Protein AF-A0A6J0TBE1-F1 (afdb_monomer_lite)

Structure (mmCIF, N/CA/C/O backbone):
data_AF-A0A6J0TBE1-F1
#
_entry.id   AF-A0A6J0TBE1-F1
#
loop_
_atom_site.group_PDB
_atom_site.id
_atom_site.type_symbol
_atom_site.label_atom_id
_atom_site.label_alt_id
_atom_site.label_comp_id
_atom_site.label_asym_id
_atom_site.label_entity_id
_atom_site.label_seq_id
_atom_site.pdbx_PDB_ins_code
_atom_site.Cartn_x
_atom_site.Cartn_y
_atom_site.Cartn_z
_atom_site.occupancy
_atom_site.B_iso_or_equiv
_atom_site.auth_seq_id
_atom_site.auth_comp_id
_atom_site.auth_asym_id
_atom_site.auth_atom_id
_atom_site.pdbx_PDB_model_num
ATOM 1 N N . MET A 1 1 ? -35.155 23.654 -39.801 1.00 33.00 1 MET A N 1
ATOM 2 C CA . MET A 1 1 ? -35.841 23.354 -38.526 1.00 33.00 1 MET A CA 1
ATOM 3 C C . MET A 1 1 ? -34.811 23.353 -37.414 1.00 33.00 1 MET A C 1
ATOM 5 O O . MET A 1 1 ? -34.061 22.402 -37.273 1.00 33.00 1 MET A O 1
ATOM 9 N N . ILE A 1 2 ? -34.726 24.464 -36.690 1.00 29.23 2 ILE A N 1
ATOM 10 C CA . ILE A 1 2 ? -33.898 24.623 -35.496 1.00 29.23 2 ILE A CA 1
ATOM 11 C C . ILE A 1 2 ? -34.876 24.574 -34.325 1.00 29.23 2 ILE A C 1
ATOM 13 O O . ILE A 1 2 ? -35.729 25.453 -34.214 1.00 29.23 2 ILE A O 1
ATOM 17 N N . ARG A 1 3 ? -34.779 23.565 -33.458 1.00 23.86 3 ARG A N 1
ATOM 18 C CA . ARG A 1 3 ? -35.350 23.636 -32.109 1.00 23.86 3 ARG A CA 1
ATOM 19 C C . ARG A 1 3 ? -34.278 23.225 -31.113 1.00 23.86 3 ARG A C 1
ATOM 21 O O . ARG A 1 3 ? -33.889 22.069 -31.014 1.00 23.86 3 ARG A O 1
ATOM 28 N N . ARG A 1 4 ? -33.765 24.264 -30.457 1.00 28.75 4 ARG A N 1
ATOM 29 C CA . ARG A 1 4 ? -32.798 24.260 -29.363 1.00 28.75 4 ARG A CA 1
ATOM 30 C C . ARG A 1 4 ? -33.413 23.527 -28.164 1.00 28.75 4 ARG A C 1
ATOM 32 O O . ARG A 1 4 ? -34.440 23.971 -27.660 1.00 28.75 4 ARG A O 1
ATOM 39 N N . GLY A 1 5 ? -32.796 22.432 -27.725 1.00 26.20 5 GLY A N 1
ATOM 40 C CA . GLY A 1 5 ? -33.043 21.811 -26.420 1.00 26.20 5 GLY A CA 1
ATOM 41 C C . GLY A 1 5 ? -32.065 22.398 -25.407 1.00 26.20 5 GLY A C 1
ATOM 42 O O . GLY A 1 5 ? -30.859 22.361 -25.634 1.00 26.20 5 GLY A O 1
ATOM 43 N N . GLY A 1 6 ? -32.600 23.045 -24.373 1.00 23.50 6 GLY A N 1
ATOM 44 C CA . GLY A 1 6 ? -31.865 23.905 -23.452 1.00 23.50 6 GLY A CA 1
ATOM 45 C C . GLY A 1 6 ? -30.865 23.178 -22.555 1.00 23.50 6 GLY A C 1
ATOM 46 O O . GLY A 1 6 ? -31.099 22.070 -22.084 1.00 23.50 6 GLY A O 1
ATOM 47 N N . TRP A 1 7 ? -29.763 23.871 -22.290 1.00 23.56 7 TRP A N 1
ATOM 48 C CA . TRP A 1 7 ? -28.844 23.585 -21.200 1.00 23.56 7 TRP A CA 1
ATOM 49 C C . TRP A 1 7 ? -29.486 24.091 -19.906 1.00 23.56 7 TRP A C 1
ATOM 51 O O . TRP A 1 7 ? -29.776 25.283 -19.804 1.00 23.56 7 TRP A O 1
ATOM 61 N N . PHE A 1 8 ? -29.704 23.222 -18.920 1.00 21.77 8 PHE A N 1
ATOM 62 C CA . PHE A 1 8 ? -30.003 23.668 -17.560 1.00 21.77 8 PHE A CA 1
ATOM 63 C C . PHE A 1 8 ? -28.682 23.880 -16.821 1.00 21.77 8 PHE A C 1
ATOM 65 O O . PHE A 1 8 ? -28.003 22.930 -16.443 1.00 21.77 8 PHE A O 1
ATOM 72 N N . TRP A 1 9 ? -28.314 25.147 -16.642 1.00 21.11 9 TRP A N 1
ATOM 73 C CA . TRP A 1 9 ? -27.342 25.560 -15.638 1.00 21.11 9 TRP A CA 1
ATOM 74 C C . TRP A 1 9 ? -28.071 25.689 -14.301 1.00 21.11 9 TRP A C 1
ATOM 76 O O . TRP A 1 9 ? -29.026 26.456 -14.195 1.00 21.11 9 TRP A O 1
ATOM 86 N N . VAL A 1 10 ? -27.612 24.984 -13.269 1.00 21.19 10 VAL A N 1
ATOM 87 C CA . VAL A 1 10 ? -27.923 25.363 -11.886 1.00 21.19 10 VAL A CA 1
ATOM 88 C C . VAL A 1 10 ? -26.863 26.378 -11.474 1.00 21.19 10 VAL A C 1
ATOM 90 O O . VAL A 1 10 ? -25.775 26.021 -11.035 1.00 21.19 10 VAL A O 1
ATOM 93 N N . THR A 1 11 ? -27.147 27.662 -11.687 1.00 21.67 11 THR A N 1
ATOM 94 C CA . THR A 1 11 ? -26.367 28.753 -11.095 1.00 21.67 11 THR A CA 1
ATOM 95 C C . THR A 1 11 ? -26.844 28.963 -9.662 1.00 21.67 11 THR A C 1
ATOM 97 O O . THR A 1 11 ? -28.004 29.320 -9.450 1.00 21.67 11 THR A O 1
ATOM 100 N N . SER A 1 12 ? -25.968 28.800 -8.671 1.00 23.86 12 SER A N 1
ATOM 101 C CA . SER A 1 12 ? -26.204 29.366 -7.343 1.00 23.86 12 SER A CA 1
ATOM 102 C C . SER A 1 12 ? -26.130 30.891 -7.457 1.00 23.86 12 SER A C 1
ATOM 104 O O . SER A 1 12 ? -25.060 31.466 -7.651 1.00 23.86 12 SER A O 1
ATOM 106 N N . SER A 1 13 ? -27.286 31.547 -7.400 1.00 22.78 13 SER A N 1
ATOM 107 C CA . SER A 1 13 ? -27.404 33.003 -7.396 1.00 22.78 13 SER A CA 1
ATOM 108 C C . SER A 1 13 ? -26.841 33.575 -6.089 1.00 22.78 13 SER A C 1
ATOM 110 O O . SER A 1 13 ? -27.545 33.608 -5.082 1.00 22.78 13 SER A O 1
ATOM 112 N N . CYS A 1 14 ? -25.605 34.075 -6.104 1.00 23.00 14 CYS A N 1
ATOM 113 C CA . CYS A 1 14 ? -25.136 35.032 -5.101 1.00 23.00 14 CYS A CA 1
ATOM 114 C C . CYS A 1 14 ? -25.706 36.411 -5.467 1.00 23.00 14 CYS A C 1
ATOM 116 O O . CYS A 1 14 ? -25.336 36.989 -6.487 1.00 23.00 14 CYS A O 1
ATOM 118 N N . LYS A 1 15 ? -26.642 36.924 -4.662 1.00 23.80 15 LYS A N 1
ATOM 119 C CA . LYS A 1 15 ? -27.090 38.320 -4.750 1.00 23.80 15 LYS A CA 1
ATOM 120 C C . LYS A 1 15 ? -25.928 39.231 -4.337 1.00 23.80 15 LYS A C 1
ATOM 122 O O . LYS A 1 15 ? -25.618 39.326 -3.156 1.00 23.80 15 LYS A O 1
ATOM 127 N N . GLU A 1 16 ? -25.308 39.911 -5.296 1.00 26.12 16 GLU A N 1
ATOM 128 C CA . GLU A 1 16 ? -24.486 41.094 -5.025 1.00 26.12 16 GLU A CA 1
ATOM 129 C C . GLU A 1 16 ? -25.405 42.311 -4.842 1.00 26.12 16 GLU A C 1
ATOM 131 O O . GLU A 1 16 ? -25.953 42.846 -5.809 1.00 26.12 16 GLU A O 1
ATOM 136 N N . GLU A 1 17 ? -25.566 42.779 -3.604 1.00 26.41 17 GLU A N 1
ATOM 137 C CA . GLU A 1 17 ? -26.030 44.143 -3.350 1.00 26.41 17 GLU A CA 1
ATOM 138 C C . GLU A 1 17 ? -24.866 45.116 -3.587 1.00 26.41 17 GLU A C 1
ATOM 140 O O . GLU A 1 17 ? -23.899 45.182 -2.830 1.00 26.41 17 GLU A O 1
ATOM 145 N N . ARG A 1 18 ? -24.947 45.874 -4.686 1.00 24.48 18 ARG A N 1
ATOM 146 C CA . ARG A 1 18 ? -24.069 47.017 -4.961 1.00 24.48 18 ARG 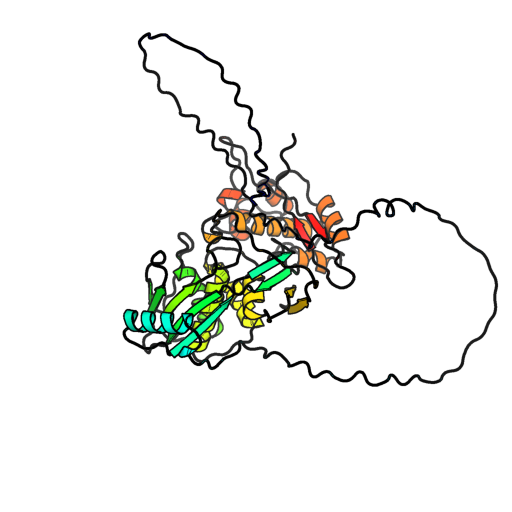A CA 1
ATOM 147 C C . ARG A 1 18 ? -24.522 48.225 -4.143 1.00 24.48 18 ARG A C 1
ATOM 149 O O . ARG A 1 18 ? -25.436 48.935 -4.560 1.00 24.48 18 ARG A O 1
ATOM 156 N N . GLU A 1 19 ? -23.810 48.547 -3.067 1.00 28.06 19 GLU A N 1
ATOM 157 C CA . GLU A 1 19 ? -23.800 49.918 -2.548 1.00 28.06 19 GLU A CA 1
ATOM 158 C C . GLU A 1 19 ? -22.825 50.787 -3.357 1.00 28.06 19 GLU A C 1
ATOM 160 O O . GLU A 1 19 ? -21.612 50.573 -3.395 1.00 28.06 19 GLU A O 1
ATOM 165 N N . LYS A 1 20 ? -23.380 51.806 -4.019 1.00 27.55 20 LYS A N 1
ATOM 166 C CA . LYS A 1 20 ? -22.645 52.939 -4.590 1.00 27.55 20 LYS A CA 1
ATOM 167 C C . LYS A 1 20 ? -22.066 53.798 -3.464 1.00 27.55 20 LYS A C 1
ATOM 169 O O . LYS A 1 20 ? -22.840 54.307 -2.661 1.00 27.55 20 LYS A O 1
ATOM 174 N N . LYS A 1 21 ? -20.770 54.127 -3.514 1.00 27.48 21 LYS A N 1
ATOM 175 C CA . LYS A 1 21 ? -20.280 55.439 -3.049 1.00 27.48 21 LYS A CA 1
ATOM 176 C C . LYS A 1 21 ? -19.231 56.016 -3.994 1.00 27.48 21 LYS A C 1
ATOM 178 O O . LYS A 1 21 ? -18.130 55.494 -4.145 1.00 27.48 21 LYS A O 1
ATOM 183 N N . GLU A 1 22 ? -19.626 57.115 -4.624 1.00 27.89 22 GLU A N 1
ATOM 184 C CA . GLU A 1 22 ? -18.776 58.067 -5.328 1.00 27.89 22 GLU A CA 1
ATOM 185 C C . GLU A 1 22 ? -17.917 58.880 -4.341 1.00 27.89 22 GLU A C 1
ATOM 187 O O . GLU A 1 22 ? -18.368 59.223 -3.252 1.00 27.89 22 GLU A O 1
ATOM 192 N N . GLY A 1 23 ? -16.714 59.257 -4.790 1.00 26.20 23 GLY A N 1
ATOM 193 C CA . GLY A 1 23 ? -16.133 60.590 -4.575 1.00 26.20 23 GLY A CA 1
ATOM 194 C C . GLY A 1 23 ? -15.442 60.918 -3.241 1.00 26.20 23 GLY A C 1
ATOM 195 O O . GLY A 1 23 ? -16.080 61.056 -2.207 1.00 26.20 23 GLY A O 1
ATOM 196 N N . GLY A 1 24 ? -14.141 61.247 -3.307 1.00 26.55 24 GLY A N 1
ATOM 197 C CA . GLY A 1 24 ? -13.538 62.222 -2.380 1.00 26.55 24 GLY A CA 1
ATOM 198 C C . GLY A 1 24 ? -12.108 61.947 -1.903 1.00 26.55 24 GLY A C 1
ATOM 199 O O . GLY A 1 24 ? -11.882 61.211 -0.950 1.00 26.55 24 GLY A O 1
ATOM 200 N N . LYS A 1 25 ? -11.127 62.631 -2.507 1.00 28.62 25 LYS A N 1
ATOM 201 C CA . LYS A 1 25 ? -9.737 62.756 -2.023 1.00 28.62 25 LYS A CA 1
ATOM 202 C C . LYS A 1 25 ? -9.676 63.385 -0.619 1.00 28.62 25 LYS A C 1
ATOM 204 O O . LYS A 1 25 ? -10.230 64.465 -0.439 1.00 28.62 25 LYS A O 1
ATOM 209 N N . LYS A 1 26 ? -8.831 62.857 0.282 1.00 28.62 26 LYS A N 1
ATOM 210 C CA . LYS A 1 26 ? -7.952 63.662 1.166 1.00 28.62 26 LYS A CA 1
ATOM 211 C C . LYS A 1 26 ? -6.822 62.833 1.804 1.00 28.62 26 LYS A C 1
ATOM 213 O O . LYS A 1 26 ? -6.931 61.633 2.007 1.00 28.62 26 LYS A O 1
ATOM 218 N N . LYS A 1 27 ? -5.697 63.521 2.019 1.00 28.38 27 LYS A N 1
ATOM 219 C CA . LYS A 1 27 ? -4.338 63.039 2.321 1.00 28.38 27 LYS A CA 1
ATOM 220 C C . LYS A 1 27 ? -4.153 62.507 3.756 1.00 28.38 27 LYS A C 1
ATOM 222 O O . LYS A 1 27 ? -4.616 63.133 4.696 1.00 28.38 27 LYS A O 1
ATOM 227 N N . GLY A 1 28 ? -3.274 61.503 3.889 1.00 25.94 28 GLY A N 1
ATOM 228 C CA . GLY A 1 28 ? -2.206 61.463 4.902 1.00 25.94 28 GLY A CA 1
ATOM 229 C C . GLY A 1 28 ? -2.469 60.750 6.236 1.00 25.94 28 GLY A C 1
ATOM 230 O O . GLY A 1 28 ? -3.068 61.327 7.130 1.00 25.94 28 GLY A O 1
ATOM 231 N N . ARG A 1 29 ? -1.862 59.567 6.427 1.00 26.48 29 ARG A N 1
ATOM 232 C CA . ARG A 1 29 ? -0.910 59.228 7.519 1.00 26.48 29 ARG A CA 1
ATOM 233 C C . ARG A 1 29 ? -0.633 57.718 7.546 1.00 26.48 29 ARG A C 1
ATOM 235 O O . ARG A 1 29 ? -1.540 56.898 7.498 1.00 26.48 29 ARG A O 1
ATOM 242 N N . ARG A 1 30 ? 0.654 57.367 7.642 1.00 31.56 30 ARG A N 1
ATOM 243 C CA . ARG A 1 30 ? 1.176 56.004 7.836 1.00 31.56 30 ARG A CA 1
ATOM 244 C C . ARG A 1 30 ? 0.630 55.383 9.129 1.00 31.56 30 ARG A C 1
ATOM 246 O O . ARG A 1 30 ? 0.907 55.924 10.193 1.00 31.56 30 ARG A O 1
ATOM 253 N N . LYS A 1 31 ? 0.016 54.198 9.043 1.00 26.98 31 LYS A N 1
ATOM 254 C CA . LYS A 1 31 ? 0.081 53.136 10.066 1.00 26.98 31 LYS A CA 1
ATOM 255 C C . LYS A 1 31 ? 0.013 51.766 9.377 1.00 26.98 31 LYS A C 1
ATOM 257 O O . LYS A 1 31 ? -0.771 51.565 8.457 1.00 26.98 31 LYS A O 1
ATOM 262 N N . ARG A 1 32 ? 0.903 50.861 9.800 1.00 35.91 32 ARG A N 1
ATOM 263 C CA . ARG A 1 32 ? 1.042 49.470 9.338 1.00 35.91 32 ARG A CA 1
ATOM 264 C C . ARG A 1 32 ? -0.284 48.720 9.525 1.00 35.91 32 ARG A C 1
ATOM 266 O O . ARG A 1 32 ? -0.732 48.573 10.657 1.00 35.91 32 ARG A O 1
ATOM 273 N N . GLY A 1 33 ? -0.883 48.247 8.433 1.00 23.95 33 GLY A N 1
ATOM 274 C CA . GLY A 1 33 ? -2.076 47.401 8.447 1.00 23.95 33 GLY A CA 1
ATOM 275 C C . GLY A 1 33 ? -1.707 45.941 8.201 1.00 23.95 33 GLY A C 1
ATOM 276 O O . GLY A 1 33 ? -1.184 45.606 7.139 1.00 23.95 33 GLY A O 1
ATOM 277 N N . LYS A 1 34 ? -1.974 45.083 9.191 1.00 25.78 34 LYS A N 1
ATOM 278 C CA . LYS A 1 34 ? -2.012 43.625 9.035 1.00 25.78 34 LYS A CA 1
ATOM 279 C C . LYS A 1 34 ? -3.045 43.290 7.950 1.00 25.78 34 LYS A C 1
ATOM 281 O O . LYS A 1 34 ? -4.202 43.680 8.073 1.00 25.78 34 LYS A O 1
ATOM 286 N N . ARG A 1 35 ? -2.638 42.581 6.893 1.00 22.17 35 ARG A N 1
ATOM 287 C CA . ARG A 1 35 ? -3.578 41.933 5.966 1.00 22.17 35 ARG A CA 1
ATOM 288 C C . ARG A 1 35 ? -4.264 40.802 6.728 1.00 22.17 35 ARG A C 1
ATOM 290 O O . ARG A 1 35 ? -3.616 39.802 7.019 1.00 22.17 35 ARG A O 1
ATOM 297 N N . CYS A 1 36 ? -5.551 40.951 7.032 1.00 22.00 36 CYS A N 1
ATOM 298 C CA . CYS A 1 36 ? -6.405 39.791 7.262 1.00 22.00 36 CYS A CA 1
ATOM 299 C C . CYS A 1 36 ? -6.531 39.058 5.923 1.00 22.00 36 CYS A C 1
ATOM 301 O O . CYS A 1 36 ? -7.193 39.546 5.009 1.00 22.00 36 CYS A O 1
ATOM 303 N N . ARG A 1 37 ? -5.837 37.925 5.782 1.00 23.16 37 ARG A N 1
ATOM 304 C CA . ARG A 1 37 ? -6.266 36.873 4.860 1.00 23.16 37 ARG A CA 1
ATOM 305 C C . ARG A 1 37 ? -7.430 36.175 5.550 1.00 23.16 37 ARG A C 1
ATOM 307 O O . ARG A 1 37 ? -7.230 35.570 6.596 1.00 23.16 37 ARG A O 1
ATOM 314 N N . LEU A 1 38 ? -8.624 36.286 4.982 1.00 22.52 38 LEU A N 1
ATOM 315 C CA . LEU A 1 38 ? -9.647 35.268 5.183 1.00 22.52 38 LEU A CA 1
ATOM 316 C C . LEU A 1 38 ? -9.136 34.030 4.444 1.00 22.52 38 LEU A C 1
ATOM 318 O O . LEU A 1 38 ? -9.110 33.989 3.217 1.00 22.52 38 LEU A O 1
ATOM 322 N N . GLN A 1 39 ? -8.573 33.109 5.215 1.00 23.33 39 GLN A N 1
ATOM 323 C CA . GLN A 1 39 ? -8.174 31.781 4.783 1.00 23.33 39 GLN A CA 1
ATOM 324 C C . GLN A 1 39 ? -9.388 30.904 5.093 1.00 23.33 39 GLN A C 1
ATOM 326 O O . GLN A 1 39 ? -9.637 30.575 6.250 1.00 23.33 39 GLN A O 1
ATOM 331 N N . GLU A 1 40 ? -10.208 30.619 4.084 1.00 24.16 40 GLU A N 1
ATOM 332 C CA . GLU A 1 40 ? -11.212 29.558 4.178 1.00 24.16 40 GLU A CA 1
ATOM 333 C C . GLU A 1 40 ? -10.470 28.216 4.159 1.00 24.16 40 GLU A C 1
ATOM 335 O O . GLU A 1 40 ? -10.335 27.562 3.129 1.00 24.16 40 GLU A O 1
ATOM 340 N N . GLU A 1 41 ? -9.919 27.822 5.307 1.00 26.78 41 GLU A N 1
ATOM 341 C CA . GLU A 1 41 ? -9.411 26.467 5.531 1.00 26.78 41 GLU A CA 1
ATOM 342 C C . GLU A 1 41 ? -10.577 25.572 5.952 1.00 26.78 41 GLU A C 1
ATOM 344 O O . GLU A 1 41 ? -10.765 25.226 7.116 1.00 26.78 41 GLU A O 1
ATOM 349 N N . GLY A 1 42 ? -11.409 25.235 4.967 1.00 23.66 42 GLY A N 1
ATOM 350 C CA . GLY A 1 42 ? -12.360 24.140 5.072 1.00 23.66 42 GLY A CA 1
ATOM 351 C C . GLY A 1 42 ? -11.628 22.808 4.920 1.00 23.66 42 GLY A C 1
ATOM 352 O O . GLY A 1 42 ? -10.893 22.600 3.957 1.00 23.66 42 GLY A O 1
ATOM 353 N N . CYS A 1 43 ? -11.836 21.900 5.871 1.00 25.98 43 CYS A N 1
ATOM 354 C CA . CYS A 1 43 ? -11.337 20.527 5.842 1.00 25.98 43 CYS A CA 1
ATOM 355 C C . CYS A 1 43 ? -11.862 19.810 4.577 1.00 25.98 43 CYS A C 1
ATOM 357 O O . CYS A 1 43 ? -13.009 19.364 4.529 1.00 25.98 43 CYS A O 1
ATOM 359 N N . CYS A 1 44 ? -11.046 19.745 3.521 1.00 24.03 44 CYS A N 1
ATOM 360 C CA . CYS A 1 44 ? -11.384 19.062 2.273 1.00 24.03 44 CYS A CA 1
ATOM 361 C C . CYS A 1 44 ? -11.216 17.549 2.455 1.00 24.03 44 CYS A C 1
ATOM 363 O O . CYS A 1 44 ? -10.158 16.982 2.191 1.00 24.03 44 CYS A O 1
ATOM 365 N N . PHE A 1 45 ? -12.275 16.884 2.910 1.00 30.38 45 PHE A N 1
ATOM 366 C CA . PHE A 1 45 ? -12.386 15.435 2.790 1.00 30.38 45 PHE A CA 1
ATOM 367 C C . PHE A 1 45 ? -12.561 15.077 1.310 1.00 30.38 45 PHE A C 1
ATOM 369 O O . PHE A 1 45 ? -13.440 15.629 0.644 1.00 30.38 45 PHE A O 1
ATOM 376 N N . GLN A 1 46 ? -11.754 14.142 0.794 1.00 33.81 46 GLN A N 1
ATOM 377 C CA . GLN A 1 46 ? -11.998 13.507 -0.505 1.00 33.81 46 GLN A CA 1
ATOM 378 C C . GLN A 1 46 ? -13.279 12.666 -0.400 1.00 33.81 46 GLN A C 1
ATOM 380 O O . GLN A 1 46 ? -13.246 11.461 -0.180 1.00 33.81 46 GLN A O 1
ATOM 385 N N . ARG A 1 47 ? -14.436 13.321 -0.515 1.00 27.14 47 ARG A N 1
ATOM 386 C CA . ARG A 1 47 ? -15.705 12.649 -0.774 1.00 27.14 47 ARG A CA 1
ATOM 387 C C . ARG A 1 47 ? -15.777 12.384 -2.269 1.00 27.14 47 ARG A C 1
ATOM 389 O O . ARG A 1 47 ? -15.951 13.315 -3.054 1.00 27.14 47 ARG A O 1
ATOM 396 N N . TYR A 1 48 ? -15.679 11.122 -2.663 1.00 31.58 48 TYR A N 1
ATOM 397 C CA . TYR A 1 48 ? -16.286 10.713 -3.921 1.00 31.58 48 TYR A CA 1
ATOM 398 C C . TYR A 1 48 ? -17.798 10.699 -3.702 1.00 31.58 48 TYR A C 1
ATOM 400 O O . TYR A 1 48 ? -18.312 9.923 -2.899 1.00 31.58 48 TYR A O 1
ATOM 408 N N . SER A 1 49 ? -18.519 11.586 -4.381 1.00 25.92 49 SER A N 1
ATOM 409 C CA . SER A 1 49 ? -19.972 11.466 -4.468 1.00 25.92 49 SER A CA 1
ATOM 410 C C . SER A 1 49 ? -20.304 10.433 -5.536 1.00 25.92 49 SER A C 1
ATOM 412 O O . SER A 1 49 ? -20.057 10.657 -6.721 1.00 25.92 49 SER A O 1
ATOM 414 N N . PHE A 1 50 ? -20.884 9.309 -5.125 1.00 26.56 50 PHE A N 1
ATOM 415 C CA . PHE A 1 50 ? -21.480 8.354 -6.050 1.00 26.56 50 PHE A CA 1
ATOM 416 C C . PHE A 1 50 ? -22.804 8.924 -6.561 1.00 26.56 50 PHE A C 1
ATOM 418 O O . PHE A 1 50 ? -23.738 9.136 -5.792 1.00 26.56 50 PHE A O 1
ATOM 425 N N . CYS A 1 51 ? -22.900 9.166 -7.866 1.00 24.28 51 CYS A N 1
ATOM 426 C CA . CYS A 1 51 ? -24.186 9.375 -8.523 1.00 24.28 51 CYS A CA 1
ATOM 427 C C . CYS A 1 51 ? -24.545 8.094 -9.275 1.00 24.28 51 CYS A C 1
ATOM 429 O O . CYS A 1 51 ? -23.959 7.793 -10.314 1.00 24.28 51 CYS A O 1
ATOM 431 N N . LEU A 1 52 ? -25.499 7.331 -8.740 1.00 24.09 52 LEU A N 1
ATOM 432 C CA . LEU A 1 52 ? -26.152 6.252 -9.475 1.00 24.09 52 LEU A CA 1
ATOM 433 C C . LEU A 1 52 ? -27.097 6.889 -10.497 1.00 24.09 52 LEU A C 1
ATOM 435 O O . LEU A 1 52 ? -28.128 7.451 -10.133 1.00 24.09 52 LEU A O 1
ATOM 439 N N . PHE A 1 53 ? -26.744 6.816 -11.776 1.00 23.39 53 PHE A N 1
ATOM 440 C CA . PHE A 1 53 ? -27.651 7.200 -12.852 1.00 23.39 53 PHE A CA 1
ATOM 441 C C . PHE A 1 53 ? -28.421 5.968 -13.326 1.00 23.39 53 PHE A C 1
ATOM 443 O O . PHE A 1 53 ? -27.841 5.048 -13.898 1.00 23.39 53 PHE A O 1
ATOM 450 N N . SER A 1 54 ? -29.735 5.965 -13.095 1.00 26.00 54 SER A N 1
ATOM 451 C CA . SER A 1 54 ? -30.663 5.047 -13.758 1.00 26.00 54 SER A CA 1
ATOM 452 C C . SER A 1 54 ? -31.096 5.656 -15.100 1.00 26.00 54 SER A C 1
ATOM 454 O O . SER A 1 54 ? -31.381 6.860 -15.142 1.00 26.00 54 SER A O 1
ATOM 456 N N . PRO A 1 55 ? -31.164 4.895 -16.206 1.00 27.66 55 PRO A N 1
ATOM 457 C CA . PRO A 1 55 ? -31.767 5.385 -17.436 1.00 27.66 55 PRO A CA 1
ATOM 458 C C . PRO A 1 55 ? -33.254 5.665 -17.193 1.00 27.66 55 PRO A C 1
ATOM 460 O O . PRO A 1 55 ? -34.034 4.760 -16.905 1.00 27.66 55 PRO A O 1
ATOM 463 N N . LEU A 1 56 ? -33.645 6.933 -17.324 1.00 28.58 56 LEU A N 1
ATOM 464 C CA . LEU A 1 56 ? -35.037 7.370 -17.374 1.00 28.58 56 LEU A CA 1
ATOM 465 C C . LEU A 1 56 ? -35.796 6.575 -18.448 1.00 28.58 56 LEU A C 1
ATOM 467 O O . LEU A 1 56 ? -35.679 6.863 -19.639 1.00 28.58 56 LEU A O 1
ATOM 471 N N . GLN A 1 57 ? -36.623 5.621 -18.024 1.00 29.70 57 GLN A N 1
ATOM 472 C CA . GLN A 1 57 ? -37.778 5.182 -18.794 1.00 29.70 57 GLN A CA 1
ATOM 473 C C . GLN A 1 57 ? -39.037 5.648 -18.070 1.00 29.70 57 GLN A C 1
ATOM 475 O O . GLN A 1 57 ? -39.336 5.278 -16.941 1.00 29.70 57 GLN A O 1
ATOM 480 N N . SER A 1 58 ? -39.738 6.545 -18.750 1.00 31.02 58 SER A N 1
ATOM 481 C CA . SER A 1 58 ? -41.010 7.132 -18.371 1.00 31.02 58 SER A CA 1
ATOM 482 C C . SER A 1 58 ? -42.062 6.074 -18.033 1.00 31.02 58 SER A C 1
ATOM 484 O O . SER A 1 58 ? -42.447 5.311 -18.919 1.00 31.02 58 SER A O 1
ATOM 486 N N . ARG A 1 59 ? -42.601 6.127 -16.815 1.00 30.31 59 ARG A N 1
ATOM 487 C CA . ARG A 1 59 ? -44.035 6.002 -16.506 1.00 30.31 59 ARG A CA 1
ATOM 488 C C . ARG A 1 59 ? -44.268 6.597 -15.114 1.00 30.31 59 ARG A C 1
ATOM 490 O O . ARG A 1 59 ? -43.665 6.176 -14.137 1.00 30.31 59 ARG A O 1
ATOM 497 N N . LYS A 1 60 ? -45.068 7.666 -15.081 1.00 30.84 60 LYS A N 1
ATOM 498 C CA . LYS A 1 60 ? -45.743 8.174 -13.881 1.00 30.84 60 LYS A CA 1
ATOM 499 C C . LYS A 1 60 ? -46.703 7.091 -13.379 1.00 30.84 60 LYS A C 1
ATOM 501 O O . LYS A 1 60 ? -47.229 6.372 -14.221 1.00 30.84 60 LYS A O 1
ATOM 506 N N . GLU A 1 61 ? -46.964 7.118 -12.072 1.00 30.50 61 GLU A N 1
ATOM 507 C CA . GLU A 1 61 ? -47.877 6.262 -11.282 1.00 30.50 61 GLU A CA 1
ATOM 508 C C . GLU A 1 61 ? -47.181 5.095 -10.567 1.00 30.50 61 GLU A C 1
ATOM 510 O O . GLU A 1 61 ? -47.121 3.989 -11.079 1.00 30.50 61 GLU A O 1
ATOM 515 N N . GLU A 1 62 ? -46.608 5.402 -9.395 1.00 28.91 62 GLU A N 1
ATOM 516 C CA . GLU A 1 62 ? -46.739 4.659 -8.122 1.00 28.91 62 GLU A CA 1
ATOM 517 C C . GLU A 1 62 ? -45.776 5.289 -7.097 1.00 28.91 62 GLU A C 1
ATOM 519 O O . GLU A 1 62 ? -44.653 4.849 -6.862 1.00 28.91 62 GLU A O 1
ATOM 524 N N . VAL A 1 63 ? -46.218 6.412 -6.534 1.00 30.41 63 VAL A N 1
ATOM 525 C CA . VAL A 1 63 ? -45.744 6.938 -5.251 1.00 30.41 63 VAL A CA 1
ATOM 526 C C . VAL A 1 63 ? -46.911 6.691 -4.296 1.00 30.41 63 VAL A C 1
ATOM 528 O O . VAL A 1 63 ? -48.028 7.046 -4.659 1.00 30.41 63 VAL A O 1
ATOM 531 N N . ASP A 1 64 ? -46.625 6.060 -3.152 1.00 28.06 64 ASP A N 1
ATOM 532 C CA . ASP A 1 64 ? -47.516 5.706 -2.022 1.00 28.06 64 ASP A CA 1
ATOM 533 C C . ASP A 1 64 ? -47.830 4.207 -1.860 1.00 28.06 64 ASP A C 1
ATOM 535 O O . ASP A 1 64 ? -48.957 3.760 -2.045 1.00 28.06 64 ASP A O 1
ATOM 539 N N . ALA A 1 65 ? -46.831 3.421 -1.433 1.00 27.91 65 ALA A N 1
ATOM 540 C CA . ALA A 1 65 ? -47.062 2.108 -0.811 1.00 27.91 65 ALA A CA 1
ATOM 541 C C . ALA A 1 65 ? -45.898 1.626 0.084 1.00 27.91 65 ALA A C 1
ATOM 543 O O . ALA A 1 65 ? -45.540 0.457 0.037 1.00 27.91 65 ALA A O 1
ATOM 544 N N . LEU A 1 66 ? -45.267 2.490 0.892 1.00 28.16 66 LEU A N 1
ATOM 545 C CA . LEU A 1 66 ? -44.288 2.047 1.911 1.00 28.16 66 LEU A CA 1
ATOM 546 C C . LEU A 1 66 ? -44.340 2.885 3.204 1.00 28.16 66 LEU A C 1
ATOM 548 O O . LEU A 1 66 ? -43.319 3.181 3.821 1.00 28.16 66 LEU A O 1
ATOM 552 N N . GLN A 1 67 ? -45.546 3.246 3.640 1.00 26.38 67 GLN A N 1
ATOM 553 C CA . GLN A 1 67 ? -45.804 3.729 4.997 1.00 26.38 67 GLN A CA 1
ATOM 554 C C . GLN A 1 67 ? -47.125 3.150 5.492 1.00 26.38 67 GLN A C 1
ATOM 556 O O . GLN A 1 67 ? -48.164 3.769 5.340 1.00 26.38 67 GLN A O 1
ATOM 561 N N . ASP A 1 68 ? -47.076 1.934 6.024 1.00 25.08 68 ASP A N 1
ATOM 562 C CA . ASP A 1 68 ? -47.848 1.529 7.200 1.00 25.08 68 ASP A CA 1
ATOM 563 C C . ASP A 1 68 ? -47.601 0.049 7.459 1.00 25.08 68 ASP A C 1
ATOM 565 O O . ASP A 1 68 ? -47.836 -0.780 6.591 1.00 25.08 68 ASP A O 1
ATOM 569 N N . LEU A 1 69 ? -47.103 -0.268 8.655 1.00 25.09 69 LEU A N 1
ATOM 570 C CA . LEU A 1 69 ? -47.496 -1.442 9.439 1.00 25.09 69 LEU A CA 1
ATOM 571 C C . LEU A 1 69 ? -46.779 -1.371 10.792 1.00 25.09 69 LEU A C 1
ATOM 573 O O . LEU A 1 69 ? -45.666 -1.860 10.990 1.00 25.09 69 LEU A O 1
ATOM 577 N N . ARG A 1 70 ? -47.449 -0.716 11.744 1.00 23.86 70 ARG A N 1
ATOM 578 C CA . ARG A 1 70 ? -47.168 -0.812 13.176 1.00 23.86 70 ARG A CA 1
ATOM 579 C C . ARG A 1 70 ? -48.058 -1.896 13.803 1.00 23.86 70 ARG A C 1
ATOM 581 O O . ARG A 1 70 ? -49.270 -1.829 13.670 1.00 23.86 70 ARG A O 1
ATOM 588 N N . PHE A 1 71 ? -47.399 -2.786 14.554 1.00 24.98 71 PHE A N 1
ATOM 589 C CA . PHE A 1 71 ? -47.828 -3.542 15.750 1.00 24.98 71 PHE A CA 1
ATOM 590 C C . PHE A 1 71 ? -49.055 -4.478 15.714 1.00 24.98 71 PHE A C 1
ATOM 592 O O . PHE A 1 71 ? -50.173 -4.026 15.519 1.00 24.98 71 PHE A O 1
ATOM 599 N N . CYS A 1 72 ? -48.870 -5.729 16.188 1.00 22.58 72 CYS A N 1
ATOM 600 C CA . CYS A 1 72 ? -49.509 -6.175 17.444 1.00 22.58 72 CYS A CA 1
ATOM 601 C C . CYS A 1 72 ? -48.937 -7.489 18.035 1.00 22.58 72 CYS A C 1
ATOM 603 O O . CYS A 1 72 ? -48.698 -8.461 17.325 1.00 22.58 72 CYS A O 1
ATOM 605 N N . LYS A 1 73 ? -48.768 -7.506 19.368 1.00 27.03 73 LYS A N 1
ATOM 606 C CA . LYS A 1 73 ? -48.574 -8.683 20.247 1.00 27.03 73 LYS A CA 1
ATOM 607 C C . LYS A 1 73 ? -49.930 -9.349 20.554 1.00 27.03 73 LYS A C 1
ATOM 609 O O . LYS A 1 73 ? -50.886 -8.607 20.757 1.00 27.03 73 LYS A O 1
ATOM 614 N N . LEU A 1 74 ? -49.963 -10.681 20.737 1.00 24.73 74 LEU A N 1
ATOM 615 C CA . LEU A 1 74 ? -50.499 -11.450 21.899 1.00 24.73 74 LEU A CA 1
ATOM 616 C C . LEU A 1 74 ? -50.809 -12.932 21.545 1.00 24.73 74 LEU A C 1
ATOM 618 O O . LEU A 1 74 ? -50.939 -13.288 20.383 1.00 24.73 74 LEU A O 1
ATOM 622 N N . CYS A 1 75 ? -50.829 -13.785 22.578 1.00 22.42 75 CYS A N 1
ATOM 623 C CA . CYS A 1 75 ? -50.587 -15.246 22.610 1.00 22.42 75 CYS A CA 1
ATOM 624 C C . CYS A 1 75 ? -51.909 -16.110 22.674 1.00 22.42 75 CYS A C 1
ATOM 626 O O . CYS A 1 75 ? -52.962 -15.545 22.399 1.00 22.42 75 CYS A O 1
ATOM 628 N N . PRO A 1 76 ? -51.914 -17.438 23.001 1.00 42.69 76 PRO A N 1
ATOM 629 C CA . PRO A 1 76 ? -52.465 -18.591 22.232 1.00 42.69 76 PRO A CA 1
ATOM 630 C C . PRO A 1 76 ? -53.850 -19.129 22.737 1.00 42.69 76 PRO A C 1
ATOM 632 O O . PRO A 1 76 ? -54.401 -18.499 23.642 1.00 42.69 76 PRO A O 1
ATOM 635 N N . PRO A 1 77 ? -54.454 -20.253 22.225 1.00 35.94 77 PRO A N 1
ATOM 636 C CA . PRO A 1 77 ? -54.130 -21.636 22.686 1.00 35.94 77 PRO A CA 1
ATOM 637 C C . PRO A 1 77 ? -54.422 -22.853 21.733 1.00 35.94 77 PRO A C 1
ATOM 639 O O . PRO A 1 77 ? -55.178 -22.772 20.776 1.00 35.94 77 PRO A O 1
ATOM 642 N N . ALA A 1 78 ? -53.822 -24.003 22.103 1.00 25.14 78 ALA A N 1
ATOM 643 C CA . ALA A 1 78 ? -54.258 -25.426 22.092 1.00 25.14 78 ALA A CA 1
ATOM 644 C C . ALA A 1 78 ? -54.937 -26.136 20.884 1.00 25.14 78 ALA A C 1
ATOM 646 O O . ALA A 1 78 ? -56.021 -25.776 20.442 1.00 25.14 78 ALA A O 1
ATOM 647 N N . GLY A 1 79 ? -54.402 -27.323 20.530 1.00 25.47 79 GLY A N 1
ATOM 648 C CA . GLY A 1 79 ? -55.135 -28.392 19.824 1.00 25.47 79 GLY A CA 1
ATOM 649 C C . GLY A 1 79 ? -54.247 -29.507 19.248 1.00 25.47 79 GLY A C 1
ATOM 650 O O . GLY A 1 79 ? -53.639 -29.344 18.201 1.00 25.47 79 GLY A O 1
ATOM 651 N N . ALA A 1 80 ? -54.164 -30.645 19.938 1.00 25.83 80 ALA A N 1
ATOM 652 C CA . ALA A 1 80 ? -53.277 -31.777 19.650 1.00 25.83 80 ALA A CA 1
ATOM 653 C C . ALA A 1 80 ? -53.669 -32.635 18.426 1.00 25.83 80 ALA A C 1
ATOM 655 O O . ALA A 1 80 ? -54.856 -32.843 18.183 1.00 25.83 80 ALA A O 1
ATOM 656 N N . ARG A 1 81 ? -52.675 -33.281 17.786 1.00 25.61 81 ARG A N 1
ATOM 657 C CA . ARG A 1 81 ? -52.703 -34.709 17.381 1.00 25.61 81 ARG A CA 1
ATOM 658 C C . ARG A 1 81 ? -51.296 -35.226 17.031 1.00 25.61 81 ARG A C 1
ATOM 660 O O . ARG A 1 81 ? -50.527 -34.567 16.346 1.00 25.61 81 ARG A O 1
ATOM 667 N N . LYS A 1 82 ? -50.984 -36.413 17.563 1.00 27.92 82 LYS A N 1
ATOM 668 C CA . LYS A 1 82 ? -49.739 -37.187 17.416 1.00 27.92 82 LYS A CA 1
ATOM 669 C C . LYS A 1 82 ? -49.632 -37.836 16.029 1.00 27.92 82 LYS A C 1
ATOM 671 O O . LYS A 1 82 ? -50.620 -38.418 15.594 1.00 27.92 82 LYS A O 1
ATOM 676 N N . ALA A 1 83 ? -48.427 -37.872 15.452 1.00 25.31 83 ALA A N 1
ATOM 677 C CA . ALA A 1 83 ? -47.886 -39.019 14.705 1.00 25.31 83 ALA A CA 1
ATOM 678 C C . ALA A 1 83 ? -46.378 -38.821 14.422 1.00 25.31 83 ALA A C 1
ATOM 680 O O . ALA A 1 83 ? -45.970 -37.787 13.905 1.00 25.31 83 ALA A O 1
ATOM 681 N N . THR A 1 84 ? -45.562 -39.821 14.750 1.00 26.58 84 THR A N 1
ATOM 682 C CA . THR A 1 84 ? -44.167 -40.020 14.305 1.00 26.58 84 THR A CA 1
ATOM 683 C C . THR A 1 84 ? -44.081 -41.402 13.628 1.00 26.58 84 THR A C 1
ATOM 685 O O . THR A 1 84 ? -44.992 -42.210 13.812 1.00 26.58 84 THR A O 1
ATOM 688 N N . PRO A 1 85 ? -42.995 -41.737 12.907 1.00 34.41 85 PRO A N 1
ATOM 689 C CA . PRO A 1 85 ? -42.665 -41.329 11.539 1.00 34.41 85 PRO A CA 1
ATOM 690 C C . PRO A 1 85 ? -42.641 -42.556 10.587 1.00 34.41 85 PRO A C 1
ATOM 692 O O . PRO A 1 85 ? -42.870 -43.684 11.025 1.00 34.41 85 PRO A O 1
ATOM 695 N N . PRO A 1 86 ? -42.267 -42.384 9.306 1.00 26.77 86 PRO A N 1
ATOM 696 C CA . PRO A 1 86 ? -41.286 -43.333 8.792 1.00 26.77 86 PRO A CA 1
ATOM 697 C C . PRO A 1 86 ? -40.127 -42.66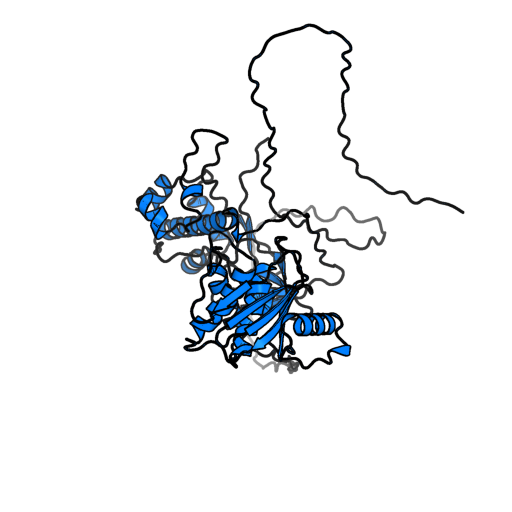3 8.054 1.00 26.77 86 PRO A C 1
ATOM 699 O O . PRO A 1 86 ? -40.266 -41.740 7.256 1.00 26.77 86 PRO A O 1
ATOM 702 N N . THR A 1 87 ? -38.959 -43.203 8.363 1.00 29.69 87 THR A N 1
ATOM 703 C CA . THR A 1 87 ? -37.687 -43.099 7.663 1.00 29.69 87 THR A CA 1
ATOM 704 C C . THR A 1 87 ? -37.810 -43.607 6.227 1.00 29.69 87 THR A C 1
ATOM 706 O O . THR A 1 87 ? -38.252 -44.734 6.058 1.00 29.69 87 THR A O 1
ATOM 709 N N . HIS A 1 88 ? -37.353 -42.847 5.228 1.00 28.11 88 HIS A N 1
ATOM 710 C CA . HIS A 1 88 ? -36.609 -43.370 4.073 1.00 28.11 88 HIS A CA 1
ATOM 711 C C . HIS A 1 88 ? -35.894 -42.226 3.342 1.00 28.11 88 HIS A C 1
ATOM 713 O O . HIS A 1 88 ? -36.421 -41.123 3.204 1.00 28.11 88 HIS A O 1
ATOM 719 N N . GLY A 1 89 ? -34.638 -42.498 2.986 1.00 26.45 89 GLY A N 1
ATOM 720 C CA . GLY A 1 89 ? -33.642 -41.532 2.547 1.00 26.45 89 GLY A CA 1
ATOM 721 C C . GLY A 1 89 ? -33.972 -40.846 1.228 1.00 26.45 89 GLY A C 1
ATOM 722 O O . GLY A 1 89 ? -34.414 -41.469 0.266 1.00 26.45 89 GLY A O 1
ATOM 723 N N . TRP A 1 90 ? -33.681 -39.550 1.199 1.00 24.03 90 TRP A N 1
ATOM 724 C CA . TRP A 1 90 ? -33.628 -38.760 -0.017 1.00 24.03 90 TRP A CA 1
ATOM 725 C C . TRP A 1 90 ? -32.185 -38.732 -0.510 1.00 24.03 90 TRP A C 1
ATOM 727 O O . TRP A 1 90 ? -31.305 -38.154 0.125 1.00 24.03 90 TRP A O 1
ATOM 737 N N . HIS A 1 91 ? -31.955 -39.393 -1.642 1.00 24.94 91 HIS A N 1
ATOM 738 C CA . HIS A 1 91 ? -30.794 -39.152 -2.484 1.00 24.94 91 HIS A CA 1
ATOM 739 C C . HIS A 1 91 ? -30.893 -37.731 -3.054 1.00 24.94 91 HIS A C 1
ATOM 741 O O . HIS A 1 91 ? -31.856 -37.407 -3.749 1.00 24.94 91 HIS A O 1
ATOM 747 N N . SER A 1 92 ? -29.902 -36.890 -2.757 1.00 26.36 92 SER A N 1
ATOM 748 C CA . SER A 1 92 ? -29.701 -35.620 -3.457 1.00 26.36 92 SER A CA 1
ATOM 749 C C . SER A 1 92 ? -29.260 -35.890 -4.900 1.00 26.36 92 SER A C 1
ATOM 751 O O . SER A 1 92 ? -28.365 -36.713 -5.098 1.00 26.36 92 SER A O 1
ATOM 753 N N . PRO A 1 93 ? -29.835 -35.210 -5.905 1.00 29.33 93 PRO A N 1
ATOM 754 C CA . PRO A 1 93 ? -29.320 -35.255 -7.263 1.00 29.33 93 PRO A CA 1
ATOM 755 C C . PRO A 1 93 ? -28.029 -34.435 -7.370 1.00 29.33 93 PRO A C 1
ATOM 757 O O . PRO A 1 93 ? -27.907 -33.364 -6.775 1.00 29.33 93 PRO A O 1
ATOM 760 N N . ASP A 1 94 ? -27.082 -34.979 -8.133 1.00 27.08 94 ASP A N 1
ATOM 761 C CA . ASP A 1 94 ? -25.791 -34.407 -8.508 1.00 27.08 94 ASP A CA 1
ATOM 762 C C . ASP A 1 94 ? -25.850 -32.897 -8.789 1.00 27.08 94 ASP A C 1
ATOM 764 O O . ASP A 1 94 ? -26.325 -32.441 -9.833 1.00 27.08 94 ASP A O 1
ATOM 768 N N . CYS A 1 95 ? -25.269 -32.112 -7.882 1.00 29.72 95 CYS A N 1
ATOM 769 C CA . CYS A 1 95 ? -24.785 -30.781 -8.210 1.00 29.72 95 CYS A CA 1
ATOM 770 C C . CYS A 1 95 ? -23.516 -30.952 -9.045 1.00 29.72 95 CYS A C 1
ATOM 772 O O . CYS A 1 95 ? -22.435 -31.209 -8.512 1.00 29.72 95 CYS A O 1
ATOM 774 N N . GLY A 1 96 ? -23.672 -30.824 -10.364 1.00 26.38 96 GLY A N 1
ATOM 775 C CA . GLY A 1 96 ? -22.571 -30.795 -11.313 1.00 26.38 96 GLY A CA 1
ATOM 776 C C . GLY A 1 96 ? -21.475 -29.841 -10.845 1.00 26.38 96 GLY A C 1
ATOM 777 O O . GLY A 1 96 ? -21.701 -28.645 -10.654 1.00 26.38 96 GLY A O 1
ATOM 778 N N . GLN A 1 97 ? -20.282 -30.397 -10.658 1.00 30.70 97 GLN A N 1
ATOM 779 C CA . GLN A 1 97 ? -19.053 -29.650 -10.459 1.00 30.70 97 GLN A CA 1
ATOM 780 C C . GLN A 1 97 ? -18.799 -28.827 -11.724 1.00 30.70 97 GLN A C 1
ATOM 782 O O . GLN A 1 97 ? -18.225 -29.301 -12.703 1.00 30.70 97 GLN A O 1
ATOM 787 N N . GLY A 1 98 ? -19.268 -27.581 -11.723 1.00 28.14 98 GLY A N 1
ATOM 788 C CA . GLY A 1 98 ? -18.758 -26.573 -12.633 1.00 28.14 98 GLY A CA 1
ATOM 789 C C . GLY A 1 98 ? -17.274 -26.418 -12.338 1.00 28.14 98 GLY A C 1
ATOM 790 O O . GLY A 1 98 ? -16.907 -26.005 -11.239 1.00 28.14 98 GLY A O 1
ATOM 791 N N . ALA A 1 99 ? -16.432 -26.791 -13.298 1.00 30.50 99 ALA A N 1
ATOM 792 C CA . ALA A 1 99 ? -14.998 -26.569 -13.264 1.00 30.50 99 ALA A CA 1
ATOM 793 C C . ALA A 1 99 ? -14.725 -25.058 -13.173 1.00 30.50 99 ALA A C 1
ATOM 795 O O . ALA A 1 99 ? -14.596 -24.361 -14.179 1.00 30.50 99 ALA A O 1
ATOM 796 N N . GLY A 1 100 ? -14.685 -24.536 -11.948 1.00 31.61 100 GLY A N 1
ATOM 797 C CA . GLY A 1 100 ? -14.094 -23.245 -11.660 1.00 31.61 100 GLY A CA 1
ATOM 798 C C . GLY A 1 100 ? -12.616 -23.354 -11.996 1.00 31.61 100 GLY A C 1
ATOM 799 O O . GLY A 1 100 ? -11.898 -24.138 -11.382 1.00 31.61 100 GLY A O 1
ATOM 800 N N . SER A 1 101 ? -12.174 -22.605 -13.003 1.00 34.78 101 SER A N 1
ATOM 801 C CA . SER A 1 101 ? -10.758 -22.337 -13.235 1.00 34.78 101 SER A CA 1
ATOM 802 C C . SER A 1 101 ? -10.148 -21.882 -11.909 1.00 34.78 101 SER A C 1
ATOM 804 O O . SER A 1 101 ? -10.396 -20.751 -11.496 1.00 34.78 101 SER A O 1
ATOM 806 N N . MET A 1 102 ? -9.391 -22.748 -11.228 1.00 40.69 102 MET A N 1
ATOM 807 C CA . MET A 1 102 ? -8.615 -22.354 -10.055 1.00 40.69 102 MET A CA 1
ATOM 808 C C . MET A 1 102 ? -7.640 -21.272 -10.512 1.00 40.69 102 MET A C 1
ATOM 810 O O . MET A 1 102 ? -6.689 -21.549 -11.243 1.00 40.69 102 MET A O 1
ATOM 814 N N . ALA A 1 103 ? -7.928 -20.019 -10.162 1.00 59.19 103 ALA A N 1
ATOM 815 C CA . ALA A 1 103 ? -7.007 -18.926 -10.402 1.00 59.19 103 ALA A CA 1
ATOM 816 C C . ALA A 1 103 ? -5.677 -19.280 -9.730 1.00 59.19 103 ALA A C 1
ATOM 818 O O . ALA A 1 103 ? -5.658 -19.679 -8.570 1.00 59.19 103 ALA A O 1
ATOM 819 N N . SER A 1 104 ? -4.571 -19.179 -10.471 1.00 77.75 104 SER A N 1
ATOM 820 C CA . SER A 1 104 ? -3.247 -19.456 -9.912 1.00 77.75 104 SER A CA 1
ATOM 821 C C . SER A 1 104 ? -2.992 -18.551 -8.706 1.00 77.75 104 SER A C 1
ATOM 823 O O . SER A 1 104 ? -3.220 -17.334 -8.780 1.00 77.75 104 SER A O 1
ATOM 825 N N . ASP A 1 105 ? -2.471 -19.142 -7.632 1.00 91.56 105 ASP A N 1
ATOM 826 C CA . ASP A 1 105 ? -2.068 -18.430 -6.418 1.00 91.56 105 ASP A CA 1
ATOM 827 C C . ASP A 1 105 ? -0.952 -17.408 -6.680 1.00 91.56 105 ASP A C 1
ATOM 829 O O . ASP A 1 105 ? -0.742 -16.507 -5.873 1.00 91.56 105 ASP A O 1
ATOM 833 N N . PHE A 1 106 ? -0.260 -17.492 -7.820 1.00 96.88 106 PHE A N 1
ATOM 834 C CA . PHE A 1 106 ? 0.840 -16.609 -8.205 1.00 96.88 106 PHE A CA 1
ATOM 835 C C . PHE A 1 106 ? 0.396 -15.544 -9.222 1.00 96.88 106 PHE A C 1
ATOM 837 O O . PHE A 1 106 ? -0.548 -15.766 -9.993 1.00 96.88 106 PHE A O 1
ATOM 844 N N . PRO A 1 107 ? 1.063 -14.373 -9.275 1.00 97.12 107 PRO A N 1
ATOM 845 C CA . PRO A 1 107 ? 0.848 -13.409 -10.350 1.00 97.12 107 PRO A CA 1
ATOM 846 C C . PRO A 1 107 ? 1.081 -14.057 -11.729 1.00 97.12 107 PRO A C 1
ATOM 848 O O . PRO A 1 107 ? 2.107 -14.711 -11.931 1.00 97.12 107 PRO A O 1
ATOM 851 N N . PRO A 1 108 ? 0.156 -13.902 -12.693 1.00 95.75 108 PRO A N 1
ATOM 852 C CA . PRO A 1 108 ? 0.279 -14.556 -13.989 1.00 95.75 108 PRO A CA 1
ATOM 853 C C . PRO A 1 108 ? 1.402 -13.937 -14.828 1.00 95.75 108 PRO A C 1
ATOM 855 O O . PRO A 1 108 ? 1.552 -12.717 -14.889 1.00 95.75 108 PRO A O 1
ATOM 858 N N . THR A 1 109 ? 2.141 -14.782 -15.549 1.00 96.00 109 THR A N 1
ATOM 859 C CA . THR A 1 109 ? 3.051 -14.348 -16.618 1.00 96.00 109 THR A CA 1
ATOM 860 C C . THR A 1 109 ? 2.355 -14.533 -17.958 1.00 96.00 109 THR A C 1
ATOM 862 O O . THR A 1 109 ? 1.915 -15.634 -18.282 1.00 96.00 109 THR A O 1
ATOM 865 N N . ILE A 1 110 ? 2.245 -13.458 -18.736 1.00 94.38 110 ILE A N 1
ATOM 866 C CA . ILE A 1 110 ? 1.520 -13.453 -20.010 1.00 94.38 110 ILE A CA 1
ATOM 867 C C . ILE A 1 110 ? 2.503 -13.121 -21.129 1.00 94.38 110 ILE A C 1
ATOM 869 O O . ILE A 1 110 ? 3.197 -12.105 -21.075 1.00 94.38 110 ILE A O 1
ATOM 873 N N . SER A 1 111 ? 2.555 -13.967 -22.157 1.00 93.31 111 SER A N 1
ATOM 874 C CA . SER A 1 111 ? 3.270 -13.659 -23.396 1.00 93.31 111 SER A CA 1
ATOM 875 C C . SER A 1 111 ? 2.398 -12.775 -24.282 1.00 93.31 111 SER A C 1
ATOM 877 O O . SER A 1 111 ? 1.268 -13.133 -24.598 1.00 93.31 111 SER A O 1
ATOM 879 N N . ILE A 1 112 ? 2.926 -11.620 -24.679 1.00 90.56 112 ILE A N 1
ATOM 880 C CA . ILE A 1 112 ? 2.192 -10.604 -25.439 1.00 90.56 112 ILE A CA 1
ATOM 881 C C . ILE A 1 112 ? 2.961 -10.282 -26.719 1.00 90.56 112 ILE A C 1
ATOM 883 O O . ILE A 1 112 ? 4.180 -10.089 -26.689 1.00 90.56 112 ILE A O 1
ATOM 887 N N . GLN A 1 113 ? 2.246 -10.169 -27.840 1.00 89.00 113 GLN A N 1
ATOM 888 C CA . GLN A 1 113 ? 2.794 -9.609 -29.072 1.00 89.00 113 GLN A CA 1
ATOM 889 C C . GLN A 1 113 ? 2.828 -8.082 -28.955 1.00 89.00 113 GLN A C 1
ATOM 891 O O . GLN A 1 113 ? 1.806 -7.411 -29.041 1.00 89.00 113 GLN A O 1
ATOM 896 N N . LEU A 1 114 ? 4.018 -7.506 -28.761 1.00 83.62 114 LEU A N 1
ATOM 897 C CA . LEU A 1 114 ? 4.187 -6.065 -28.498 1.00 83.62 114 LEU A CA 1
ATOM 898 C C . LEU A 1 114 ? 3.564 -5.141 -29.558 1.00 83.62 114 LEU A C 1
ATOM 900 O O . LEU A 1 114 ? 3.269 -3.988 -29.258 1.00 83.62 114 LEU A O 1
ATOM 904 N N . VAL A 1 115 ? 3.404 -5.616 -30.796 1.00 84.62 115 VAL A N 1
ATOM 905 C CA . VAL A 1 115 ? 2.786 -4.852 -31.892 1.00 84.62 115 VAL A CA 1
ATOM 906 C C . VAL A 1 115 ? 1.294 -4.588 -31.672 1.00 84.62 115 VAL A C 1
ATOM 908 O O . VAL A 1 115 ? 0.778 -3.608 -32.200 1.00 84.62 115 VAL A O 1
ATOM 911 N N . GLU A 1 116 ? 0.629 -5.413 -30.864 1.00 86.81 116 GLU A N 1
ATOM 912 C CA . GLU A 1 116 ? -0.798 -5.301 -30.535 1.00 86.81 116 GLU A CA 1
ATOM 913 C C . GLU A 1 116 ? -1.049 -4.371 -29.336 1.00 86.81 116 GLU A C 1
ATOM 915 O O . GLU A 1 116 ? -2.184 -3.979 -29.085 1.00 86.81 116 GLU A O 1
ATOM 920 N N . GLU A 1 117 ? 0.010 -3.958 -28.629 1.00 92.81 117 GLU A N 1
ATOM 921 C CA . GLU A 1 117 ? -0.062 -3.158 -27.403 1.00 92.81 117 GLU A CA 1
ATOM 922 C C . GLU A 1 117 ? 0.725 -1.840 -27.552 1.00 92.81 117 GLU A C 1
ATOM 924 O O . GLU A 1 117 ? 1.907 -1.754 -27.182 1.00 92.81 117 GLU A O 1
ATOM 929 N N . PRO A 1 118 ? 0.092 -0.764 -28.069 1.00 94.62 118 PRO A N 1
ATOM 930 C CA . PRO A 1 118 ? 0.768 0.496 -28.388 1.00 94.62 118 PRO A CA 1
ATOM 931 C C . PRO A 1 118 ? 1.525 1.110 -27.206 1.00 94.62 118 PRO A C 1
ATOM 933 O O . PRO A 1 118 ? 2.595 1.701 -27.386 1.00 94.62 118 PRO A O 1
ATOM 936 N N . ARG A 1 119 ? 0.990 0.949 -25.989 1.00 95.56 119 ARG A N 1
ATOM 937 C CA . ARG A 1 119 ? 1.603 1.451 -24.756 1.00 95.56 119 ARG A CA 1
ATOM 938 C C . ARG A 1 119 ? 2.919 0.733 -24.443 1.00 95.56 119 ARG A C 1
ATOM 940 O O . ARG A 1 119 ? 3.929 1.397 -24.225 1.00 95.56 119 ARG A O 1
ATOM 947 N N . LEU A 1 120 ? 2.949 -0.601 -24.525 1.00 96.75 120 LEU A N 1
ATOM 948 C CA . LEU A 1 120 ? 4.174 -1.391 -24.336 1.00 96.75 120 LEU A CA 1
ATOM 949 C C . LEU A 1 120 ? 5.219 -1.084 -25.414 1.00 96.75 120 LEU A C 1
ATOM 951 O O . LEU A 1 120 ? 6.408 -0.952 -25.109 1.00 96.75 120 LEU A O 1
ATOM 955 N N . LEU A 1 121 ? 4.786 -0.915 -26.667 1.00 96.44 121 LEU A N 1
ATOM 956 C CA . LEU A 1 121 ? 5.681 -0.567 -27.769 1.00 96.44 121 LEU A CA 1
ATOM 957 C C . LEU A 1 121 ? 6.318 0.817 -27.577 1.00 96.44 121 LEU A C 1
ATOM 959 O O . LEU A 1 121 ? 7.523 0.977 -27.794 1.00 96.44 121 LEU A O 1
ATOM 963 N N . LYS A 1 122 ? 5.532 1.814 -27.154 1.00 96.94 122 LYS A N 1
ATOM 964 C CA . LYS A 1 122 ? 6.045 3.147 -26.809 1.00 96.94 122 LYS A CA 1
ATOM 965 C C . LYS A 1 122 ? 7.039 3.057 -25.653 1.00 96.94 122 LYS A C 1
ATOM 967 O O . LYS A 1 122 ? 8.144 3.586 -25.769 1.00 96.94 122 LYS A O 1
ATOM 972 N N . LEU A 1 123 ? 6.687 2.336 -24.588 1.00 97.81 123 LEU A N 1
ATOM 973 C CA . LEU A 1 123 ? 7.545 2.166 -23.418 1.00 97.81 123 LEU A CA 1
ATOM 974 C C . LEU A 1 123 ? 8.874 1.488 -23.782 1.00 97.81 123 LEU A C 1
ATOM 976 O O . LEU A 1 123 ? 9.929 1.958 -23.365 1.00 97.81 123 LEU A O 1
ATOM 980 N N . LYS A 1 124 ? 8.852 0.463 -24.648 1.00 98.06 124 LYS A N 1
ATOM 981 C CA . LYS A 1 124 ? 10.058 -0.183 -25.197 1.00 98.06 124 LYS A CA 1
ATOM 982 C C . LYS A 1 124 ? 10.979 0.810 -25.905 1.00 98.06 124 LYS A C 1
ATOM 984 O O . LYS A 1 124 ? 12.176 0.833 -25.634 1.00 98.06 124 LYS A O 1
ATOM 989 N N . LYS A 1 125 ? 10.434 1.627 -26.812 1.00 97.94 125 LYS A N 1
ATOM 990 C CA . LYS A 1 125 ? 11.214 2.613 -27.584 1.00 97.94 125 LYS A CA 1
ATOM 991 C C . LYS A 1 125 ? 11.862 3.657 -26.672 1.00 97.94 125 LYS A C 1
ATOM 993 O O . LYS A 1 125 ? 13.039 3.982 -26.844 1.00 97.94 125 LYS A O 1
ATOM 998 N N . THR A 1 126 ? 11.118 4.144 -25.679 1.00 98.31 126 THR A N 1
ATOM 999 C CA . THR A 1 126 ? 11.640 5.088 -24.683 1.00 98.31 126 THR A CA 1
ATOM 1000 C C . THR A 1 126 ? 12.719 4.435 -23.820 1.00 98.31 126 THR A C 1
ATOM 1002 O O . THR A 1 126 ? 13.775 5.032 -23.628 1.00 98.31 126 THR A O 1
ATOM 1005 N N . PHE A 1 127 ? 12.512 3.189 -23.381 1.00 98.69 127 PHE A N 1
ATOM 1006 C CA . PHE A 1 127 ? 13.498 2.420 -22.616 1.00 98.69 127 PHE A CA 1
ATOM 1007 C C . PHE A 1 127 ? 14.809 2.266 -23.397 1.00 98.69 127 PHE A C 1
ATOM 1009 O O . PHE A 1 127 ? 15.873 2.596 -22.883 1.00 98.69 127 PHE A O 1
ATOM 1016 N N . MET A 1 128 ? 14.734 1.863 -24.671 1.00 98.44 128 MET A N 1
ATOM 1017 C CA . MET A 1 128 ? 15.907 1.724 -25.544 1.00 98.44 128 MET A CA 1
ATOM 1018 C C . MET A 1 128 ? 16.637 3.047 -25.761 1.00 98.44 128 MET A C 1
ATOM 1020 O O . MET A 1 128 ? 17.865 3.093 -25.773 1.00 98.44 128 MET A O 1
ATOM 1024 N N . THR A 1 129 ? 15.894 4.146 -25.885 1.00 98.00 129 THR A N 1
ATOM 1025 C CA . THR A 1 129 ? 16.494 5.482 -25.977 1.00 98.00 129 THR A CA 1
ATOM 1026 C C . THR A 1 129 ? 17.228 5.855 -24.690 1.00 98.00 129 THR A C 1
ATOM 1028 O O . THR A 1 129 ? 18.328 6.408 -24.768 1.00 98.00 129 THR A O 1
ATOM 1031 N N . LYS A 1 130 ? 16.634 5.540 -23.532 1.00 98.19 130 LYS A N 1
ATOM 1032 C CA . LYS A 1 130 ? 17.129 5.904 -22.201 1.00 98.19 130 LYS A CA 1
ATOM 1033 C C . LYS A 1 130 ? 18.352 5.091 -21.780 1.00 98.19 130 LYS A C 1
ATOM 1035 O O . LYS A 1 130 ? 19.373 5.676 -21.446 1.00 98.19 130 LYS A O 1
ATOM 1040 N N . PHE A 1 131 ? 18.246 3.766 -21.829 1.00 98.12 131 PHE A N 1
ATOM 1041 C CA . PHE A 1 131 ? 19.233 2.841 -21.263 1.00 98.12 131 PHE A CA 1
ATOM 1042 C C . PHE A 1 131 ? 20.137 2.191 -22.312 1.00 98.12 131 PHE A C 1
ATOM 1044 O O . PHE A 1 131 ? 21.036 1.437 -21.960 1.00 98.12 131 PHE A O 1
ATOM 1051 N N . LYS A 1 132 ? 19.911 2.464 -23.606 1.00 97.94 132 LYS A N 1
ATOM 1052 C CA . LYS A 1 132 ? 20.661 1.868 -24.730 1.00 97.94 132 LYS A CA 1
ATOM 1053 C C . LYS A 1 132 ? 20.615 0.332 -24.761 1.00 97.94 132 LYS A C 1
ATOM 1055 O O . LYS A 1 132 ? 21.447 -0.296 -25.404 1.00 97.94 132 LYS A O 1
ATOM 1060 N N . SER A 1 133 ? 19.600 -0.255 -24.130 1.00 96.94 133 SER A N 1
ATOM 1061 C CA . SER A 1 133 ? 19.322 -1.691 -24.108 1.00 96.94 133 SER A CA 1
ATOM 1062 C C . SER A 1 133 ? 17.824 -1.960 -24.270 1.00 96.94 133 SER A C 1
ATOM 1064 O O . SER A 1 133 ? 17.010 -1.041 -24.293 1.00 96.94 133 SER A O 1
ATOM 1066 N N . THR A 1 134 ? 17.440 -3.222 -24.426 1.00 97.31 134 THR A N 1
ATOM 1067 C CA . THR A 1 134 ? 16.039 -3.641 -24.566 1.00 97.31 134 THR A CA 1
ATOM 1068 C C . THR A 1 134 ? 15.516 -4.164 -23.228 1.00 97.31 134 THR A C 1
ATOM 1070 O O . THR A 1 134 ? 16.207 -4.977 -22.610 1.00 97.31 134 THR A O 1
ATOM 1073 N N . PRO A 1 135 ? 14.296 -3.783 -22.792 1.00 98.06 135 PRO A N 1
ATOM 1074 C CA . PRO A 1 135 ? 13.722 -4.348 -21.577 1.00 98.06 135 PRO A CA 1
ATOM 1075 C C . PRO A 1 135 ? 13.563 -5.866 -21.723 1.00 98.06 135 PRO A C 1
ATOM 1077 O O . PRO A 1 135 ? 13.204 -6.366 -22.794 1.00 98.06 135 PRO A O 1
ATOM 1080 N N . LYS A 1 136 ? 13.841 -6.601 -20.646 1.00 98.19 136 LYS A N 1
ATOM 1081 C CA . LYS A 1 136 ? 13.741 -8.066 -20.595 1.00 98.19 136 LYS A CA 1
ATOM 1082 C C . LYS A 1 136 ? 12.334 -8.534 -20.255 1.00 98.19 136 LYS A C 1
ATOM 1084 O O . LYS A 1 136 ? 11.919 -9.582 -20.735 1.00 98.19 136 LYS A O 1
ATOM 1089 N N . PHE A 1 137 ? 11.609 -7.759 -19.457 1.00 98.38 137 PHE A N 1
ATOM 1090 C CA . PHE A 1 137 ? 10.219 -8.027 -19.112 1.00 98.38 137 PHE A CA 1
ATOM 1091 C C . PHE A 1 137 ? 9.483 -6.728 -18.771 1.00 98.38 137 PHE A C 1
ATOM 1093 O O . PHE A 1 137 ? 10.077 -5.647 -18.696 1.00 98.38 137 PHE A O 1
ATOM 1100 N N . TYR A 1 138 ? 8.176 -6.862 -18.559 1.00 98.56 138 TYR A N 1
ATOM 1101 C CA . TYR A 1 138 ? 7.313 -5.800 -18.065 1.00 98.56 138 TYR A CA 1
ATOM 1102 C C . TYR A 1 138 ? 6.561 -6.293 -16.832 1.00 98.56 138 TYR A C 1
ATOM 1104 O O . TYR A 1 138 ? 6.142 -7.449 -16.790 1.00 98.56 138 TYR A O 1
ATOM 1112 N N . ALA A 1 139 ? 6.370 -5.417 -15.854 1.00 98.56 139 ALA A N 1
ATOM 1113 C CA . ALA A 1 139 ? 5.493 -5.645 -14.712 1.00 98.56 139 ALA A CA 1
ATOM 1114 C C . ALA A 1 139 ? 4.360 -4.618 -14.747 1.00 98.56 139 ALA A C 1
ATOM 1116 O O . ALA A 1 139 ? 4.586 -3.469 -15.133 1.00 98.56 139 ALA A O 1
ATOM 1117 N N . ARG A 1 140 ? 3.152 -5.028 -14.350 1.00 98.50 140 ARG A N 1
ATOM 1118 C CA . ARG A 1 140 ? 2.000 -4.131 -14.218 1.00 98.50 140 ARG A CA 1
ATOM 1119 C C . ARG A 1 140 ? 1.265 -4.344 -12.906 1.00 98.50 140 ARG A C 1
ATOM 1121 O O . ARG A 1 140 ? 1.140 -5.478 -12.453 1.00 98.50 140 ARG A O 1
ATOM 1128 N N . ALA A 1 141 ? 0.753 -3.256 -12.347 1.00 98.69 141 ALA A N 1
ATOM 1129 C CA . ALA A 1 141 ? -0.001 -3.249 -11.100 1.00 98.69 141 ALA A CA 1
ATOM 1130 C C . ALA A 1 141 ? -1.115 -2.188 -11.178 1.00 98.69 141 ALA A C 1
ATOM 1132 O O . ALA A 1 141 ? -0.801 -1.009 -11.386 1.00 98.69 141 ALA A O 1
ATOM 1133 N N . PRO A 1 142 ? -2.400 -2.568 -11.076 1.00 98.69 142 PRO A N 1
ATOM 1134 C CA . PRO A 1 142 ? -3.506 -1.629 -11.224 1.00 98.69 142 PRO A CA 1
ATOM 1135 C C . PRO A 1 142 ? -3.655 -0.704 -10.012 1.00 98.69 142 PRO A C 1
ATOM 1137 O O . PRO A 1 142 ? -3.276 -1.033 -8.889 1.00 98.69 142 PRO A O 1
ATOM 1140 N N . GLY A 1 143 ? -4.262 0.459 -10.241 1.00 98.38 143 GLY A N 1
ATOM 1141 C CA . GLY A 1 143 ? -4.881 1.242 -9.177 1.00 98.38 143 GLY A CA 1
ATOM 1142 C C . GLY A 1 143 ? -6.200 0.608 -8.740 1.00 98.38 143 GLY A C 1
ATOM 1143 O O . GLY A 1 143 ? -6.609 -0.450 -9.228 1.00 98.38 143 GLY A O 1
ATOM 1144 N N . ARG A 1 144 ? -6.930 1.286 -7.856 1.00 98.38 144 ARG A N 1
ATOM 1145 C CA . ARG A 1 144 ? -8.203 0.761 -7.348 1.00 98.38 144 ARG A CA 1
ATOM 1146 C C . ARG A 1 144 ? -9.187 1.846 -6.963 1.00 98.38 144 ARG A C 1
ATOM 1148 O O . ARG A 1 144 ? -8.803 2.945 -6.563 1.00 98.38 144 ARG A O 1
ATOM 1155 N N . VAL A 1 145 ? -10.461 1.480 -6.980 1.00 97.50 145 VAL A N 1
ATOM 1156 C CA . VAL A 1 145 ? -11.538 2.232 -6.340 1.00 97.50 145 VAL A CA 1
ATOM 1157 C C . VAL A 1 145 ? -12.098 1.390 -5.201 1.00 97.50 145 VAL A C 1
ATOM 1159 O O . VAL A 1 145 ? -12.321 0.189 -5.358 1.00 97.50 145 VAL A O 1
ATOM 1162 N N . ASN A 1 146 ? -12.286 2.009 -4.042 1.00 96.31 146 ASN A N 1
ATOM 1163 C CA . ASN A 1 146 ? -12.987 1.373 -2.942 1.00 96.31 146 ASN A CA 1
ATOM 1164 C C . ASN A 1 146 ? -14.480 1.685 -3.071 1.00 96.31 146 ASN A C 1
ATOM 1166 O O . ASN A 1 146 ? -14.850 2.847 -3.239 1.00 96.31 146 ASN A O 1
ATOM 1170 N N . LEU A 1 147 ? -15.329 0.658 -3.065 1.00 93.38 147 LEU A N 1
ATOM 1171 C CA . LEU A 1 147 ? -16.773 0.864 -3.185 1.00 93.38 147 LEU A CA 1
ATOM 1172 C C . LEU A 1 147 ? -17.365 1.243 -1.831 1.00 93.38 147 LEU A C 1
ATOM 1174 O O . LEU A 1 147 ? -18.241 2.103 -1.774 1.00 93.38 147 LEU A O 1
ATOM 1178 N N . ILE A 1 148 ? -16.880 0.601 -0.761 1.00 88.50 148 ILE A N 1
ATOM 1179 C CA . ILE A 1 148 ? -17.253 0.900 0.620 1.00 88.50 148 ILE A CA 1
ATOM 1180 C C . ILE A 1 148 ? -16.250 0.316 1.625 1.00 88.50 148 ILE A C 1
ATOM 1182 O O . ILE A 1 148 ? -15.567 -0.672 1.343 1.00 88.50 148 ILE A O 1
ATOM 1186 N N . GLY A 1 149 ? -16.205 0.914 2.817 1.00 84.88 149 GLY A N 1
ATOM 1187 C CA . GLY A 1 149 ? -15.291 0.540 3.895 1.00 84.88 149 GLY A CA 1
ATOM 1188 C C . GLY A 1 149 ? -14.034 1.408 3.908 1.00 84.88 149 GLY A C 1
ATOM 1189 O O . GLY A 1 149 ? -12.922 0.905 3.797 1.00 84.88 149 GLY A O 1
ATOM 1190 N N . GLU A 1 150 ? -14.201 2.728 3.975 1.00 86.88 150 GLU A N 1
ATOM 1191 C CA . GLU A 1 150 ? -13.082 3.671 4.084 1.00 86.88 150 GLU A CA 1
ATOM 1192 C C . GLU A 1 150 ? -12.520 3.702 5.506 1.00 86.88 150 GLU A C 1
ATOM 1194 O O . GLU A 1 150 ? -13.280 3.648 6.466 1.00 86.88 150 GLU A O 1
ATOM 1199 N N . HIS A 1 151 ? -11.199 3.857 5.647 1.00 87.56 151 HIS A N 1
ATOM 1200 C CA . HIS A 1 151 ? -10.541 4.064 6.948 1.00 87.56 151 HIS A CA 1
ATOM 1201 C C . HIS A 1 151 ? -10.727 2.932 7.985 1.00 87.56 151 HIS A C 1
ATOM 1203 O O . HIS A 1 151 ? -10.600 3.156 9.189 1.00 87.56 151 HIS A O 1
ATOM 1209 N N . ILE A 1 152 ? -10.996 1.702 7.535 1.00 87.69 152 ILE A N 1
ATOM 1210 C CA . ILE A 1 152 ? -11.225 0.552 8.430 1.00 87.69 152 ILE A CA 1
ATOM 1211 C C . ILE A 1 152 ? -10.255 -0.613 8.238 1.00 87.69 152 ILE A C 1
ATOM 1213 O O . ILE A 1 152 ? -10.196 -1.502 9.089 1.00 87.69 152 ILE A O 1
ATOM 1217 N N . ASP A 1 153 ? -9.492 -0.627 7.147 1.00 92.56 153 ASP A N 1
ATOM 1218 C CA . ASP A 1 153 ? -8.569 -1.715 6.830 1.00 92.56 153 ASP A CA 1
ATOM 1219 C C . ASP A 1 153 ? -7.407 -1.774 7.834 1.00 92.56 153 ASP A C 1
ATOM 1221 O O . ASP A 1 153 ? -7.065 -2.844 8.342 1.00 92.56 153 ASP A O 1
ATOM 1225 N N . TYR A 1 154 ? -6.862 -0.619 8.226 1.00 91.88 154 TYR A N 1
ATOM 1226 C CA . TYR A 1 154 ? -5.887 -0.529 9.319 1.00 91.88 154 TYR A CA 1
ATOM 1227 C C . TYR A 1 154 ? -6.496 -0.816 10.704 1.00 91.88 154 TYR A C 1
ATOM 1229 O O . TYR A 1 154 ? -5.763 -1.158 11.628 1.00 91.88 154 TYR A O 1
ATOM 1237 N N . CYS A 1 155 ? -7.826 -0.770 10.840 1.00 92.62 155 CYS A N 1
ATOM 1238 C CA . CYS A 1 155 ? -8.560 -1.217 12.030 1.00 92.62 155 CYS A CA 1
ATOM 1239 C C . CYS A 1 155 ? -8.873 -2.727 12.016 1.00 92.62 155 CYS A C 1
ATOM 1241 O O . CYS A 1 155 ? -9.473 -3.230 12.968 1.00 92.62 155 CYS A O 1
ATOM 1243 N N . GLY A 1 156 ? -8.469 -3.448 10.961 1.00 92.06 156 GLY A N 1
ATOM 1244 C CA . GLY A 1 156 ? -8.636 -4.896 10.790 1.00 92.06 156 GLY A CA 1
ATOM 1245 C C . GLY A 1 156 ? -9.922 -5.321 10.075 1.00 92.06 156 GLY A C 1
ATOM 1246 O O . GLY A 1 156 ? -10.062 -6.487 9.711 1.00 92.06 156 GLY A O 1
ATOM 1247 N N . TYR A 1 157 ? -10.855 -4.404 9.827 1.00 91.94 157 TYR A N 1
ATOM 1248 C CA . TYR A 1 157 ? -12.150 -4.741 9.241 1.00 91.94 157 TYR A CA 1
ATOM 1249 C C . TYR A 1 157 ? -12.091 -4.971 7.734 1.00 91.94 157 TYR A C 1
ATOM 1251 O O . TYR A 1 157 ? -11.203 -4.489 7.039 1.00 91.94 157 TYR A O 1
ATOM 1259 N N . ALA A 1 158 ? -13.075 -5.719 7.236 1.00 92.25 158 ALA A N 1
ATOM 1260 C CA . ALA A 1 158 ? -13.185 -6.051 5.827 1.00 92.25 158 ALA A CA 1
ATOM 1261 C C . ALA A 1 158 ? -13.605 -4.846 4.975 1.00 92.25 158 ALA A C 1
ATOM 1263 O O . ALA A 1 158 ? -14.434 -4.050 5.406 1.00 92.25 158 ALA A O 1
ATOM 1264 N N . VAL A 1 159 ? -13.095 -4.776 3.748 1.00 93.06 159 VAL A N 1
ATOM 1265 C CA . VAL A 1 159 ? -13.333 -3.690 2.780 1.00 93.06 159 VAL A CA 1
ATOM 1266 C C . VAL A 1 159 ? -13.805 -4.245 1.439 1.00 93.06 159 VAL A C 1
ATOM 1268 O O . VAL A 1 159 ? -13.567 -5.418 1.143 1.00 93.06 159 VAL A O 1
ATOM 1271 N N . LEU A 1 160 ? -14.457 -3.419 0.614 1.00 96.31 160 LEU A N 1
ATOM 1272 C CA . LEU A 1 160 ? -15.013 -3.850 -0.674 1.00 96.31 160 LEU A CA 1
ATOM 1273 C C . LEU A 1 160 ? -14.484 -3.024 -1.865 1.00 96.31 160 LEU A C 1
ATOM 1275 O O . LEU A 1 160 ? -15.223 -2.228 -2.450 1.00 96.31 160 LEU A O 1
ATOM 1279 N N . PRO A 1 161 ? -13.215 -3.204 -2.267 1.00 97.88 161 PRO A N 1
ATOM 1280 C CA . PRO A 1 161 ? -12.662 -2.548 -3.444 1.00 97.88 161 PRO A CA 1
ATOM 1281 C C . PRO A 1 161 ? -12.797 -3.367 -4.737 1.00 97.88 161 PRO A C 1
ATOM 1283 O O . PRO A 1 161 ? -13.071 -4.571 -4.751 1.00 97.88 161 PRO A O 1
ATOM 1286 N N . MET A 1 162 ? -12.511 -2.696 -5.852 1.00 98.06 162 MET A N 1
ATOM 1287 C CA . MET A 1 162 ? -12.172 -3.323 -7.129 1.00 98.06 162 MET A CA 1
ATOM 1288 C C . MET A 1 162 ? -10.988 -2.602 -7.786 1.00 98.06 162 MET A C 1
ATOM 1290 O O . MET A 1 162 ? -10.817 -1.389 -7.627 1.00 98.06 162 MET A O 1
ATOM 1294 N N . ALA A 1 163 ? -10.169 -3.339 -8.536 1.00 98.56 163 ALA A N 1
ATOM 1295 C CA . ALA A 1 163 ? -9.116 -2.737 -9.350 1.00 98.56 163 ALA A CA 1
ATOM 1296 C C . ALA A 1 163 ? -9.718 -1.957 -10.529 1.00 98.56 163 ALA A C 1
ATOM 1298 O O . ALA A 1 163 ? -10.749 -2.346 -11.082 1.00 98.56 163 ALA A O 1
ATOM 1299 N N . ILE A 1 164 ? -9.058 -0.868 -10.921 1.00 98.44 164 ILE A N 1
ATOM 1300 C CA . ILE A 1 164 ? -9.392 -0.099 -12.130 1.00 98.44 164 ILE A CA 1
ATOM 1301 C C . ILE A 1 164 ? -8.409 -0.434 -13.255 1.00 98.44 164 ILE A C 1
ATOM 1303 O O . ILE A 1 164 ? -7.358 -1.026 -13.019 1.00 98.44 164 ILE A O 1
ATOM 1307 N N . GLU A 1 165 ? -8.738 -0.055 -14.489 1.00 97.94 165 GLU A N 1
ATOM 1308 C CA . GLU A 1 165 ? -7.876 -0.331 -15.648 1.00 97.94 165 GLU A CA 1
ATOM 1309 C C . GLU A 1 165 ? -6.587 0.502 -15.648 1.00 97.94 165 GLU A C 1
ATOM 1311 O O . GLU A 1 165 ? -5.570 0.074 -16.192 1.00 97.94 165 GLU A O 1
ATOM 1316 N N . GLN A 1 166 ? -6.613 1.696 -15.047 1.00 98.44 166 GLN A N 1
ATOM 1317 C CA . GLN A 1 166 ? -5.420 2.519 -14.898 1.00 98.44 166 GLN A CA 1
ATOM 1318 C C . GLN A 1 166 ? -4.415 1.820 -13.980 1.00 98.44 166 GLN A C 1
ATOM 1320 O O . GLN A 1 166 ? -4.754 1.396 -12.878 1.00 98.44 166 GLN A O 1
ATOM 1325 N N . ASP A 1 167 ? -3.161 1.754 -14.417 1.00 98.69 167 ASP A N 1
ATOM 1326 C CA . ASP A 1 167 ? -2.112 0.988 -13.750 1.00 98.69 167 ASP A CA 1
ATOM 1327 C C . ASP A 1 167 ? -0.775 1.750 -13.712 1.00 98.69 167 ASP A C 1
ATOM 1329 O O . ASP A 1 167 ? -0.592 2.803 -14.343 1.00 98.69 167 ASP A O 1
ATOM 1333 N N . ILE A 1 168 ? 0.163 1.206 -12.939 1.00 98.81 168 ILE A N 1
ATOM 1334 C CA . ILE A 1 168 ? 1.594 1.435 -13.111 1.00 98.81 168 ILE A CA 1
ATOM 1335 C C . ILE A 1 168 ? 2.147 0.305 -13.973 1.00 98.81 168 ILE A C 1
ATOM 1337 O O . ILE A 1 168 ? 1.885 -0.870 -13.717 1.00 98.81 168 ILE A O 1
ATOM 1341 N N . LEU A 1 169 ? 2.932 0.678 -14.978 1.00 98.69 169 LEU A N 1
ATOM 1342 C CA . LEU A 1 169 ? 3.628 -0.220 -15.884 1.00 98.69 169 LEU A CA 1
ATOM 1343 C C . LEU A 1 169 ? 5.132 0.055 -15.800 1.00 98.69 169 LEU A C 1
ATOM 1345 O O . LEU A 1 169 ? 5.568 1.199 -15.941 1.00 98.69 169 LEU A O 1
ATOM 1349 N N . ILE A 1 170 ? 5.927 -0.989 -15.583 1.00 98.88 170 ILE A N 1
ATOM 1350 C CA . ILE A 1 170 ? 7.388 -0.910 -15.500 1.00 98.88 170 ILE A CA 1
ATOM 1351 C C . ILE A 1 170 ? 7.986 -1.786 -16.592 1.00 98.88 170 ILE A C 1
ATOM 1353 O O . ILE A 1 170 ? 7.713 -2.982 -16.643 1.00 98.88 170 ILE A O 1
ATOM 1357 N N . ALA A 1 171 ? 8.821 -1.201 -17.448 1.00 98.81 171 ALA A N 1
ATOM 1358 C CA . ALA A 1 171 ? 9.730 -1.943 -18.316 1.00 98.81 171 ALA A CA 1
ATOM 1359 C C . ALA A 1 171 ? 11.066 -2.109 -17.589 1.00 98.81 171 ALA A C 1
ATOM 1361 O O . ALA A 1 171 ? 11.622 -1.110 -17.126 1.00 98.81 171 ALA A O 1
ATOM 1362 N N . ALA A 1 172 ? 11.569 -3.339 -17.490 1.00 98.75 172 ALA A N 1
ATOM 1363 C CA . ALA A 1 172 ? 12.719 -3.654 -16.649 1.00 98.75 172 ALA A CA 1
ATOM 1364 C C . ALA A 1 172 ? 13.781 -4.490 -17.374 1.00 98.75 172 ALA A C 1
ATOM 1366 O O . ALA A 1 172 ? 13.476 -5.375 -18.178 1.00 98.75 172 ALA A O 1
ATOM 1367 N N . GLU A 1 173 ? 15.042 -4.234 -17.045 1.00 98.56 173 GLU A N 1
ATOM 1368 C CA . GLU A 1 173 ? 16.204 -5.039 -17.418 1.00 98.56 173 GLU A CA 1
ATOM 1369 C C . GLU A 1 173 ? 17.042 -5.313 -16.162 1.00 98.56 173 GLU A C 1
ATOM 1371 O O . GLU A 1 173 ? 17.630 -4.377 -15.616 1.00 98.56 173 GLU A O 1
ATOM 1376 N N . PRO A 1 174 ? 17.126 -6.574 -15.704 1.00 98.19 174 PRO A N 1
ATOM 1377 C CA . PRO A 1 174 ? 18.051 -6.960 -14.645 1.00 98.19 174 PRO A CA 1
ATOM 1378 C C . PRO A 1 174 ? 19.503 -6.800 -15.091 1.00 98.19 174 PRO A C 1
ATOM 1380 O O . PRO A 1 174 ? 19.870 -7.219 -16.192 1.00 98.19 174 PRO A O 1
ATOM 1383 N N . LEU A 1 175 ? 20.334 -6.266 -14.206 1.00 97.44 175 LEU A N 1
ATOM 1384 C CA . LEU A 1 175 ? 21.750 -6.011 -14.437 1.00 97.44 175 LEU A CA 1
ATOM 1385 C C . LEU A 1 175 ? 22.628 -7.080 -13.772 1.00 97.44 175 LEU A C 1
ATOM 1387 O O . LEU A 1 175 ? 22.166 -7.939 -13.011 1.00 97.44 175 LEU A O 1
ATOM 1391 N N . SER A 1 176 ? 23.908 -7.084 -14.137 1.00 93.81 176 SER A N 1
ATOM 1392 C CA . SER A 1 176 ? 24.950 -7.863 -13.454 1.00 93.81 176 SER A CA 1
ATOM 1393 C C . SER A 1 176 ? 25.613 -7.084 -12.317 1.00 93.81 176 SER A C 1
ATOM 1395 O O . SER A 1 176 ? 26.280 -7.692 -11.490 1.00 93.81 176 SER A O 1
ATOM 1397 N N . THR A 1 177 ? 25.453 -5.759 -12.291 1.00 94.94 177 THR A N 1
ATOM 1398 C CA . THR A 1 177 ? 25.860 -4.892 -11.179 1.00 94.94 177 THR A CA 1
ATOM 1399 C C . THR A 1 177 ? 24.688 -4.698 -10.209 1.00 94.94 177 THR A C 1
ATOM 1401 O O . THR A 1 177 ? 23.540 -4.935 -10.599 1.00 94.94 177 THR A O 1
ATOM 1404 N N . PRO A 1 178 ? 24.937 -4.264 -8.961 1.00 95.38 178 PRO A N 1
ATOM 1405 C CA . PRO A 1 178 ? 23.886 -3.898 -8.005 1.00 95.38 178 PRO A CA 1
ATOM 1406 C C . PRO A 1 178 ? 23.264 -2.516 -8.286 1.00 95.38 178 PRO A C 1
ATOM 1408 O O . PRO A 1 178 ? 22.543 -1.983 -7.450 1.00 95.38 178 PRO A O 1
ATOM 1411 N N . ASP A 1 179 ? 23.518 -1.889 -9.436 1.00 97.44 179 ASP A N 1
ATOM 1412 C CA . ASP A 1 179 ? 23.014 -0.540 -9.703 1.00 97.44 179 ASP A CA 1
ATOM 1413 C C . ASP A 1 179 ? 21.513 -0.548 -10.016 1.00 97.44 179 ASP A C 1
ATOM 1415 O O . ASP A 1 179 ? 21.024 -1.322 -10.839 1.00 97.44 179 ASP A O 1
ATOM 1419 N N . ILE A 1 180 ? 20.764 0.349 -9.383 1.00 98.38 180 ILE A N 1
ATOM 1420 C CA . ILE A 1 180 ? 19.345 0.574 -9.650 1.00 98.38 180 ILE A CA 1
ATOM 1421 C C . ILE A 1 180 ? 19.215 1.914 -10.356 1.00 98.38 180 ILE A C 1
ATOM 1423 O O . ILE A 1 180 ? 19.475 2.962 -9.763 1.00 98.38 180 ILE A O 1
ATOM 1427 N N . HIS A 1 181 ? 18.770 1.893 -11.609 1.00 98.56 181 HIS A N 1
ATOM 1428 C CA . HIS A 1 181 ? 18.499 3.092 -12.392 1.00 98.56 181 HIS A CA 1
ATOM 1429 C C . HIS A 1 181 ? 17.002 3.208 -12.656 1.00 98.56 181 HIS A C 1
ATOM 1431 O O . HIS A 1 181 ? 16.408 2.381 -13.349 1.00 98.56 181 HIS A O 1
ATOM 1437 N N . LEU A 1 182 ? 16.387 4.262 -12.131 1.00 98.81 182 LEU A N 1
ATOM 1438 C CA . LEU A 1 182 ? 14.964 4.529 -12.275 1.00 98.81 182 LEU A CA 1
ATOM 1439 C C . LEU A 1 182 ? 14.758 5.749 -13.165 1.00 98.81 182 LEU A C 1
ATOM 1441 O O . LEU A 1 182 ? 15.272 6.834 -12.896 1.00 98.81 182 LEU A O 1
ATOM 1445 N N . ALA A 1 183 ? 13.953 5.576 -14.203 1.00 98.69 183 ALA A N 1
ATOM 1446 C CA . ALA A 1 183 ? 13.474 6.648 -15.057 1.00 98.69 183 ALA A CA 1
ATOM 1447 C C . ALA A 1 183 ? 11.945 6.624 -15.106 1.00 98.69 183 ALA A C 1
ATOM 1449 O O . ALA A 1 183 ? 11.313 5.592 -14.866 1.00 98.69 183 ALA A O 1
ATOM 1450 N N . ASN A 1 184 ? 11.344 7.752 -15.469 1.00 98.69 184 ASN A N 1
ATOM 1451 C CA . ASN A 1 184 ? 9.904 7.862 -15.660 1.00 98.69 184 ASN A CA 1
ATOM 1452 C C . ASN A 1 184 ? 9.588 8.456 -17.037 1.00 98.69 184 ASN A C 1
ATOM 1454 O O . ASN A 1 184 ? 10.339 9.284 -17.553 1.00 98.69 184 ASN A O 1
ATOM 1458 N N . THR A 1 185 ? 8.479 8.043 -17.650 1.00 98.25 185 THR A N 1
ATOM 1459 C CA . THR A 1 185 ? 8.023 8.646 -18.913 1.00 98.25 185 THR A CA 1
ATOM 1460 C C . THR A 1 185 ? 7.428 10.037 -18.717 1.00 98.25 185 THR A C 1
ATOM 1462 O O . THR A 1 185 ? 7.407 10.826 -19.663 1.00 98.25 185 THR A O 1
ATOM 1465 N N . ASN A 1 186 ? 6.957 10.354 -17.509 1.00 97.38 186 ASN A N 1
ATOM 1466 C CA . ASN A 1 186 ? 6.480 11.678 -17.151 1.00 97.38 186 ASN A CA 1
ATOM 1467 C C . ASN A 1 186 ? 7.649 12.531 -16.611 1.00 97.38 186 ASN A C 1
ATOM 1469 O O . ASN A 1 186 ? 8.222 12.186 -15.576 1.00 97.38 186 ASN A O 1
ATOM 1473 N N . PRO A 1 187 ? 7.978 13.668 -17.257 1.00 95.88 187 PRO A N 1
ATOM 1474 C CA . PRO A 1 187 ? 9.123 14.503 -16.885 1.00 95.88 187 PRO A CA 1
ATOM 1475 C C . PRO A 1 187 ? 8.994 15.177 -15.511 1.00 95.88 187 PRO A C 1
ATOM 1477 O O . PRO A 1 187 ? 9.985 15.697 -15.007 1.00 95.88 187 PRO A O 1
ATOM 1480 N N . LEU A 1 188 ? 7.807 15.170 -14.890 1.00 96.00 188 LEU A N 1
ATOM 1481 C CA . LEU A 1 188 ? 7.625 15.630 -13.506 1.00 96.00 188 LEU A CA 1
ATOM 1482 C C . LEU A 1 188 ? 8.368 14.750 -12.488 1.00 96.00 188 LEU A C 1
ATOM 1484 O O . LEU A 1 188 ? 8.638 15.188 -11.370 1.00 96.00 188 LEU A O 1
ATOM 1488 N N . TYR A 1 189 ? 8.693 13.513 -12.863 1.00 97.25 189 TYR A N 1
ATOM 1489 C CA . TYR A 1 189 ? 9.379 12.549 -12.017 1.00 97.25 189 TYR A CA 1
ATOM 1490 C C . TYR A 1 189 ? 10.813 12.364 -12.516 1.00 97.25 189 TYR A C 1
ATOM 1492 O O . TYR A 1 189 ? 11.078 11.554 -13.402 1.00 97.25 189 TYR A O 1
ATOM 1500 N N . SER A 1 190 ? 11.739 13.136 -11.941 1.00 97.62 190 SER A N 1
ATOM 1501 C CA . SER A 1 190 ? 13.162 13.090 -12.292 1.00 97.62 190 SER A CA 1
ATOM 1502 C C . SER A 1 190 ? 13.754 11.695 -12.126 1.00 97.62 190 SER A C 1
ATOM 1504 O O . SER A 1 190 ? 13.376 10.968 -11.203 1.00 97.62 190 SER A O 1
ATOM 1506 N N . ASP A 1 191 ? 14.727 11.361 -12.973 1.00 98.44 191 ASP A N 1
ATOM 1507 C CA . ASP A 1 191 ? 15.479 10.116 -12.838 1.00 98.44 191 ASP A CA 1
ATOM 1508 C C . ASP A 1 191 ? 16.148 10.003 -11.464 1.00 98.44 191 ASP A C 1
ATOM 1510 O O . ASP A 1 191 ? 16.474 10.999 -10.809 1.00 98.44 191 ASP A O 1
ATOM 1514 N N . PHE A 1 192 ? 16.398 8.765 -11.059 1.00 98.25 192 PHE A N 1
ATOM 1515 C CA . PHE A 1 192 ? 17.068 8.434 -9.816 1.00 98.25 192 PHE A CA 1
ATOM 1516 C C . PHE A 1 192 ? 18.017 7.256 -10.028 1.00 98.25 192 PHE A C 1
ATOM 1518 O O . PHE A 1 192 ? 17.715 6.346 -10.798 1.00 98.25 192 PHE A O 1
ATOM 1525 N N . HIS A 1 193 ? 19.153 7.266 -9.335 1.00 97.31 193 HIS A N 1
ATOM 1526 C CA . HIS A 1 193 ? 20.066 6.131 -9.301 1.00 97.31 193 HIS A CA 1
ATOM 1527 C C . HIS A 1 193 ? 20.490 5.850 -7.863 1.00 97.31 193 HIS A C 1
ATOM 1529 O O . HIS A 1 193 ? 20.644 6.777 -7.066 1.00 97.31 193 HIS A O 1
ATOM 1535 N N . THR A 1 194 ? 20.674 4.575 -7.538 1.00 97.44 194 THR A N 1
ATOM 1536 C CA . THR A 1 194 ? 21.253 4.138 -6.267 1.00 97.44 194 THR A CA 1
ATOM 1537 C C . THR A 1 194 ? 21.855 2.743 -6.408 1.00 97.44 194 THR A C 1
ATOM 1539 O O . THR A 1 194 ? 21.788 2.142 -7.479 1.00 97.44 194 THR A O 1
ATOM 1542 N N . ASN A 1 195 ? 22.432 2.229 -5.330 1.00 96.50 195 ASN A N 1
ATOM 1543 C CA . ASN A 1 195 ? 22.977 0.886 -5.250 1.00 96.50 195 ASN A CA 1
ATOM 1544 C C . ASN A 1 195 ? 22.045 -0.011 -4.416 1.00 96.50 195 ASN A C 1
ATOM 1546 O O . ASN A 1 195 ? 21.592 0.393 -3.344 1.00 96.50 195 ASN A O 1
ATOM 1550 N N . ALA A 1 196 ? 21.759 -1.210 -4.919 1.00 93.94 196 ALA A N 1
ATOM 1551 C CA . ALA A 1 196 ? 20.860 -2.191 -4.323 1.00 93.94 196 ALA A CA 1
ATOM 1552 C C . ALA A 1 196 ? 21.288 -2.662 -2.928 1.00 93.94 196 ALA A C 1
ATOM 1554 O O . ALA A 1 196 ? 20.421 -3.009 -2.133 1.00 93.94 196 ALA A O 1
ATOM 1555 N N . ASP A 1 197 ? 22.584 -2.612 -2.615 1.00 90.19 197 ASP A N 1
ATOM 1556 C CA . ASP A 1 197 ? 23.133 -3.039 -1.324 1.00 90.19 197 ASP A CA 1
ATOM 1557 C C . ASP A 1 197 ? 22.950 -1.970 -0.224 1.00 90.19 197 ASP A C 1
ATOM 1559 O O . ASP A 1 197 ? 23.243 -2.211 0.945 1.00 90.19 197 ASP A O 1
ATOM 1563 N N . ASN A 1 198 ? 22.487 -0.759 -0.570 1.00 89.19 198 ASN A N 1
ATOM 1564 C CA . ASN A 1 198 ? 22.309 0.339 0.384 1.00 89.19 198 ASN A CA 1
ATOM 1565 C C . ASN A 1 198 ? 21.051 1.168 0.087 1.00 89.19 198 ASN A C 1
ATOM 1567 O O . ASN A 1 198 ? 21.109 2.345 -0.288 1.00 89.19 198 ASN A O 1
ATOM 1571 N N . ILE A 1 199 ? 19.886 0.551 0.281 1.00 93.75 199 ILE A N 1
ATOM 1572 C CA . ILE A 1 199 ? 18.600 1.226 0.116 1.00 93.75 199 ILE A CA 1
ATOM 1573 C C . ILE A 1 199 ? 18.295 2.129 1.315 1.00 93.75 199 ILE A C 1
ATOM 1575 O O . ILE A 1 199 ? 18.064 1.663 2.430 1.00 93.75 199 ILE A O 1
ATOM 1579 N N . GLN A 1 200 ? 18.209 3.434 1.057 1.00 92.81 200 GLN A N 1
ATOM 1580 C CA . GLN A 1 200 ? 17.814 4.448 2.034 1.00 92.81 200 GLN A CA 1
ATOM 1581 C C . GLN A 1 200 ? 16.498 5.097 1.603 1.00 92.81 200 GLN A C 1
ATOM 1583 O O . GLN A 1 200 ? 16.413 5.688 0.526 1.00 92.81 200 GLN A O 1
ATOM 1588 N N . ILE A 1 201 ? 15.467 5.001 2.446 1.00 94.50 201 ILE A N 1
ATOM 1589 C CA . ILE A 1 201 ? 14.139 5.562 2.172 1.00 94.50 201 ILE A CA 1
ATOM 1590 C C . ILE A 1 201 ? 13.944 6.799 3.047 1.00 94.50 201 ILE A C 1
ATOM 1592 O O . ILE A 1 201 ? 13.831 6.711 4.267 1.00 94.50 201 ILE A O 1
ATOM 1596 N N . ASN A 1 202 ? 13.917 7.973 2.416 1.00 88.56 202 ASN A N 1
ATOM 1597 C CA . ASN A 1 202 ? 13.746 9.237 3.126 1.00 88.56 202 ASN A CA 1
ATOM 1598 C C . ASN A 1 202 ? 12.257 9.565 3.324 1.00 88.56 202 ASN A C 1
ATOM 1600 O O . ASN A 1 202 ? 11.565 9.939 2.374 1.00 88.56 202 ASN A O 1
ATOM 1604 N N . GLN A 1 203 ? 11.795 9.483 4.573 1.00 86.38 203 GLN A N 1
ATOM 1605 C CA . GLN A 1 203 ? 10.417 9.802 4.966 1.00 86.38 203 GLN A CA 1
ATOM 1606 C C . GLN A 1 203 ? 10.133 11.310 5.018 1.00 86.38 203 GLN A C 1
ATOM 1608 O O . GLN A 1 203 ? 9.013 11.736 4.759 1.00 86.38 203 GLN A O 1
ATOM 1613 N N . ALA A 1 204 ? 11.142 12.145 5.293 1.00 82.31 204 ALA A N 1
ATOM 1614 C CA . ALA A 1 204 ? 10.965 13.596 5.405 1.00 82.31 204 ALA A CA 1
ATOM 1615 C C . ALA A 1 204 ? 10.637 14.261 4.057 1.00 82.31 204 ALA A C 1
ATOM 1617 O O . ALA A 1 204 ? 10.048 15.340 4.010 1.00 82.31 204 ALA A O 1
ATOM 1618 N N . LYS A 1 205 ? 11.029 13.628 2.945 1.00 85.56 205 LYS A N 1
ATOM 1619 C CA . LYS A 1 205 ? 10.704 14.080 1.591 1.00 85.56 205 LYS A CA 1
ATOM 1620 C C . LYS A 1 205 ? 10.341 12.873 0.721 1.00 85.56 205 LYS A C 1
ATOM 1622 O O . LYS A 1 205 ? 11.232 12.320 0.071 1.00 85.56 205 LYS A O 1
ATOM 1627 N N . PRO A 1 206 ? 9.057 12.469 0.674 1.00 87.00 206 PRO A N 1
ATOM 1628 C CA . PRO A 1 206 ? 8.620 11.287 -0.063 1.00 87.00 206 PRO A CA 1
ATOM 1629 C C . PRO A 1 206 ? 8.656 11.546 -1.577 1.00 87.00 206 PRO A C 1
ATOM 1631 O O . PRO A 1 206 ? 7.664 11.931 -2.199 1.00 87.00 206 PRO A O 1
ATOM 1634 N N . LEU A 1 207 ? 9.835 11.371 -2.176 1.00 95.44 207 LEU A N 1
ATOM 1635 C CA . LEU A 1 207 ? 10.034 11.429 -3.622 1.00 95.44 207 LEU A CA 1
ATOM 1636 C C . LEU A 1 207 ? 9.468 10.168 -4.284 1.00 95.44 207 LEU A C 1
ATOM 1638 O O . LEU A 1 207 ? 9.399 9.108 -3.670 1.00 95.44 207 LEU A O 1
ATOM 1642 N N . TRP A 1 208 ? 9.089 10.266 -5.559 1.00 97.25 208 TRP A N 1
ATOM 1643 C CA . TRP A 1 208 ? 8.410 9.172 -6.265 1.00 97.25 208 TRP A CA 1
ATOM 1644 C C . TRP A 1 208 ? 9.204 7.851 -6.247 1.00 97.25 208 TRP A C 1
ATOM 1646 O O . TRP A 1 208 ? 8.616 6.786 -6.076 1.00 97.25 208 TRP A O 1
ATOM 1656 N N . HIS A 1 209 ? 10.537 7.912 -6.362 1.00 97.69 209 HIS A N 1
ATOM 1657 C CA . HIS A 1 209 ? 11.396 6.728 -6.346 1.00 97.69 209 HIS A CA 1
ATOM 1658 C C . HIS A 1 209 ? 11.391 6.013 -4.991 1.00 97.69 209 HIS A C 1
ATOM 1660 O O . HIS A 1 209 ? 11.583 4.803 -4.965 1.00 97.69 209 HIS A O 1
ATOM 1666 N N . ASN A 1 210 ? 11.102 6.701 -3.881 1.00 98.00 210 ASN A N 1
ATOM 1667 C CA . ASN A 1 210 ? 11.034 6.063 -2.564 1.00 98.00 210 ASN A CA 1
ATOM 1668 C C . ASN A 1 210 ? 9.932 4.994 -2.509 1.00 98.00 210 ASN A C 1
ATOM 1670 O O . ASN A 1 210 ? 10.124 3.972 -1.863 1.00 98.00 210 ASN A O 1
ATOM 1674 N N . TYR A 1 211 ? 8.825 5.166 -3.241 1.00 98.38 211 TYR A N 1
ATOM 1675 C CA . TYR A 1 211 ? 7.791 4.130 -3.366 1.00 98.38 211 TYR A CA 1
ATOM 1676 C C . TYR A 1 211 ? 8.289 2.903 -4.142 1.00 98.38 211 TYR A C 1
ATOM 1678 O O . TYR A 1 211 ? 7.986 1.773 -3.767 1.00 98.38 211 TYR A O 1
ATOM 1686 N N . PHE A 1 212 ? 9.102 3.098 -5.189 1.00 98.69 212 PHE A N 1
ATOM 1687 C CA . PHE A 1 212 ? 9.766 1.975 -5.859 1.00 98.69 212 PHE A CA 1
ATOM 1688 C C . PHE A 1 212 ? 10.704 1.250 -4.881 1.00 98.69 212 PHE A C 1
ATOM 1690 O O . PHE A 1 212 ? 10.664 0.025 -4.777 1.00 98.69 212 PHE A O 1
ATOM 1697 N N . LEU A 1 213 ? 11.502 2.007 -4.120 1.00 98.56 213 LEU A N 1
ATOM 1698 C CA . LEU A 1 213 ? 12.425 1.461 -3.125 1.00 98.56 213 LEU A CA 1
ATOM 1699 C C . LEU A 1 213 ? 11.702 0.698 -2.006 1.00 98.56 213 LEU A C 1
ATOM 1701 O O . LEU A 1 213 ? 12.220 -0.319 -1.564 1.00 98.56 213 LEU A O 1
ATOM 1705 N N . CYS A 1 214 ? 10.498 1.115 -1.597 1.00 98.56 214 CYS A N 1
ATOM 1706 C CA . CYS A 1 214 ? 9.662 0.356 -0.657 1.00 98.56 214 CYS A CA 1
ATOM 1707 C C . CYS A 1 214 ? 9.347 -1.050 -1.195 1.00 98.56 214 CYS A C 1
ATOM 1709 O O . CYS A 1 214 ? 9.499 -2.044 -0.486 1.00 98.56 214 CYS A O 1
ATOM 1711 N N . GLY A 1 215 ? 8.927 -1.153 -2.462 1.00 98.56 215 GLY A N 1
ATOM 1712 C CA . GLY A 1 215 ? 8.653 -2.442 -3.104 1.00 98.56 215 GLY A CA 1
ATOM 1713 C C . GLY A 1 215 ? 9.913 -3.297 -3.254 1.00 98.56 215 GLY A C 1
ATOM 1714 O O . GLY A 1 215 ? 9.889 -4.486 -2.949 1.00 98.56 215 GLY A O 1
ATOM 1715 N N . PHE A 1 216 ? 11.025 -2.681 -3.661 1.00 98.56 216 PHE A N 1
ATOM 1716 C CA . PHE A 1 216 ? 12.320 -3.350 -3.787 1.00 98.56 216 PHE A CA 1
ATOM 1717 C C . PHE A 1 216 ? 12.817 -3.912 -2.448 1.00 98.56 216 PHE A C 1
ATOM 1719 O O . PHE A 1 216 ? 13.055 -5.114 -2.349 1.00 98.56 216 PHE A O 1
ATOM 1726 N N . LYS A 1 217 ? 12.904 -3.058 -1.421 1.00 98.06 217 LYS A N 1
ATOM 1727 C CA . LYS A 1 217 ? 13.383 -3.399 -0.074 1.00 98.06 217 LYS A CA 1
ATOM 1728 C C . LYS A 1 217 ? 12.549 -4.504 0.565 1.00 98.06 217 LYS A C 1
ATOM 1730 O O . LYS A 1 217 ? 13.098 -5.425 1.147 1.00 98.06 217 LYS A O 1
ATOM 1735 N N . GLY A 1 218 ? 11.226 -4.473 0.383 1.00 98.19 218 GLY A N 1
ATOM 1736 C CA . GLY A 1 218 ? 10.356 -5.533 0.896 1.00 98.19 218 GLY A CA 1
ATOM 1737 C C . GLY A 1 218 ? 10.708 -6.924 0.352 1.00 98.19 218 GLY A C 1
ATOM 1738 O O . GLY A 1 218 ? 10.680 -7.897 1.100 1.00 98.19 218 GLY A O 1
ATOM 1739 N N . ILE A 1 219 ? 11.043 -7.031 -0.938 1.00 98.38 219 ILE A N 1
ATOM 1740 C CA . ILE A 1 219 ? 11.434 -8.306 -1.564 1.00 98.38 219 ILE A CA 1
ATOM 1741 C C . ILE A 1 219 ? 12.846 -8.715 -1.150 1.00 98.38 219 ILE A C 1
ATOM 1743 O O . ILE A 1 219 ? 13.086 -9.891 -0.887 1.00 98.38 219 ILE A O 1
ATOM 1747 N N . GLU A 1 220 ? 13.762 -7.751 -1.103 1.00 97.19 220 GLU A N 1
ATOM 1748 C CA . GLU A 1 220 ? 15.140 -7.953 -0.658 1.00 97.19 220 GLU A CA 1
ATOM 1749 C C . GLU A 1 220 ? 15.190 -8.528 0.762 1.00 97.19 220 GLU A C 1
ATOM 1751 O O . GLU A 1 220 ? 15.762 -9.600 0.952 1.00 97.19 220 GLU A O 1
ATOM 1756 N N . GLU A 1 221 ? 14.480 -7.912 1.708 1.00 97.19 221 GLU A N 1
ATOM 1757 C CA . GLU A 1 221 ? 14.401 -8.366 3.101 1.00 97.19 221 GLU A CA 1
ATOM 1758 C C . GLU A 1 221 ? 13.680 -9.711 3.251 1.00 97.19 221 GLU A C 1
ATOM 1760 O O . GLU A 1 221 ? 14.085 -10.545 4.056 1.00 97.19 221 GLU A O 1
ATOM 1765 N N . HIS A 1 222 ? 12.610 -9.952 2.485 1.00 98.00 222 HIS A N 1
ATOM 1766 C CA . HIS A 1 222 ? 11.849 -11.201 2.593 1.00 98.00 222 HIS A CA 1
ATOM 1767 C C . HIS A 1 222 ? 12.657 -12.432 2.167 1.00 98.00 222 HIS A C 1
ATOM 1769 O O . HIS A 1 222 ? 12.491 -13.502 2.749 1.00 98.00 222 HIS A O 1
ATOM 1775 N N . PHE A 1 223 ? 13.521 -12.291 1.159 1.00 97.62 223 PHE A N 1
ATOM 1776 C CA . PHE A 1 223 ? 14.365 -13.382 0.667 1.00 97.62 223 PHE A CA 1
ATOM 1777 C C . PHE A 1 223 ? 15.805 -13.339 1.195 1.00 97.62 223 PHE A C 1
ATOM 1779 O O . PHE A 1 223 ? 16.597 -14.180 0.767 1.00 97.62 223 PHE A O 1
ATOM 1786 N N . ASP A 1 224 ? 16.139 -12.386 2.074 1.00 95.75 224 ASP A N 1
ATOM 1787 C CA . ASP A 1 224 ? 17.495 -12.156 2.597 1.00 95.75 224 ASP A CA 1
ATOM 1788 C C . ASP A 1 224 ? 18.553 -12.137 1.474 1.00 95.75 224 ASP A C 1
ATOM 1790 O O . ASP A 1 224 ? 19.530 -12.896 1.452 1.00 95.75 224 ASP A O 1
ATOM 1794 N N . LEU A 1 225 ? 18.288 -11.323 0.445 1.00 92.88 225 LEU A N 1
ATOM 1795 C CA . LEU A 1 225 ? 19.107 -11.286 -0.764 1.00 92.88 225 LEU A CA 1
ATOM 1796 C C . LEU A 1 225 ? 20.487 -10.686 -0.469 1.00 92.88 225 LEU A C 1
ATOM 1798 O O . LEU A 1 225 ? 20.656 -9.476 -0.451 1.00 92.88 225 LEU A O 1
ATOM 1802 N N . GLN A 1 226 ? 21.502 -11.542 -0.354 1.00 88.44 226 GLN A N 1
ATOM 1803 C CA . GLN A 1 226 ? 22.892 -11.123 -0.106 1.00 88.44 226 GLN A CA 1
ATOM 1804 C C . GLN A 1 226 ? 23.520 -10.310 -1.251 1.00 88.44 226 GLN A C 1
ATOM 1806 O O . GLN A 1 226 ? 24.533 -9.641 -1.075 1.00 88.44 226 GLN A O 1
ATOM 1811 N N . SER A 1 227 ? 22.978 -10.432 -2.463 1.00 89.75 227 SER A N 1
ATOM 1812 C CA . SER A 1 227 ? 23.431 -9.687 -3.643 1.00 89.75 227 SER A CA 1
ATOM 1813 C C . SER A 1 227 ? 22.234 -9.450 -4.561 1.00 89.75 227 SER A C 1
ATOM 1815 O O . SER A 1 227 ? 22.052 -10.181 -5.545 1.00 89.75 227 SER A O 1
ATOM 1817 N N . PRO A 1 228 ? 21.350 -8.500 -4.210 1.00 93.19 228 PRO A N 1
ATOM 1818 C CA . PRO A 1 228 ? 20.171 -8.214 -5.004 1.00 93.19 228 PRO A CA 1
ATOM 1819 C C . PRO A 1 228 ? 20.593 -7.739 -6.396 1.00 93.19 228 PRO A C 1
ATOM 1821 O O . PRO A 1 228 ? 21.519 -6.942 -6.558 1.00 93.19 228 PRO A O 1
ATOM 1824 N N . ARG A 1 229 ? 19.904 -8.214 -7.434 1.00 94.75 229 ARG A N 1
ATOM 1825 C CA . ARG A 1 229 ? 20.215 -7.773 -8.795 1.00 94.75 229 ARG A CA 1
ATOM 1826 C C . ARG A 1 229 ? 19.855 -6.301 -8.969 1.00 94.75 229 ARG A C 1
ATOM 1828 O O . ARG A 1 229 ? 18.713 -5.910 -8.721 1.00 94.75 229 ARG A O 1
ATOM 1835 N N . GLY A 1 230 ? 20.807 -5.522 -9.479 1.00 97.12 230 GLY A N 1
ATOM 1836 C CA . GLY A 1 230 ? 20.526 -4.196 -10.007 1.00 97.12 230 GLY A CA 1
ATOM 1837 C C . GLY A 1 230 ? 19.549 -4.262 -11.178 1.00 97.12 230 GLY A C 1
ATOM 1838 O O . GLY A 1 230 ? 19.313 -5.321 -11.774 1.00 97.12 230 GLY A O 1
ATOM 1839 N N . VAL A 1 231 ? 18.943 -3.128 -11.512 1.00 98.31 231 VAL A N 1
ATOM 1840 C CA . VAL A 1 231 ? 17.888 -3.063 -12.522 1.00 98.31 231 VAL A CA 1
ATOM 1841 C C . VAL A 1 231 ? 17.829 -1.687 -13.184 1.00 98.31 231 VAL A C 1
ATOM 1843 O O . VAL A 1 231 ? 17.813 -0.657 -12.513 1.00 98.31 231 VAL A O 1
ATOM 1846 N N . ASN A 1 232 ? 17.732 -1.670 -14.514 1.00 98.81 232 ASN A N 1
ATOM 1847 C CA . ASN A 1 232 ? 17.237 -0.510 -15.251 1.00 98.81 232 ASN A CA 1
ATOM 1848 C C . ASN A 1 232 ? 15.707 -0.599 -15.313 1.00 98.81 232 ASN A C 1
ATOM 1850 O O . ASN A 1 232 ? 15.173 -1.563 -15.864 1.00 98.81 232 ASN A O 1
ATOM 1854 N N . CYS A 1 233 ? 15.003 0.410 -14.806 1.00 98.75 233 CYS A N 1
ATOM 1855 C CA . CYS A 1 233 ? 13.543 0.483 -14.813 1.00 98.75 233 CYS A CA 1
ATOM 1856 C C . CYS A 1 233 ? 13.062 1.781 -15.462 1.00 98.75 233 CYS A C 1
ATOM 1858 O O . CYS A 1 233 ? 13.440 2.877 -15.046 1.00 98.75 233 CYS A O 1
ATOM 1860 N N . LEU A 1 234 ? 12.156 1.665 -16.435 1.00 98.88 234 LEU A N 1
ATOM 1861 C CA . LEU A 1 234 ? 11.363 2.788 -16.933 1.00 98.88 234 LEU A CA 1
ATOM 1862 C C . LEU A 1 234 ? 9.913 2.627 -16.482 1.00 98.88 234 LEU A C 1
ATOM 1864 O O . LEU A 1 234 ? 9.250 1.658 -16.856 1.00 98.88 234 LEU A O 1
ATOM 1868 N N . VAL A 1 235 ? 9.430 3.598 -15.712 1.00 98.81 235 VAL A N 1
ATOM 1869 C CA . VAL A 1 235 ? 8.087 3.609 -15.128 1.00 98.81 235 VAL A CA 1
ATOM 1870 C C . VAL A 1 235 ? 7.147 4.492 -15.951 1.00 98.81 235 VAL A C 1
ATOM 1872 O O . VAL A 1 235 ? 7.495 5.613 -16.319 1.00 98.81 235 VAL A O 1
ATOM 1875 N N . GLU A 1 236 ? 5.934 4.006 -16.204 1.00 98.38 236 GLU A N 1
ATOM 1876 C CA . GLU A 1 236 ? 4.827 4.769 -16.780 1.00 98.38 236 GLU A CA 1
ATOM 1877 C C . GLU A 1 236 ? 3.529 4.470 -16.023 1.00 98.38 236 GLU A C 1
ATOM 1879 O O . GLU A 1 236 ? 3.064 3.331 -15.995 1.00 98.38 236 GLU A O 1
ATOM 1884 N N . GLY A 1 237 ? 2.912 5.501 -15.448 1.00 97.94 237 GLY A N 1
ATOM 1885 C CA . GLY A 1 237 ? 1.636 5.391 -14.744 1.00 97.94 237 GLY A CA 1
ATOM 1886 C C . GLY A 1 237 ? 0.511 6.138 -15.449 1.00 97.94 237 GLY A C 1
ATOM 1887 O O . GLY A 1 237 ? 0.714 7.254 -15.923 1.00 97.94 237 GLY A O 1
ATOM 1888 N N . THR A 1 238 ? -0.683 5.546 -15.479 1.00 97.81 238 THR A N 1
ATOM 1889 C CA . THR A 1 238 ? -1.910 6.205 -15.976 1.00 97.81 238 THR A CA 1
ATOM 1890 C C . THR A 1 238 ? -2.921 6.496 -14.869 1.00 97.81 238 THR A C 1
ATOM 1892 O O . THR A 1 238 ? -3.990 7.038 -15.139 1.00 97.81 238 THR A O 1
ATOM 1895 N N . ILE A 1 239 ? -2.610 6.127 -13.625 1.00 97.94 239 ILE A N 1
ATOM 1896 C CA . ILE A 1 239 ? -3.431 6.446 -12.456 1.00 97.94 239 ILE A CA 1
ATOM 1897 C C . ILE A 1 239 ? -3.212 7.926 -12.114 1.00 97.94 239 ILE A C 1
ATOM 1899 O O . ILE A 1 239 ? -2.058 8.325 -11.936 1.00 97.94 239 ILE A O 1
ATOM 1903 N N . PRO A 1 240 ? -4.270 8.746 -11.978 1.00 94.62 240 PRO A N 1
ATOM 1904 C CA . PRO A 1 240 ? -4.123 10.120 -11.511 1.00 94.62 240 PRO A CA 1
ATOM 1905 C C . PRO A 1 240 ? -3.430 10.146 -10.134 1.00 94.62 240 PRO A C 1
ATOM 1907 O O . PRO A 1 240 ? -3.938 9.526 -9.192 1.00 94.62 240 PRO A O 1
ATOM 1910 N N . PRO A 1 241 ? -2.274 10.815 -9.983 1.00 90.25 241 PRO A N 1
ATOM 1911 C CA . PRO A 1 241 ? -1.533 10.809 -8.727 1.00 90.25 241 PRO A CA 1
ATOM 1912 C C . PRO A 1 241 ? -2.307 11.538 -7.623 1.00 90.25 241 PRO A C 1
ATOM 1914 O O . PRO A 1 241 ? -3.105 12.430 -7.900 1.00 90.25 241 PRO A O 1
ATOM 1917 N N . SER A 1 242 ? -2.080 11.151 -6.362 1.00 89.50 242 SER A N 1
ATOM 1918 C CA . SER A 1 242 ? -2.613 11.851 -5.173 1.00 89.50 242 SER A CA 1
ATOM 1919 C C . SER A 1 242 ? -4.139 12.052 -5.164 1.00 89.50 242 SER A C 1
ATOM 1921 O O . SER A 1 242 ? -4.660 12.939 -4.492 1.00 89.50 242 SER A O 1
ATOM 1923 N N . SER A 1 243 ? -4.869 11.212 -5.899 1.00 90.00 243 SER A N 1
ATOM 1924 C CA . SER A 1 243 ? -6.284 11.428 -6.221 1.00 90.00 243 SER A CA 1
ATOM 1925 C C . SER A 1 243 ? -7.246 10.511 -5.479 1.00 90.00 243 SER A C 1
ATOM 1927 O O . SER A 1 243 ? -8.431 10.561 -5.768 1.00 90.00 243 SER A O 1
ATOM 1929 N N . GLY A 1 244 ? -6.741 9.654 -4.584 1.00 89.38 244 GLY A N 1
ATOM 1930 C CA . GLY A 1 244 ? -7.525 8.633 -3.879 1.00 89.38 244 GLY A CA 1
ATOM 1931 C C . GLY A 1 244 ? -7.569 7.257 -4.561 1.00 89.38 244 GLY A C 1
ATOM 1932 O O . GLY A 1 244 ? -8.078 6.326 -3.956 1.00 89.38 244 GLY A O 1
ATOM 1933 N N . LEU A 1 245 ? -6.953 7.085 -5.740 1.00 95.69 245 LEU A N 1
ATOM 1934 C CA . LEU A 1 245 ? -6.989 5.847 -6.552 1.00 95.69 245 LEU A CA 1
ATOM 1935 C C . LEU A 1 245 ? -5.773 4.903 -6.388 1.00 95.69 245 LEU A C 1
ATOM 1937 O O . LEU A 1 245 ? -5.520 4.046 -7.235 1.00 95.69 245 LEU A O 1
ATOM 1941 N N . SER A 1 246 ? -4.999 5.081 -5.314 1.00 95.44 246 SER A N 1
ATOM 1942 C CA . SER A 1 246 ? -3.850 4.228 -4.935 1.00 95.44 246 SER A CA 1
ATOM 1943 C C . SER A 1 246 ? -2.707 4.133 -5.943 1.00 95.44 246 SER A C 1
ATOM 1945 O O . SER A 1 246 ? -2.103 3.078 -6.122 1.00 95.44 246 SER A O 1
ATOM 1947 N N . SER A 1 247 ? -2.341 5.255 -6.565 1.00 96.38 247 SER A N 1
ATOM 1948 C CA . SER A 1 247 ? -1.149 5.315 -7.422 1.00 96.38 247 SER A CA 1
ATOM 1949 C C . SER A 1 247 ? 0.152 4.956 -6.682 1.00 96.38 247 SER A C 1
ATOM 1951 O O . SER A 1 247 ? 1.063 4.416 -7.303 1.00 96.38 247 SER A O 1
ATOM 1953 N N . SER A 1 248 ? 0.252 5.246 -5.375 1.00 96.75 248 SER A N 1
ATOM 1954 C CA . SER A 1 248 ? 1.417 4.893 -4.546 1.00 96.75 248 SER A CA 1
ATOM 1955 C C . SER A 1 248 ? 1.547 3.384 -4.379 1.00 96.75 248 SER A C 1
ATOM 1957 O O . SER A 1 248 ? 2.571 2.815 -4.749 1.00 96.75 248 SER A O 1
ATOM 1959 N N . SER A 1 249 ? 0.483 2.726 -3.925 1.00 98.50 249 SER A N 1
ATOM 1960 C CA . SER A 1 249 ? 0.468 1.283 -3.700 1.00 98.50 249 SER A CA 1
ATOM 1961 C C . SER A 1 249 ? 0.622 0.505 -4.997 1.00 98.50 249 SER A C 1
ATOM 1963 O O . SER A 1 249 ? 1.334 -0.493 -5.019 1.00 98.50 249 SER A O 1
ATOM 1965 N N . ALA A 1 250 ? 0.047 0.986 -6.104 1.00 98.75 250 ALA A N 1
ATOM 1966 C CA . ALA A 1 250 ? 0.293 0.412 -7.423 1.00 98.75 250 ALA A CA 1
ATOM 1967 C C . ALA A 1 250 ? 1.786 0.479 -7.799 1.00 98.75 250 ALA A C 1
ATOM 1969 O O . ALA A 1 250 ? 2.339 -0.505 -8.285 1.00 98.75 250 ALA A O 1
ATOM 1970 N N . LEU A 1 251 ? 2.477 1.592 -7.517 1.00 98.81 251 LEU A N 1
ATOM 1971 C CA . LEU A 1 251 ? 3.921 1.705 -7.752 1.00 98.81 251 LEU A CA 1
ATOM 1972 C C . LEU A 1 251 ? 4.727 0.766 -6.843 1.00 98.81 251 LEU A C 1
ATOM 1974 O O . LEU A 1 251 ? 5.620 0.083 -7.341 1.00 98.81 251 LEU A O 1
ATOM 1978 N N . VAL A 1 252 ? 4.390 0.678 -5.552 1.00 98.88 252 VAL A N 1
ATOM 1979 C CA . VAL A 1 252 ? 5.036 -0.247 -4.601 1.00 98.88 252 VAL A CA 1
ATOM 1980 C C . VAL A 1 252 ? 4.857 -1.700 -5.048 1.00 98.88 252 VAL A C 1
ATOM 1982 O O . VAL A 1 252 ? 5.836 -2.438 -5.143 1.00 98.88 252 VAL A O 1
ATOM 1985 N N . CYS A 1 253 ? 3.628 -2.104 -5.380 1.00 98.88 253 CYS A N 1
ATOM 1986 C CA . CYS A 1 253 ? 3.311 -3.461 -5.826 1.00 98.88 253 CYS A CA 1
ATOM 1987 C C . CYS A 1 253 ? 4.007 -3.795 -7.150 1.00 98.88 253 CYS A C 1
ATOM 1989 O O . CYS A 1 253 ? 4.575 -4.876 -7.294 1.00 98.88 253 CYS A O 1
ATOM 1991 N N . CYS A 1 254 ? 4.017 -2.860 -8.108 1.00 98.88 254 CYS A N 1
ATOM 1992 C CA . CYS A 1 254 ? 4.693 -3.064 -9.387 1.00 98.88 254 CYS A CA 1
ATOM 1993 C C . CYS A 1 254 ? 6.209 -3.186 -9.220 1.00 98.88 254 CYS A C 1
ATOM 1995 O O . CYS A 1 254 ? 6.831 -4.001 -9.899 1.00 98.88 254 CYS A O 1
ATOM 1997 N N . ALA A 1 255 ? 6.800 -2.382 -8.331 1.00 98.88 255 ALA A N 1
ATOM 1998 C CA . ALA A 1 255 ? 8.221 -2.441 -8.016 1.00 98.88 255 ALA A CA 1
ATOM 1999 C C . ALA A 1 255 ? 8.579 -3.754 -7.314 1.00 98.88 255 ALA A C 1
ATOM 2001 O O . ALA A 1 255 ? 9.514 -4.420 -7.740 1.00 98.88 255 ALA A O 1
ATOM 2002 N N . GLY A 1 256 ? 7.792 -4.180 -6.318 1.00 98.75 256 GLY A N 1
ATOM 2003 C CA . GLY A 1 256 ? 7.964 -5.479 -5.665 1.00 98.75 256 GLY A CA 1
ATOM 2004 C C . GLY A 1 256 ? 7.881 -6.637 -6.663 1.00 98.75 256 GLY A C 1
ATOM 2005 O O . GLY A 1 256 ? 8.778 -7.475 -6.722 1.00 98.75 256 GLY A O 1
ATOM 2006 N N . LEU A 1 257 ? 6.871 -6.642 -7.538 1.00 98.81 257 LEU A N 1
ATOM 2007 C CA . LEU A 1 257 ? 6.751 -7.655 -8.589 1.00 98.81 257 LEU A CA 1
ATOM 2008 C C . LEU A 1 257 ? 7.941 -7.627 -9.563 1.00 98.81 257 LEU A C 1
ATOM 2010 O O . LEU A 1 257 ? 8.470 -8.679 -9.919 1.00 98.81 257 LEU A O 1
ATOM 2014 N N . ALA A 1 258 ? 8.392 -6.442 -9.980 1.00 98.69 258 ALA A N 1
ATOM 2015 C CA . ALA A 1 258 ? 9.550 -6.313 -10.860 1.00 98.69 258 ALA A CA 1
ATOM 2016 C C . ALA A 1 258 ? 10.839 -6.820 -10.194 1.00 98.69 258 ALA A C 1
ATOM 2018 O O . ALA A 1 258 ? 11.606 -7.540 -10.831 1.00 98.69 258 ALA A O 1
ATOM 2019 N N . THR A 1 259 ? 11.058 -6.510 -8.915 1.00 98.62 259 THR A N 1
ATOM 2020 C CA . THR A 1 259 ? 12.209 -6.992 -8.140 1.00 98.62 259 THR A CA 1
ATOM 2021 C C . THR A 1 259 ? 12.173 -8.506 -7.958 1.00 98.62 259 THR A C 1
ATOM 2023 O O . THR A 1 259 ? 13.201 -9.164 -8.132 1.00 98.62 259 THR A O 1
ATOM 2026 N N . LEU A 1 260 ? 10.996 -9.072 -7.675 1.00 98.44 260 LEU A N 1
ATOM 2027 C CA . LEU A 1 260 ? 10.784 -10.515 -7.564 1.00 98.44 260 LEU A CA 1
ATOM 2028 C C . LEU A 1 260 ? 11.208 -11.232 -8.857 1.00 98.44 260 LEU A C 1
ATOM 2030 O O . LEU A 1 260 ? 12.025 -12.154 -8.820 1.00 98.44 260 LEU A O 1
ATOM 2034 N N . VAL A 1 261 ? 10.713 -10.755 -10.005 1.00 98.19 261 VAL A N 1
ATOM 2035 C CA . VAL A 1 261 ? 11.025 -11.320 -11.328 1.00 98.19 261 VAL A CA 1
ATOM 2036 C C . VAL A 1 261 ? 12.496 -11.116 -11.693 1.00 98.19 261 VAL A C 1
ATOM 2038 O O . VAL A 1 261 ? 13.142 -12.049 -12.171 1.00 98.19 261 VAL A O 1
ATOM 2041 N N . ALA A 1 262 ? 13.059 -9.931 -11.438 1.00 98.00 262 ALA A N 1
ATOM 2042 C CA . ALA A 1 262 ? 14.460 -9.634 -11.735 1.00 98.00 262 ALA A CA 1
ATOM 2043 C C . ALA A 1 262 ? 15.424 -10.591 -11.020 1.00 98.00 262 ALA A C 1
ATOM 2045 O O . ALA A 1 262 ? 16.418 -11.012 -11.613 1.00 98.00 262 ALA A O 1
ATOM 2046 N N . ASN A 1 263 ? 15.096 -10.975 -9.784 1.00 97.44 263 ASN A N 1
ATOM 2047 C CA . ASN A 1 263 ? 15.880 -11.898 -8.964 1.00 97.44 263 ASN A CA 1
ATOM 2048 C C . ASN A 1 263 ? 15.509 -13.379 -9.171 1.00 97.44 263 ASN A C 1
ATOM 2050 O O . ASN A 1 263 ? 16.016 -14.239 -8.451 1.00 97.44 263 ASN A O 1
ATOM 2054 N N . GLY A 1 264 ? 14.641 -13.698 -10.141 1.00 96.75 264 GLY A N 1
ATOM 2055 C CA . GLY A 1 264 ? 14.234 -15.076 -10.441 1.00 96.75 264 GLY A CA 1
ATOM 2056 C C . GLY A 1 264 ? 13.506 -15.763 -9.282 1.00 96.75 264 GLY A C 1
ATOM 2057 O O . GLY A 1 264 ? 13.619 -16.977 -9.120 1.00 96.75 264 GLY A O 1
ATOM 2058 N N . LYS A 1 265 ? 12.812 -14.987 -8.443 1.00 97.56 265 LYS A N 1
ATOM 2059 C CA . LYS A 1 265 ? 12.032 -15.479 -7.304 1.00 97.56 265 LYS A CA 1
ATOM 2060 C C . LYS A 1 265 ? 10.552 -15.572 -7.671 1.00 97.56 265 LYS A C 1
ATOM 2062 O O . LYS A 1 265 ? 10.099 -15.024 -8.674 1.00 97.56 265 LYS A O 1
ATOM 2067 N N . THR A 1 266 ? 9.790 -16.262 -6.832 1.00 96.81 266 THR A N 1
ATOM 2068 C CA . THR A 1 266 ? 8.335 -16.404 -6.958 1.00 96.81 266 THR A CA 1
ATOM 2069 C C . THR A 1 266 ? 7.701 -16.299 -5.586 1.00 96.81 266 THR A C 1
ATOM 2071 O O . THR A 1 266 ? 8.271 -16.798 -4.618 1.00 96.81 266 THR A O 1
ATOM 2074 N N . LEU A 1 267 ? 6.523 -15.688 -5.509 1.00 97.44 267 LEU A N 1
ATOM 2075 C CA . LEU A 1 267 ? 5.793 -15.517 -4.261 1.00 97.44 267 LEU A CA 1
ATOM 2076 C C . LEU A 1 267 ? 4.280 -15.497 -4.551 1.00 97.44 267 LEU A C 1
ATOM 2078 O O . LEU A 1 267 ? 3.883 -14.891 -5.557 1.00 97.44 267 LEU A O 1
ATOM 2082 N N . PRO A 1 268 ? 3.434 -16.160 -3.739 1.00 98.19 268 PRO A N 1
ATOM 2083 C CA . PRO A 1 268 ? 1.985 -16.101 -3.900 1.00 98.19 268 PRO A CA 1
ATOM 2084 C C . PRO A 1 268 ? 1.449 -14.667 -3.802 1.00 98.19 268 PRO A C 1
ATOM 2086 O O . PRO A 1 268 ? 2.004 -13.820 -3.102 1.00 98.19 268 PRO A O 1
ATOM 2089 N N . LYS A 1 269 ? 0.330 -14.388 -4.476 1.00 98.44 269 LYS A N 1
ATOM 2090 C CA . LYS A 1 269 ? -0.331 -13.071 -4.512 1.00 98.44 269 LYS A CA 1
ATOM 2091 C C . LYS A 1 269 ? -0.651 -12.537 -3.117 1.00 98.44 269 LYS A C 1
ATOM 2093 O O . LYS A 1 269 ? -0.495 -11.345 -2.878 1.00 98.44 269 LYS A O 1
ATOM 2098 N N . VAL A 1 270 ? -1.105 -13.413 -2.220 1.00 98.06 270 VAL A N 1
ATOM 2099 C CA . VAL A 1 270 ? -1.437 -13.067 -0.829 1.00 98.06 270 VAL A CA 1
ATOM 2100 C C . VAL A 1 270 ? -0.189 -12.591 -0.089 1.00 98.06 270 VAL A C 1
ATOM 2102 O O . VAL A 1 270 ? -0.190 -11.499 0.471 1.00 98.06 270 VAL A O 1
ATOM 2105 N N . GLU A 1 271 ? 0.900 -13.354 -0.167 1.00 98.12 271 GLU A N 1
ATOM 2106 C CA . GLU A 1 271 ? 2.168 -12.999 0.473 1.00 98.12 271 GLU A CA 1
ATOM 2107 C C . GLU A 1 271 ? 2.773 -11.721 -0.127 1.00 98.12 271 GLU A C 1
ATOM 2109 O O . GLU A 1 271 ? 3.262 -10.868 0.612 1.00 98.12 271 GLU A O 1
ATOM 2114 N N . LEU A 1 272 ? 2.672 -11.524 -1.450 1.00 98.31 272 LEU A N 1
ATOM 2115 C CA . LEU A 1 272 ? 3.071 -10.271 -2.103 1.00 98.31 272 LEU A CA 1
ATOM 2116 C C . LEU A 1 272 ? 2.256 -9.072 -1.617 1.00 98.31 272 LEU A C 1
ATOM 2118 O O . LEU A 1 272 ? 2.828 -8.016 -1.355 1.00 98.31 272 LEU A O 1
ATOM 2122 N N . ALA A 1 273 ? 0.939 -9.220 -1.470 1.00 98.50 273 ALA A N 1
ATOM 2123 C CA . ALA A 1 273 ? 0.081 -8.162 -0.952 1.00 98.50 273 ALA A CA 1
ATOM 2124 C C . ALA A 1 273 ? 0.445 -7.780 0.489 1.00 98.50 273 ALA A C 1
ATOM 2126 O O . ALA A 1 273 ? 0.591 -6.594 0.792 1.00 98.50 273 ALA A O 1
ATOM 2127 N N . GLU A 1 274 ? 0.641 -8.765 1.367 1.00 98.19 274 GLU A N 1
ATOM 2128 C CA . GLU A 1 274 ? 1.030 -8.534 2.762 1.00 98.19 274 GLU A CA 1
ATOM 2129 C C . GLU A 1 274 ? 2.436 -7.932 2.876 1.00 98.19 274 GLU A C 1
ATOM 2131 O O . GLU A 1 274 ? 2.678 -7.043 3.696 1.00 98.19 274 GLU A O 1
ATOM 2136 N N . LEU A 1 275 ? 3.373 -8.388 2.044 1.00 98.50 275 LEU A N 1
ATOM 2137 C CA . LEU A 1 275 ? 4.728 -7.853 1.970 1.00 98.50 275 LEU A CA 1
ATOM 2138 C C . LEU A 1 275 ? 4.720 -6.399 1.499 1.00 98.50 275 LEU A C 1
ATOM 2140 O O . LEU A 1 275 ? 5.277 -5.548 2.188 1.00 98.50 275 LEU A O 1
ATOM 2144 N N . CYS A 1 276 ? 4.052 -6.091 0.386 1.00 98.56 276 CYS A N 1
ATOM 2145 C CA . CYS A 1 276 ? 3.971 -4.726 -0.133 1.00 98.56 276 CYS A CA 1
ATOM 2146 C C . CYS A 1 276 ? 3.196 -3.789 0.804 1.00 98.56 276 CYS A C 1
ATOM 2148 O O . CYS A 1 276 ? 3.552 -2.619 0.908 1.00 98.56 276 CYS A O 1
ATOM 2150 N N . SER A 1 277 ? 2.177 -4.282 1.519 1.00 97.88 277 SER A N 1
ATOM 2151 C CA . SER A 1 277 ? 1.472 -3.494 2.542 1.00 97.88 277 SER A CA 1
ATOM 2152 C C . SER A 1 277 ? 2.401 -3.095 3.686 1.00 97.88 277 SER A C 1
ATOM 2154 O O . SER A 1 277 ? 2.413 -1.935 4.096 1.00 97.88 277 SER A O 1
ATOM 2156 N N . ARG A 1 278 ? 3.233 -4.026 4.170 1.00 97.62 278 ARG A N 1
ATOM 2157 C CA . ARG A 1 278 ? 4.236 -3.723 5.200 1.00 97.62 278 ARG A CA 1
ATOM 2158 C C . ARG A 1 278 ? 5.332 -2.805 4.670 1.00 97.62 278 ARG A C 1
ATOM 2160 O O . ARG A 1 278 ? 5.691 -1.852 5.353 1.00 97.62 278 ARG A O 1
ATOM 2167 N N . SER A 1 279 ? 5.841 -3.064 3.468 1.00 98.00 279 SER A N 1
ATOM 2168 C CA . SER A 1 279 ? 6.979 -2.322 2.930 1.00 98.00 279 SER A CA 1
ATOM 2169 C C . SER A 1 279 ? 6.616 -0.905 2.484 1.00 98.00 279 SER A C 1
ATOM 2171 O O . SER A 1 279 ? 7.450 -0.012 2.600 1.00 98.00 279 SER A O 1
ATOM 2173 N N . GLU A 1 280 ? 5.373 -0.639 2.0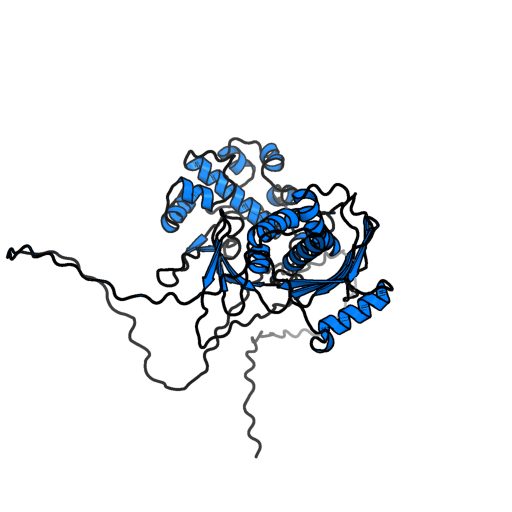57 1.00 98.19 280 GLU A N 1
ATOM 2174 C CA . GLU A 1 280 ? 4.914 0.730 1.771 1.00 98.19 280 GLU A CA 1
ATOM 2175 C C . GLU A 1 280 ? 5.019 1.633 3.006 1.00 98.19 280 GLU A C 1
ATOM 2177 O O . GLU A 1 280 ? 5.299 2.820 2.863 1.00 98.19 280 GLU A O 1
ATOM 2182 N N . ARG A 1 281 ? 4.907 1.083 4.225 1.00 96.12 281 ARG A N 1
ATOM 2183 C CA . ARG A 1 281 ? 5.069 1.862 5.465 1.00 96.12 281 ARG A CA 1
ATOM 2184 C C . ARG A 1 281 ? 6.463 2.457 5.630 1.00 96.12 281 ARG A C 1
ATOM 2186 O O . ARG A 1 281 ? 6.605 3.440 6.353 1.00 96.12 281 ARG A O 1
ATOM 2193 N N . TYR A 1 282 ? 7.475 1.967 4.905 1.00 96.06 282 TYR A N 1
ATOM 2194 C CA . TYR A 1 282 ? 8.787 2.614 4.873 1.00 96.06 282 TYR A CA 1
ATOM 2195 C C . TYR A 1 282 ? 8.731 4.058 4.365 1.00 96.06 282 TYR A C 1
ATOM 2197 O O . TYR A 1 282 ? 9.593 4.850 4.744 1.00 96.06 282 TYR A O 1
ATOM 2205 N N . ILE A 1 283 ? 7.707 4.438 3.588 1.00 94.62 283 ILE A N 1
ATOM 2206 C CA . ILE A 1 283 ? 7.491 5.833 3.177 1.00 94.62 283 ILE A CA 1
ATOM 2207 C C . ILE A 1 283 ? 7.056 6.744 4.337 1.00 94.62 283 ILE A C 1
ATOM 2209 O O . ILE A 1 283 ? 7.113 7.963 4.206 1.00 94.62 283 ILE A O 1
ATOM 2213 N N . GLY A 1 284 ? 6.629 6.161 5.462 1.00 92.38 284 GLY A N 1
ATOM 2214 C CA . GLY A 1 284 ? 6.161 6.854 6.660 1.00 92.38 284 GLY A CA 1
ATOM 2215 C C . GLY A 1 284 ? 4.643 6.832 6.856 1.00 92.38 284 GLY A C 1
ATOM 2216 O O . GLY A 1 284 ? 4.168 7.361 7.854 1.00 92.38 284 GLY A O 1
ATOM 2217 N N . THR A 1 285 ? 3.856 6.247 5.946 1.00 91.44 285 THR A N 1
ATOM 2218 C CA . THR A 1 285 ? 2.398 6.108 6.122 1.00 91.44 285 THR A CA 1
ATOM 2219 C C . THR A 1 285 ? 2.038 4.831 6.874 1.00 91.44 285 THR A C 1
ATOM 2221 O O . THR A 1 285 ? 2.435 3.745 6.464 1.00 91.44 285 THR A O 1
ATOM 2224 N N . GLU A 1 286 ? 1.180 4.927 7.885 1.00 91.12 286 GLU A N 1
ATOM 2225 C CA . GLU A 1 286 ? 0.734 3.802 8.724 1.00 91.12 286 GLU A CA 1
ATOM 2226 C C . GLU A 1 286 ? -0.504 3.085 8.143 1.00 91.12 286 GLU A C 1
ATOM 2228 O O . GLU A 1 286 ? -1.448 2.740 8.851 1.00 91.12 286 GLU A O 1
ATOM 2233 N N . GLY A 1 287 ? -0.535 2.907 6.819 1.00 90.19 287 GLY A N 1
ATOM 2234 C CA . GLY A 1 287 ? -1.691 2.374 6.093 1.00 90.19 287 GLY A CA 1
ATOM 2235 C C . GLY A 1 287 ? -2.048 0.924 6.424 1.00 90.19 287 GLY A C 1
ATOM 2236 O O . GLY A 1 287 ? -1.244 0.154 6.968 1.00 90.19 287 GLY A O 1
ATOM 2237 N N . GLY A 1 288 ? -3.277 0.550 6.060 1.00 94.12 288 GLY A N 1
ATOM 2238 C CA . GLY A 1 288 ? -3.734 -0.834 6.083 1.00 94.12 288 GLY A CA 1
ATOM 2239 C C . GLY A 1 288 ? -3.242 -1.625 4.867 1.00 94.12 288 GLY A C 1
ATOM 2240 O O . GLY A 1 288 ? -2.181 -1.345 4.305 1.00 94.12 288 GLY A O 1
ATOM 2241 N N . GLY A 1 289 ? -3.992 -2.663 4.501 1.00 97.06 289 GLY A N 1
ATOM 2242 C CA . GLY A 1 289 ? -3.625 -3.595 3.431 1.00 97.06 289 GLY A CA 1
ATOM 2243 C C . GLY A 1 289 ? -4.561 -3.591 2.229 1.00 97.06 289 GLY A C 1
ATOM 2244 O O . GLY A 1 289 ? -4.370 -4.417 1.337 1.00 97.06 289 GLY A O 1
ATOM 2245 N N . MET A 1 290 ? -5.592 -2.735 2.195 1.00 98.31 290 MET A N 1
ATOM 2246 C CA . MET A 1 290 ? -6.614 -2.764 1.141 1.00 98.31 290 MET A CA 1
ATOM 2247 C C . MET A 1 290 ? -6.006 -2.627 -0.257 1.00 98.31 290 MET A C 1
ATOM 2249 O O . MET A 1 290 ? -6.286 -3.435 -1.143 1.00 98.31 290 MET A O 1
ATOM 2253 N N . ASP A 1 291 ? -5.182 -1.598 -0.435 1.00 98.44 291 ASP A N 1
ATOM 2254 C CA . ASP A 1 291 ? -4.711 -1.138 -1.737 1.00 98.44 291 ASP A CA 1
ATOM 2255 C C . ASP A 1 291 ? -3.807 -2.175 -2.410 1.00 98.44 291 ASP A C 1
ATOM 2257 O O . ASP A 1 291 ? -3.986 -2.501 -3.582 1.00 98.44 291 ASP A O 1
ATOM 2261 N N . GLN A 1 292 ? -2.872 -2.745 -1.651 1.00 98.75 292 GLN A N 1
ATOM 2262 C CA . GLN A 1 292 ? -1.936 -3.762 -2.125 1.00 98.75 292 GLN A CA 1
ATOM 2263 C C . GLN A 1 292 ? -2.647 -5.103 -2.332 1.00 98.75 292 GLN A C 1
ATOM 2265 O O . GLN A 1 292 ? -2.389 -5.801 -3.313 1.00 98.75 292 GLN A O 1
ATOM 2270 N N . SER A 1 293 ? -3.603 -5.434 -1.458 1.00 98.69 293 SER A N 1
ATOM 2271 C CA . SER A 1 293 ? -4.402 -6.654 -1.584 1.00 98.69 293 SER A CA 1
ATOM 2272 C C . SER A 1 293 ? -5.226 -6.663 -2.861 1.00 98.69 293 SER A C 1
ATOM 2274 O O . SER A 1 293 ? -5.132 -7.614 -3.632 1.00 98.69 293 SER A O 1
ATOM 2276 N N . ILE A 1 294 ? -5.995 -5.605 -3.144 1.00 98.56 294 ILE A N 1
ATOM 2277 C CA . ILE A 1 294 ? -6.790 -5.566 -4.378 1.00 98.56 294 ILE A CA 1
ATOM 2278 C C . ILE A 1 294 ? -5.907 -5.487 -5.626 1.00 98.56 294 ILE A C 1
ATOM 2280 O O . ILE A 1 294 ? -6.273 -6.033 -6.660 1.00 98.56 294 ILE A O 1
ATOM 2284 N N . CYS A 1 295 ? -4.724 -4.879 -5.525 1.00 98.06 295 CYS A N 1
ATOM 2285 C CA . CYS A 1 295 ? -3.765 -4.812 -6.622 1.00 98.06 295 CYS A CA 1
ATOM 2286 C C . CYS A 1 295 ? -3.333 -6.209 -7.114 1.00 98.06 295 CYS A C 1
ATOM 2288 O O . CYS A 1 295 ? -3.309 -6.456 -8.320 1.00 98.06 295 CYS A O 1
ATOM 2290 N N . PHE A 1 296 ? -3.058 -7.145 -6.195 1.00 98.56 296 PHE A N 1
ATOM 2291 C CA . PHE A 1 296 ? -2.646 -8.514 -6.539 1.00 98.56 296 PHE A CA 1
ATOM 2292 C C . PHE A 1 296 ? -3.800 -9.520 -6.664 1.00 98.56 296 PHE A C 1
ATOM 2294 O O . PHE A 1 296 ? -3.672 -10.502 -7.399 1.00 98.56 296 PHE A O 1
ATOM 2301 N N . LEU A 1 297 ? -4.906 -9.310 -5.941 1.00 98.31 297 LEU A N 1
ATOM 2302 C CA . LEU A 1 297 ? -6.008 -10.276 -5.814 1.00 98.31 297 LEU A CA 1
ATOM 2303 C C . LEU A 1 297 ? -7.232 -9.939 -6.677 1.00 98.31 297 LEU A C 1
ATOM 2305 O O . LEU A 1 297 ? -8.199 -10.702 -6.674 1.00 98.31 297 LEU A O 1
ATOM 2309 N N . ALA A 1 298 ? -7.232 -8.812 -7.395 1.00 98.00 298 ALA A N 1
ATOM 2310 C CA . ALA A 1 298 ? -8.327 -8.471 -8.295 1.00 98.00 298 ALA A CA 1
ATOM 2311 C C . ALA A 1 298 ? -8.459 -9.468 -9.449 1.00 98.00 298 ALA A C 1
ATOM 2313 O O . ALA A 1 298 ? -7.482 -9.978 -9.997 1.00 98.00 298 ALA A O 1
ATOM 2314 N N . GLU A 1 299 ? -9.704 -9.672 -9.871 1.00 96.62 299 GLU A N 1
ATOM 2315 C CA . GLU A 1 299 ? -10.037 -10.452 -11.055 1.00 96.62 299 GLU A CA 1
ATOM 2316 C C . GLU A 1 299 ? -11.029 -9.677 -11.910 1.00 96.62 299 GLU A C 1
ATOM 2318 O O . GLU A 1 299 ? -11.912 -8.975 -11.410 1.00 96.62 299 GLU A O 1
ATOM 2323 N N . LYS A 1 300 ? -10.861 -9.781 -13.228 1.00 95.56 300 LYS A N 1
ATOM 2324 C CA . LYS A 1 300 ? -11.675 -9.033 -14.181 1.00 95.56 300 LYS A CA 1
ATOM 2325 C C . LYS A 1 300 ? -13.151 -9.410 -14.027 1.00 95.56 300 LYS A C 1
ATOM 2327 O O . LYS A 1 300 ? -13.509 -10.578 -14.119 1.00 95.56 300 LYS A O 1
ATOM 2332 N N . GLY A 1 301 ? -14.007 -8.399 -13.880 1.00 94.19 301 GLY A N 1
ATOM 2333 C CA . GLY A 1 301 ? -15.464 -8.565 -13.850 1.00 94.19 301 GLY A CA 1
ATOM 2334 C C . GLY A 1 301 ? -16.082 -8.751 -12.461 1.00 94.19 301 GLY A C 1
ATOM 2335 O O . GLY A 1 301 ? -17.301 -8.892 -12.378 1.00 94.19 301 GLY A O 1
ATOM 2336 N N . THR A 1 302 ? -15.294 -8.714 -11.382 1.00 94.56 302 THR A N 1
ATOM 2337 C CA . THR A 1 302 ? -15.800 -8.798 -10.003 1.00 94.56 302 THR A CA 1
ATOM 2338 C C . THR A 1 302 ? -15.130 -7.767 -9.092 1.00 94.56 302 THR A C 1
ATOM 2340 O O . THR A 1 302 ? -13.959 -7.433 -9.274 1.00 94.56 302 THR A O 1
ATOM 2343 N N . ALA A 1 303 ? -15.858 -7.282 -8.084 1.00 97.19 303 ALA A N 1
ATOM 2344 C CA . ALA A 1 303 ? -15.244 -6.671 -6.907 1.00 97.19 303 ALA A CA 1
ATOM 2345 C C . ALA A 1 303 ? -14.769 -7.770 -5.945 1.00 97.19 303 ALA A C 1
ATOM 2347 O O . ALA A 1 303 ? -15.087 -8.951 -6.140 1.00 97.19 303 ALA A O 1
ATOM 2348 N N . LYS A 1 304 ? -14.007 -7.403 -4.912 1.00 96.00 304 LYS A N 1
ATOM 2349 C CA . LYS A 1 304 ? -13.539 -8.352 -3.897 1.00 96.00 304 LYS A CA 1
ATOM 2350 C C . LYS A 1 304 ? -13.870 -7.832 -2.504 1.00 96.00 304 LYS A C 1
ATOM 2352 O O . LYS A 1 304 ? -13.467 -6.729 -2.155 1.00 96.00 304 LYS A O 1
ATOM 2357 N N . LEU A 1 305 ? -14.552 -8.637 -1.692 1.00 97.00 305 LEU A N 1
ATOM 2358 C CA . LEU A 1 305 ? -14.592 -8.436 -0.246 1.00 97.00 305 LEU A CA 1
ATOM 2359 C C . LEU A 1 305 ? -13.252 -8.912 0.317 1.00 97.00 305 LEU A C 1
ATOM 2361 O O . LEU A 1 305 ? -12.972 -10.114 0.318 1.00 97.00 305 LEU A O 1
ATOM 2365 N N . ILE A 1 306 ? -12.426 -7.973 0.764 1.00 95.94 306 ILE A N 1
ATOM 2366 C CA . ILE A 1 306 ? -11.102 -8.248 1.316 1.00 95.94 306 ILE A CA 1
ATOM 2367 C C . ILE A 1 306 ? -11.203 -8.267 2.834 1.00 95.94 306 ILE A C 1
ATOM 2369 O O . ILE A 1 306 ? -11.590 -7.276 3.446 1.00 95.94 306 ILE A O 1
ATOM 2373 N N . LYS A 1 307 ? -10.855 -9.403 3.435 1.00 94.88 307 LYS A N 1
ATOM 2374 C CA . LYS A 1 307 ? -10.740 -9.591 4.883 1.00 94.88 307 LYS A CA 1
ATOM 2375 C C . LYS A 1 307 ? -9.270 -9.662 5.261 1.00 94.88 307 LYS A C 1
ATOM 2377 O O . LYS A 1 307 ? -8.466 -10.159 4.478 1.00 94.88 307 LYS A O 1
ATOM 2382 N N . PHE A 1 308 ? -8.949 -9.212 6.465 1.00 93.94 308 PHE A N 1
ATOM 2383 C CA . PHE A 1 308 ? -7.600 -9.244 7.018 1.00 93.94 308 PHE A CA 1
ATOM 2384 C C . PHE A 1 308 ? -7.544 -10.219 8.199 1.00 93.94 308 PHE A C 1
ATOM 2386 O O . PHE A 1 308 ? -8.571 -10.506 8.811 1.00 93.94 308 PHE A O 1
ATOM 2393 N N . ASN A 1 309 ? -6.344 -10.705 8.530 1.00 87.12 309 ASN A N 1
ATOM 2394 C CA . ASN A 1 309 ? -6.083 -11.586 9.675 1.00 87.12 309 ASN A CA 1
ATOM 2395 C C . ASN A 1 309 ? -6.901 -12.914 9.680 1.00 87.12 309 ASN A C 1
ATOM 2397 O O . ASN A 1 309 ? -7.677 -13.148 10.609 1.00 87.12 309 ASN A O 1
ATOM 2401 N N . PRO A 1 310 ? -6.732 -13.828 8.698 1.00 93.50 310 PRO A N 1
ATOM 2402 C CA . PRO A 1 310 ? -5.765 -13.799 7.595 1.00 93.50 310 PRO A CA 1
ATOM 2403 C C . PRO A 1 310 ? -6.290 -13.053 6.361 1.00 93.50 310 PRO A C 1
ATOM 2405 O O . PRO A 1 310 ? -7.502 -12.888 6.198 1.00 93.50 310 PRO A O 1
ATOM 2408 N N . LEU A 1 311 ? -5.380 -12.642 5.470 1.00 96.69 311 LEU A N 1
ATOM 2409 C CA . LEU A 1 311 ? -5.756 -12.009 4.209 1.00 96.69 311 LEU A CA 1
ATOM 2410 C C . LEU A 1 311 ? -6.562 -12.976 3.324 1.00 96.69 311 LEU A C 1
ATOM 2412 O O . LEU A 1 311 ? -6.102 -14.065 2.979 1.00 96.69 311 LEU A O 1
ATOM 2416 N N . ARG A 1 312 ? -7.783 -12.578 2.953 1.00 95.00 312 ARG A N 1
ATOM 2417 C CA . ARG A 1 312 ? -8.660 -13.321 2.034 1.00 95.00 312 ARG A CA 1
ATOM 2418 C C . ARG A 1 312 ? -9.410 -12.361 1.126 1.00 95.00 312 ARG A C 1
ATOM 2420 O O . ARG A 1 312 ? -9.874 -11.326 1.590 1.00 95.00 312 ARG A O 1
ATOM 2427 N N . ALA A 1 313 ? -9.596 -12.743 -0.133 1.00 95.81 313 ALA A N 1
ATOM 2428 C CA . ALA A 1 313 ? -10.434 -12.026 -1.087 1.00 95.81 313 ALA A CA 1
ATOM 2429 C C . ALA A 1 313 ? -11.580 -12.934 -1.546 1.00 95.81 313 ALA A C 1
ATOM 2431 O O . ALA A 1 313 ? -11.359 -14.090 -1.897 1.00 95.81 313 ALA A O 1
ATOM 2432 N N . THR A 1 314 ? -12.811 -12.429 -1.516 1.00 94.62 314 THR A N 1
ATOM 2433 C CA . THR A 1 314 ? -14.009 -13.160 -1.960 1.00 94.62 314 THR A CA 1
ATOM 2434 C C . THR A 1 314 ? -14.738 -12.363 -3.027 1.00 94.62 314 THR A C 1
ATOM 2436 O O . THR A 1 314 ? -14.906 -11.156 -2.875 1.00 94.62 314 THR A O 1
ATOM 2439 N N . ASP A 1 315 ? -15.170 -13.026 -4.093 1.00 95.06 315 ASP A N 1
ATOM 2440 C CA . ASP A 1 315 ? -15.872 -12.386 -5.206 1.00 95.06 315 ASP A CA 1
ATOM 2441 C C . ASP A 1 315 ? -17.173 -11.736 -4.763 1.00 95.06 315 ASP A C 1
ATOM 2443 O O . ASP A 1 315 ? -17.989 -12.341 -4.069 1.00 95.06 315 ASP A O 1
ATOM 2447 N N . VAL A 1 316 ? -17.391 -10.513 -5.239 1.00 92.12 316 VAL A N 1
ATOM 2448 C CA . VAL A 1 316 ? -18.657 -9.801 -5.108 1.00 92.12 316 VAL A CA 1
ATOM 2449 C C . VAL A 1 316 ? -19.079 -9.307 -6.483 1.00 92.12 316 VAL A C 1
ATOM 2451 O O . VAL A 1 316 ? -18.466 -8.414 -7.077 1.00 92.12 316 VAL A O 1
ATOM 2454 N N . ARG A 1 317 ? -20.158 -9.902 -6.997 1.00 93.25 317 ARG A N 1
ATOM 2455 C CA . ARG A 1 317 ? -20.752 -9.501 -8.272 1.00 93.25 317 ARG A CA 1
ATOM 2456 C C . ARG A 1 317 ? -21.496 -8.186 -8.099 1.00 93.25 317 ARG A C 1
ATOM 2458 O O . ARG A 1 317 ? -22.370 -8.067 -7.247 1.00 93.25 317 ARG A O 1
ATOM 2465 N N . LEU A 1 318 ? -21.167 -7.220 -8.945 1.00 90.06 318 LEU A N 1
ATOM 2466 C CA . LEU A 1 318 ? -21.823 -5.919 -8.937 1.00 90.06 318 LEU A CA 1
ATOM 2467 C C . LEU A 1 318 ? -23.210 -5.993 -9.602 1.00 90.06 318 LEU A C 1
ATOM 2469 O O . LEU A 1 318 ? -23.413 -6.820 -10.501 1.00 90.06 318 LEU A O 1
ATOM 2473 N N . PRO A 1 319 ? -24.168 -5.136 -9.196 1.00 88.00 319 PRO A N 1
ATOM 2474 C CA . PRO A 1 319 ? -25.496 -5.096 -9.795 1.00 88.00 319 PRO A CA 1
ATOM 2475 C C . PRO A 1 319 ? -25.445 -4.845 -11.304 1.00 88.00 319 PRO A C 1
ATOM 2477 O O . PRO A 1 319 ? -24.742 -3.955 -11.785 1.00 88.00 319 PRO A O 1
ATOM 2480 N N . LYS A 1 320 ? -26.236 -5.606 -12.064 1.00 91.31 320 LYS A N 1
ATOM 2481 C CA . LYS A 1 320 ? -26.452 -5.328 -13.489 1.00 91.31 320 LYS A CA 1
ATOM 2482 C C . LYS A 1 320 ? -27.335 -4.088 -13.640 1.00 91.31 320 LYS A C 1
ATOM 2484 O O . LYS A 1 320 ? -28.228 -3.864 -12.832 1.00 91.31 320 LYS A O 1
ATOM 2489 N N . GLY A 1 321 ? -27.121 -3.319 -14.707 1.00 93.19 321 GLY A N 1
ATOM 2490 C CA . GLY A 1 321 ? -27.953 -2.151 -15.027 1.00 93.19 321 GLY A CA 1
ATOM 2491 C C . GLY A 1 321 ? -27.513 -0.840 -14.368 1.00 93.19 321 GLY A C 1
ATOM 2492 O O . GLY A 1 321 ? -28.169 0.176 -14.570 1.00 93.19 321 GLY A O 1
ATOM 2493 N N . ALA A 1 322 ? -26.392 -0.841 -13.643 1.00 93.12 322 ALA A N 1
ATOM 2494 C CA . ALA A 1 322 ? -25.731 0.360 -13.145 1.00 93.12 322 ALA A CA 1
ATOM 2495 C C . ALA A 1 322 ? -24.237 0.335 -13.500 1.00 93.12 322 ALA A C 1
ATOM 2497 O O . ALA A 1 322 ? -23.661 -0.726 -13.747 1.00 93.12 322 ALA A O 1
ATOM 2498 N N . ALA A 1 323 ? -23.613 1.511 -13.515 1.00 93.50 323 ALA A N 1
ATOM 2499 C CA . ALA A 1 323 ? -22.176 1.667 -13.697 1.00 93.50 323 ALA A CA 1
ATOM 2500 C C . ALA A 1 323 ? -21.595 2.513 -12.561 1.00 93.50 323 ALA A C 1
ATOM 2502 O O . ALA A 1 323 ? -22.205 3.493 -12.134 1.00 93.50 323 ALA A O 1
ATOM 2503 N N . PHE A 1 324 ? -20.398 2.150 -12.102 1.00 93.69 324 PHE A N 1
ATOM 2504 C CA . PHE A 1 324 ? -19.620 2.984 -11.192 1.00 93.69 324 PHE A CA 1
ATOM 2505 C C . PHE A 1 324 ? -18.842 4.022 -12.000 1.00 93.69 324 PHE A C 1
ATOM 2507 O O . PHE A 1 324 ? -18.105 3.673 -12.921 1.00 93.69 324 PHE A O 1
ATOM 2514 N N . VAL A 1 325 ? -19.008 5.298 -11.650 1.00 96.62 325 VAL A N 1
ATOM 2515 C CA . VAL A 1 325 ? -18.327 6.424 -12.299 1.00 96.62 325 VAL A CA 1
ATOM 2516 C C . VAL A 1 325 ? -17.393 7.081 -11.293 1.00 96.62 325 VAL A C 1
ATOM 2518 O O . VAL A 1 325 ? -17.828 7.516 -10.229 1.00 96.62 325 VAL A O 1
ATOM 2521 N N . ILE A 1 326 ? -16.110 7.170 -11.639 1.00 96.94 326 ILE A N 1
ATOM 2522 C CA . ILE A 1 326 ? -15.102 7.860 -10.832 1.00 96.94 326 ILE A CA 1
ATOM 2523 C C . ILE A 1 326 ? -15.049 9.321 -11.279 1.00 96.94 326 ILE A C 1
ATOM 2525 O O . ILE A 1 326 ? -14.679 9.613 -12.415 1.00 96.94 326 ILE A O 1
ATOM 2529 N N . ALA A 1 327 ? -15.393 10.236 -10.374 1.00 96.56 327 ALA A N 1
ATOM 2530 C CA . ALA A 1 327 ? -15.273 11.675 -10.583 1.00 96.56 327 ALA A CA 1
ATOM 2531 C C . ALA A 1 327 ? -14.148 12.229 -9.698 1.00 96.56 327 ALA A C 1
ATOM 2533 O O . ALA A 1 327 ? -14.251 12.222 -8.473 1.00 96.56 327 ALA A O 1
ATOM 2534 N N . ASN A 1 328 ? -13.060 12.688 -10.319 1.00 94.88 328 ASN A N 1
ATOM 2535 C CA . ASN A 1 328 ? -11.947 13.303 -9.602 1.00 94.88 328 ASN A CA 1
ATOM 2536 C C . ASN A 1 328 ? -12.315 14.745 -9.214 1.00 94.88 328 ASN A C 1
ATOM 2538 O O . ASN A 1 328 ? -12.684 15.534 -10.081 1.00 94.88 328 ASN A O 1
ATOM 2542 N N . SER A 1 329 ? -12.179 15.099 -7.932 1.00 95.38 329 SER A N 1
ATOM 2543 C CA . SER A 1 329 ? -12.388 16.472 -7.446 1.00 95.38 329 SER A CA 1
ATOM 2544 C C . SER A 1 329 ? -11.331 17.460 -7.947 1.00 95.38 329 SER A C 1
ATOM 2546 O O . SER A 1 329 ? -11.494 18.666 -7.779 1.00 95.38 329 SER A O 1
ATOM 2548 N N . CYS A 1 330 ? -10.240 16.949 -8.528 1.00 93.19 330 CYS A N 1
ATOM 2549 C CA . CYS A 1 330 ? -9.049 17.696 -8.930 1.00 93.19 330 CYS A CA 1
ATOM 2550 C C . CYS A 1 330 ? -8.295 18.338 -7.752 1.00 93.19 330 CYS A C 1
ATOM 2552 O O . CYS A 1 330 ? -7.430 19.185 -7.967 1.00 93.19 330 CYS A O 1
ATOM 2554 N N . VAL A 1 331 ? -8.589 17.914 -6.517 1.00 92.62 331 VAL A N 1
ATOM 2555 C CA . VAL A 1 331 ? -7.831 18.285 -5.317 1.00 92.62 331 VAL A CA 1
ATOM 2556 C C . VAL A 1 331 ? -6.866 17.154 -4.978 1.00 92.62 331 VAL A C 1
ATOM 2558 O O . VAL A 1 331 ? -7.277 16.056 -4.592 1.00 92.62 331 VAL A O 1
ATOM 2561 N N . GLU A 1 332 ? -5.574 17.431 -5.125 1.00 90.94 332 GLU A N 1
ATOM 2562 C CA . GLU A 1 332 ? -4.511 16.484 -4.800 1.00 90.94 332 GLU A CA 1
ATOM 2563 C C . GLU A 1 332 ? -4.243 16.438 -3.291 1.00 90.94 332 GLU A C 1
ATOM 2565 O O . GLU A 1 332 ? -4.104 17.470 -2.636 1.00 90.94 332 GLU A O 1
ATOM 2570 N N . MET A 1 333 ? -4.118 15.226 -2.748 1.00 88.19 333 MET A N 1
ATOM 2571 C CA . MET A 1 333 ? -3.730 14.980 -1.359 1.00 88.19 333 MET A CA 1
ATOM 2572 C C . MET A 1 333 ? -2.647 13.898 -1.308 1.00 88.19 333 MET A C 1
ATOM 2574 O O . MET A 1 333 ? -2.911 12.709 -1.523 1.00 88.19 333 MET A O 1
ATOM 2578 N N . ASN A 1 334 ? -1.408 14.305 -1.028 1.00 86.69 334 ASN A N 1
ATOM 2579 C CA . ASN A 1 334 ? -0.292 13.376 -0.870 1.00 86.69 334 ASN A CA 1
ATOM 2580 C C . ASN A 1 334 ? -0.206 12.898 0.583 1.00 86.69 334 ASN A C 1
ATOM 2582 O O . ASN A 1 334 ? 0.311 13.605 1.445 1.00 86.69 334 ASN A O 1
ATOM 2586 N N . LYS A 1 335 ? -0.666 11.666 0.825 1.00 83.06 335 LYS A N 1
ATOM 2587 C CA . LYS A 1 335 ? -0.735 11.075 2.169 1.00 83.06 335 LYS A CA 1
ATOM 2588 C C . LYS A 1 335 ? 0.617 11.008 2.874 1.00 83.06 335 LYS A C 1
ATOM 2590 O O . LYS A 1 335 ? 0.668 11.281 4.061 1.00 83.06 335 LYS A O 1
ATOM 2595 N N . ALA A 1 336 ? 1.702 10.699 2.163 1.00 80.31 336 ALA A N 1
ATOM 2596 C CA . ALA A 1 336 ? 3.028 10.612 2.776 1.00 80.31 336 ALA A CA 1
ATOM 2597 C C . ALA A 1 336 ? 3.623 11.989 3.115 1.00 80.31 336 ALA A C 1
ATOM 2599 O O . ALA A 1 336 ? 4.519 12.086 3.944 1.00 80.31 336 ALA A O 1
ATOM 2600 N N . ALA A 1 337 ? 3.140 13.059 2.475 1.00 76.75 337 ALA A N 1
ATOM 2601 C CA . ALA A 1 337 ? 3.615 14.421 2.716 1.00 76.75 337 ALA A CA 1
ATOM 2602 C C . ALA A 1 337 ? 2.818 15.166 3.804 1.00 76.75 337 ALA A C 1
ATOM 2604 O O . ALA A 1 337 ? 3.154 16.302 4.126 1.00 76.75 337 ALA A O 1
ATOM 2605 N N . THR A 1 338 ? 1.759 14.560 4.350 1.00 81.19 338 THR A N 1
ATOM 2606 C CA . THR A 1 338 ? 0.860 15.182 5.337 1.00 81.19 338 THR A CA 1
ATOM 2607 C C . THR A 1 338 ? 0.601 14.238 6.507 1.00 81.19 338 THR A C 1
ATOM 2609 O O . THR A 1 338 ? 0.498 13.032 6.309 1.00 81.19 338 THR A O 1
ATOM 2612 N N . SER A 1 339 ? 0.409 14.760 7.715 1.00 84.25 339 SER A N 1
ATOM 2613 C CA . SER A 1 339 ? 0.157 13.938 8.907 1.00 84.25 339 SER A CA 1
ATOM 2614 C C . SER A 1 339 ? -1.284 13.427 9.029 1.00 84.25 339 SER A C 1
ATOM 2616 O O . SER A 1 339 ? -1.515 12.443 9.725 1.00 84.25 339 SER A O 1
ATOM 2618 N N . HIS A 1 340 ? -2.253 14.027 8.323 1.00 84.69 340 HIS A N 1
ATOM 2619 C CA . HIS A 1 340 ? -3.692 13.746 8.476 1.00 84.69 340 HIS A CA 1
ATOM 2620 C C . HIS A 1 340 ? -4.060 12.258 8.474 1.00 84.69 340 HIS A C 1
ATOM 2622 O O . HIS A 1 340 ? -4.875 11.822 9.286 1.00 84.69 340 HIS A O 1
ATOM 2628 N N . PHE A 1 341 ? -3.461 11.478 7.571 1.00 86.00 341 PHE A N 1
ATOM 2629 C CA . PHE A 1 341 ? -3.726 10.046 7.483 1.00 86.00 341 PHE A CA 1
ATOM 2630 C C . PHE A 1 341 ? -3.228 9.307 8.732 1.00 86.00 341 PHE A C 1
ATOM 2632 O O . PHE A 1 341 ? -3.999 8.600 9.376 1.00 86.00 341 PHE A O 1
ATOM 2639 N N . ASN A 1 342 ? -1.968 9.519 9.120 1.00 89.44 342 ASN A N 1
ATOM 2640 C CA . ASN A 1 342 ? -1.383 8.860 10.287 1.00 89.44 342 ASN A CA 1
ATOM 2641 C C . ASN A 1 342 ? -2.026 9.305 11.593 1.00 89.44 342 ASN A C 1
ATOM 2643 O O . ASN A 1 342 ? -2.141 8.481 12.496 1.00 89.44 342 ASN A O 1
ATOM 2647 N N . ILE A 1 343 ? -2.483 10.561 11.680 1.00 85.81 343 ILE A N 1
ATOM 2648 C CA . ILE A 1 343 ? -3.308 11.027 12.795 1.00 85.81 343 ILE A CA 1
ATOM 2649 C C . ILE A 1 343 ? -4.481 10.052 12.935 1.00 85.81 343 ILE A C 1
ATOM 2651 O O . ILE A 1 343 ? -4.516 9.319 13.913 1.00 85.81 343 ILE A O 1
ATOM 2655 N N . ARG A 1 344 ? -5.338 9.898 11.915 1.00 85.44 344 ARG A N 1
ATOM 2656 C CA . ARG A 1 344 ? -6.505 8.986 11.950 1.00 85.44 344 ARG A CA 1
ATOM 2657 C C . ARG A 1 344 ? -6.160 7.528 12.303 1.00 85.44 344 ARG A C 1
ATOM 2659 O O . ARG A 1 344 ? -6.964 6.847 12.940 1.00 85.44 344 ARG A O 1
ATOM 2666 N N . VAL A 1 345 ? -4.972 7.044 11.941 1.00 89.38 345 VAL A N 1
ATOM 2667 C CA . VAL A 1 345 ? -4.502 5.711 12.360 1.00 89.38 345 VAL A CA 1
ATOM 2668 C C . VAL A 1 345 ? -4.179 5.678 13.859 1.00 89.38 345 VAL A C 1
ATOM 2670 O O . VAL A 1 345 ? -4.659 4.789 14.565 1.00 89.38 345 VAL A O 1
ATOM 2673 N N . MET A 1 346 ? -3.407 6.646 14.369 1.00 89.19 346 MET A N 1
ATOM 2674 C CA . MET A 1 346 ? -3.072 6.737 15.799 1.00 89.19 346 MET A CA 1
ATOM 2675 C C . MET A 1 346 ? -4.315 6.918 16.655 1.00 89.19 346 MET A C 1
ATOM 2677 O O . MET A 1 346 ? -4.442 6.320 17.715 1.00 89.19 346 MET A O 1
ATOM 2681 N N . GLU A 1 347 ? -5.252 7.706 16.161 1.00 85.44 347 GLU A N 1
ATOM 2682 C CA . GLU A 1 347 ? -6.561 7.917 16.744 1.00 85.44 347 GLU A CA 1
ATOM 2683 C C . GLU A 1 347 ? -7.312 6.604 17.005 1.00 85.44 347 GLU A C 1
ATOM 2685 O O . GLU A 1 347 ? -7.710 6.319 18.137 1.00 85.44 347 GLU A O 1
ATOM 2690 N N . CYS A 1 348 ? -7.427 5.754 15.982 1.00 89.12 348 CYS A N 1
ATOM 2691 C CA . CYS A 1 348 ? -8.065 4.443 16.109 1.00 89.12 348 CYS A CA 1
ATOM 2692 C C . CYS A 1 348 ? -7.268 3.495 17.016 1.00 89.12 348 CYS A C 1
ATOM 2694 O O . CYS A 1 348 ? -7.854 2.720 17.777 1.00 89.12 348 CYS A O 1
ATOM 2696 N N . ARG A 1 349 ? -5.933 3.560 16.967 1.00 91.31 349 ARG A N 1
ATOM 2697 C CA . ARG A 1 349 ? -5.045 2.758 17.819 1.00 91.31 349 ARG A CA 1
ATOM 2698 C C . ARG A 1 349 ? -5.208 3.135 19.295 1.00 91.31 349 ARG A C 1
ATOM 2700 O O . ARG A 1 349 ? -5.357 2.258 20.139 1.00 91.31 349 ARG A O 1
ATOM 2707 N N . LEU A 1 350 ? -5.267 4.425 19.615 1.00 90.88 350 LEU A N 1
ATOM 2708 C CA . LEU A 1 350 ? -5.512 4.920 20.973 1.00 90.88 350 LEU A CA 1
ATOM 2709 C C . LEU A 1 350 ? -6.906 4.526 21.473 1.00 90.88 350 LEU A C 1
ATOM 2711 O O . LEU A 1 350 ? -7.018 4.018 22.589 1.00 90.88 350 LEU A O 1
ATOM 2715 N N . ALA A 1 351 ? -7.939 4.668 20.633 1.00 90.25 351 ALA A N 1
ATOM 2716 C CA . ALA A 1 351 ? -9.290 4.184 20.929 1.00 90.25 351 ALA A CA 1
ATOM 2717 C C . ALA A 1 351 ? -9.273 2.697 21.306 1.00 90.25 351 ALA A C 1
ATOM 2719 O O . ALA A 1 351 ? -9.785 2.296 22.348 1.00 90.25 351 ALA A O 1
ATOM 2720 N N . THR A 1 352 ? -8.610 1.888 20.476 1.00 93.62 352 THR A N 1
ATOM 2721 C CA . THR A 1 352 ? -8.460 0.442 20.664 1.00 93.62 352 THR A CA 1
ATOM 2722 C C . THR A 1 352 ? -7.823 0.123 22.014 1.00 93.62 352 THR A C 1
ATOM 2724 O O . THR A 1 352 ? -8.334 -0.722 22.750 1.00 93.62 352 THR A O 1
ATOM 2727 N N . LYS A 1 353 ? -6.747 0.829 22.380 1.00 94.56 353 LYS A N 1
ATOM 2728 C CA . LYS A 1 353 ? -6.055 0.636 23.662 1.00 94.56 353 LYS A CA 1
ATOM 2729 C C . LYS A 1 353 ? -6.936 1.016 24.857 1.00 94.56 353 LYS A C 1
ATOM 2731 O O . LYS A 1 353 ? -6.990 0.268 25.834 1.00 94.56 353 LYS A O 1
ATOM 2736 N N . LEU A 1 354 ? -7.673 2.126 24.781 1.00 93.06 354 LEU A N 1
ATOM 2737 C CA . LEU A 1 354 ? -8.618 2.531 25.831 1.00 93.06 354 LEU A CA 1
ATOM 2738 C C . LEU A 1 354 ? -9.739 1.497 26.018 1.00 93.06 354 LEU A C 1
ATOM 2740 O O . LEU A 1 354 ? -10.023 1.096 27.148 1.00 93.06 354 LEU A O 1
ATOM 2744 N N . LEU A 1 355 ? -10.318 1.011 24.918 1.00 92.94 355 LEU A N 1
ATOM 2745 C CA . LEU A 1 355 ? -11.371 -0.008 24.929 1.00 92.94 355 LEU A CA 1
ATOM 2746 C C . LEU A 1 355 ? -10.869 -1.322 25.519 1.00 92.94 355 LEU A C 1
ATOM 2748 O O . LEU A 1 355 ? -11.483 -1.850 26.447 1.00 92.94 355 LEU A O 1
ATOM 2752 N N . ALA A 1 356 ? -9.722 -1.811 25.043 1.00 96.38 356 ALA A N 1
ATOM 2753 C CA . ALA A 1 356 ? -9.093 -3.017 25.564 1.00 96.38 356 ALA A CA 1
ATOM 2754 C C . ALA A 1 356 ? -8.885 -2.916 27.080 1.00 96.38 356 ALA A C 1
ATOM 2756 O O . ALA A 1 356 ? -9.297 -3.811 27.821 1.00 96.38 356 ALA A O 1
ATOM 2757 N N . LYS A 1 357 ? -8.342 -1.786 27.554 1.00 96.00 357 LYS A N 1
ATOM 2758 C CA . LYS A 1 357 ? -8.104 -1.566 28.981 1.00 96.00 357 LYS A CA 1
ATOM 2759 C C . LYS A 1 357 ? -9.401 -1.528 29.790 1.00 96.00 357 LYS A C 1
ATOM 2761 O O . LYS A 1 357 ? -9.464 -2.148 30.848 1.00 96.00 357 LYS A O 1
ATOM 2766 N N . SER A 1 358 ? -10.433 -0.843 29.294 1.00 95.12 358 SER A N 1
ATOM 2767 C CA . SER A 1 358 ? -11.736 -0.747 29.972 1.00 95.12 358 SER A CA 1
ATOM 2768 C C . SER A 1 358 ? -12.422 -2.106 30.157 1.00 95.12 358 SER A C 1
ATOM 2770 O O . SER A 1 358 ? -13.152 -2.305 31.125 1.00 95.12 358 SER A O 1
ATOM 2772 N N . ARG A 1 359 ? -12.146 -3.064 29.263 1.00 95.75 359 ARG A N 1
ATOM 2773 C CA . ARG A 1 359 ? -12.700 -4.423 29.294 1.00 95.75 359 ARG A CA 1
ATOM 2774 C C . ARG A 1 359 ? -11.731 -5.465 29.866 1.00 95.75 359 ARG A C 1
ATOM 2776 O O . ARG A 1 359 ? -11.966 -6.659 29.720 1.00 95.75 359 ARG A O 1
ATOM 2783 N N . GLY A 1 360 ? -10.650 -5.030 30.520 1.00 95.38 360 GLY A N 1
ATOM 2784 C CA . GLY A 1 360 ? -9.693 -5.917 31.189 1.00 95.38 360 GLY A CA 1
ATOM 2785 C C . GLY A 1 360 ? -8.829 -6.765 30.248 1.00 95.38 360 GLY A C 1
ATOM 2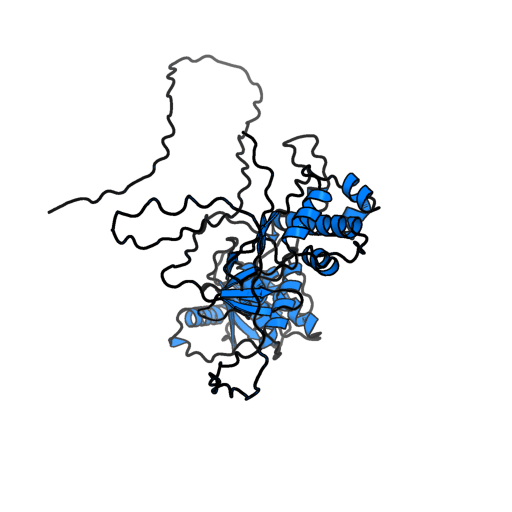786 O O . GLY A 1 360 ? -8.237 -7.747 30.691 1.00 95.38 360 GLY A O 1
ATOM 2787 N N . LEU A 1 361 ? -8.752 -6.410 28.963 1.00 96.25 361 LEU A N 1
ATOM 2788 C CA . LEU A 1 361 ? -7.832 -7.030 28.012 1.00 96.25 361 LEU A CA 1
ATOM 2789 C C . LEU A 1 361 ? -6.436 -6.407 28.135 1.00 96.25 361 LEU A C 1
ATOM 2791 O O . LEU A 1 361 ? -6.290 -5.259 28.569 1.00 96.25 361 LEU A O 1
ATOM 2795 N N . ASP A 1 362 ? -5.408 -7.135 27.689 1.00 95.31 362 ASP A N 1
ATOM 2796 C CA . ASP A 1 362 ? -4.077 -6.548 27.536 1.00 95.31 362 ASP A CA 1
ATOM 2797 C C . ASP A 1 362 ? -4.088 -5.513 26.405 1.00 95.31 362 ASP A C 1
ATOM 2799 O O . ASP A 1 362 ? -4.047 -5.830 25.214 1.00 95.31 362 ASP A O 1
ATOM 2803 N N . TRP A 1 363 ? -4.181 -4.248 26.801 1.00 94.62 363 TRP A N 1
ATOM 2804 C CA . TRP A 1 363 ? -4.220 -3.118 25.887 1.00 94.62 363 TRP A CA 1
ATOM 2805 C C . TRP A 1 363 ? -2.872 -2.848 25.218 1.00 94.62 363 TRP A C 1
ATOM 2807 O O . TRP A 1 363 ? -2.840 -2.187 24.181 1.00 94.62 363 TRP A O 1
ATOM 2817 N N . LYS A 1 364 ? -1.752 -3.335 25.770 1.00 92.69 364 LYS A N 1
ATOM 2818 C CA . LYS A 1 364 ? -0.436 -3.121 25.154 1.00 92.69 364 LYS A CA 1
ATOM 2819 C C . LYS A 1 364 ? -0.325 -3.880 23.840 1.00 92.69 364 LYS A C 1
ATOM 2821 O O . LYS A 1 364 ? 0.201 -3.326 22.884 1.00 92.69 364 LYS A O 1
ATOM 2826 N N . GLU A 1 365 ? -0.902 -5.076 23.784 1.00 91.56 365 GLU A N 1
ATOM 2827 C CA . GLU A 1 365 ? -0.961 -5.912 22.581 1.00 91.56 365 GLU A CA 1
ATOM 2828 C C . GLU A 1 365 ? -2.112 -5.553 21.630 1.00 91.56 365 GLU A C 1
ATOM 2830 O O . GLU A 1 365 ? -2.147 -6.036 20.501 1.00 91.56 365 GLU A O 1
ATOM 2835 N N . ALA A 1 366 ? -3.081 -4.749 22.076 1.00 92.81 366 ALA A N 1
ATOM 2836 C CA . ALA A 1 366 ? -4.224 -4.365 21.258 1.00 92.81 366 ALA A CA 1
ATOM 2837 C C . ALA A 1 366 ? -3.833 -3.235 20.293 1.00 92.81 366 ALA A C 1
ATOM 2839 O O . ALA A 1 366 ? -3.595 -2.097 20.715 1.00 92.81 366 ALA A O 1
ATOM 2840 N N . GLU A 1 367 ? -3.780 -3.551 19.000 1.00 91.25 367 GLU A N 1
ATOM 2841 C CA . GLU A 1 367 ? -3.388 -2.607 17.945 1.00 91.25 367 GLU A CA 1
ATOM 2842 C C . GLU A 1 367 ? -4.550 -2.252 17.018 1.00 91.25 367 GLU A C 1
ATOM 2844 O O . GLU A 1 367 ? -4.620 -1.125 16.521 1.00 91.25 367 GLU A O 1
ATOM 2849 N N . LYS A 1 368 ? -5.484 -3.189 16.804 1.00 92.12 368 LYS A N 1
ATOM 2850 C CA . LYS A 1 368 ? -6.622 -3.002 15.898 1.00 92.12 368 LYS A CA 1
ATOM 2851 C C . LYS A 1 368 ? -7.959 -3.123 16.617 1.00 92.12 368 LYS A C 1
ATOM 2853 O O . LYS A 1 368 ? -8.178 -4.033 17.414 1.00 92.12 368 LYS A O 1
ATOM 2858 N N . LEU A 1 369 ? -8.905 -2.259 16.255 1.00 91.12 369 LEU A N 1
ATOM 2859 C CA . LEU A 1 369 ? -10.235 -2.233 16.864 1.00 91.12 369 LEU A CA 1
ATOM 2860 C C . LEU A 1 369 ? -10.985 -3.566 16.704 1.00 91.12 369 LEU A C 1
ATOM 2862 O O . LEU A 1 369 ? -11.632 -4.030 17.643 1.00 91.12 369 LEU A O 1
ATOM 2866 N N . GLN A 1 370 ? -10.852 -4.213 15.542 1.00 92.25 370 GLN A N 1
ATOM 2867 C CA . GLN A 1 370 ? -11.445 -5.528 15.293 1.00 92.25 370 GLN A CA 1
ATOM 2868 C C . GLN A 1 370 ? -10.919 -6.598 16.265 1.00 92.25 370 GLN A C 1
ATOM 2870 O O . GLN A 1 370 ? -11.671 -7.476 16.677 1.00 92.25 370 GLN A O 1
ATOM 2875 N N . GLU A 1 371 ? -9.646 -6.542 16.668 1.00 92.19 371 GLU A N 1
ATOM 2876 C CA . GLU A 1 371 ? -9.071 -7.533 17.588 1.00 92.19 371 GLU A CA 1
ATOM 2877 C C . GLU A 1 371 ? -9.758 -7.474 18.953 1.00 92.19 371 GLU A C 1
ATOM 2879 O O . GLU A 1 371 ? -10.069 -8.514 19.532 1.00 92.19 371 GLU A O 1
ATOM 2884 N N . VAL A 1 372 ? -10.055 -6.265 19.438 1.00 94.06 372 VAL A N 1
ATOM 2885 C CA . VAL A 1 372 ? -10.808 -6.059 20.681 1.00 94.06 372 VAL A CA 1
ATOM 2886 C C . VAL A 1 372 ? -12.221 -6.615 20.541 1.00 94.06 372 VAL A C 1
ATOM 2888 O O . VAL A 1 372 ? -12.637 -7.413 21.379 1.00 94.06 372 VAL A O 1
ATOM 2891 N N . GLN A 1 373 ? -12.926 -6.282 19.457 1.00 93.31 373 GLN A N 1
ATOM 2892 C CA . GLN A 1 373 ? -14.263 -6.818 19.192 1.00 93.31 373 GLN A CA 1
ATOM 2893 C C . GLN A 1 373 ? -14.275 -8.358 19.202 1.00 93.31 373 GLN A C 1
ATOM 2895 O O . GLN A 1 373 ? -15.107 -8.974 19.872 1.00 93.31 373 GLN A O 1
ATOM 2900 N N . LEU A 1 374 ? -13.342 -8.988 18.480 1.00 92.81 374 LEU A N 1
ATOM 2901 C CA . LEU A 1 374 ? -13.260 -10.445 18.364 1.00 92.81 374 LEU A CA 1
ATOM 2902 C C . LEU A 1 374 ? -12.904 -11.111 19.698 1.00 92.81 374 LEU A C 1
ATOM 2904 O O . LEU A 1 374 ? -13.500 -12.133 20.040 1.00 92.81 374 LEU A O 1
ATOM 2908 N N . ARG A 1 375 ? -11.980 -10.532 20.478 1.00 95.25 375 ARG A N 1
ATOM 2909 C CA . ARG A 1 375 ? -11.619 -11.031 21.819 1.00 95.25 375 ARG A CA 1
ATOM 2910 C C . ARG A 1 375 ? -12.799 -10.953 22.792 1.00 95.25 375 ARG A C 1
ATOM 2912 O O . ARG A 1 375 ? -12.976 -11.868 23.592 1.00 95.25 375 ARG A O 1
ATOM 2919 N N . LEU A 1 376 ? -13.619 -9.906 22.690 1.00 95.31 376 LEU A N 1
ATOM 2920 C CA . LEU A 1 376 ? -14.841 -9.743 23.486 1.00 95.31 376 LEU A CA 1
ATOM 2921 C C . LEU A 1 376 ? -16.030 -10.557 22.952 1.00 95.31 376 LEU A C 1
ATOM 2923 O O . LEU A 1 376 ? -17.032 -10.682 23.648 1.00 95.31 376 LEU A O 1
ATOM 2927 N N . LYS A 1 377 ? -15.910 -11.141 21.750 1.00 96.38 377 LYS A N 1
ATOM 2928 C CA . LYS A 1 377 ? -16.962 -11.910 21.061 1.00 96.38 377 LYS A CA 1
ATOM 2929 C C . LYS A 1 377 ? -18.248 -11.107 20.840 1.00 96.38 377 LYS A C 1
ATOM 2931 O O . LYS A 1 377 ? -19.341 -11.662 20.909 1.00 96.38 377 LYS A O 1
ATOM 2936 N N . LEU A 1 378 ? -18.099 -9.817 20.557 1.00 91.75 378 LEU A N 1
ATOM 2937 C CA . LEU A 1 378 ? -19.217 -8.909 20.327 1.00 91.75 378 LEU A CA 1
ATOM 2938 C C . LEU A 1 378 ? -19.565 -8.823 18.841 1.00 91.75 378 LEU A C 1
ATOM 2940 O O . LEU A 1 378 ? -18.695 -8.826 17.962 1.00 91.75 378 LEU A O 1
ATOM 2944 N N . SER A 1 379 ? -20.849 -8.680 18.546 1.00 89.75 379 SER A N 1
ATOM 2945 C CA . SER A 1 379 ? -21.315 -8.174 17.260 1.00 89.75 379 SER A CA 1
ATOM 2946 C C . SER A 1 379 ? -20.863 -6.723 17.049 1.00 89.75 379 SER A C 1
ATOM 2948 O O . SER A 1 379 ? -20.421 -6.041 17.973 1.00 89.75 379 SER A O 1
ATOM 2950 N N . LEU A 1 380 ? -20.959 -6.230 15.812 1.00 83.50 380 LEU A N 1
ATOM 2951 C CA . LEU A 1 380 ? -20.632 -4.828 15.519 1.00 83.50 380 LEU A CA 1
ATOM 2952 C C . LEU A 1 380 ? -21.558 -3.857 16.264 1.00 83.50 380 LEU A C 1
ATOM 2954 O O . LEU A 1 380 ? -21.100 -2.809 16.701 1.00 83.50 380 LEU A O 1
ATOM 2958 N N . ALA A 1 381 ? -22.835 -4.218 16.421 1.00 83.31 381 ALA A N 1
ATOM 2959 C CA . ALA A 1 381 ? -23.812 -3.403 17.138 1.00 83.31 381 ALA A CA 1
ATOM 2960 C C . ALA A 1 381 ? -23.469 -3.309 18.631 1.00 83.31 381 ALA A C 1
ATOM 2962 O O . ALA A 1 381 ? -23.395 -2.216 19.173 1.00 83.31 381 ALA A O 1
ATOM 2963 N N . GLU A 1 382 ? -23.146 -4.435 19.269 1.00 90.69 382 GLU A N 1
ATOM 2964 C CA . GLU A 1 382 ? -22.701 -4.432 20.668 1.00 90.69 382 GLU A CA 1
ATOM 2965 C C . GLU A 1 382 ? -21.377 -3.669 20.832 1.00 90.69 382 GLU A C 1
ATOM 2967 O O . GLU A 1 382 ? -21.178 -2.972 21.820 1.00 90.69 382 GLU A O 1
ATOM 2972 N N . MET A 1 383 ? -20.467 -3.739 19.853 1.00 88.69 383 MET A N 1
ATOM 2973 C CA . MET A 1 383 ? -19.216 -2.975 19.904 1.00 88.69 383 MET A CA 1
ATOM 2974 C C . MET A 1 383 ? -19.442 -1.456 19.840 1.00 88.69 383 MET A C 1
ATOM 2976 O O . MET A 1 383 ? -18.670 -0.714 20.446 1.00 88.69 383 MET A O 1
ATOM 2980 N N . LEU A 1 384 ? -20.483 -0.986 19.143 1.00 83.69 384 LEU A N 1
ATOM 2981 C CA . LEU A 1 384 ? -20.886 0.427 19.161 1.00 83.69 384 LEU A CA 1
ATOM 2982 C C . LEU A 1 384 ? -21.357 0.858 20.549 1.00 83.69 384 LEU A C 1
ATOM 2984 O O . LEU A 1 384 ? -20.914 1.889 21.041 1.00 83.69 384 LEU A O 1
ATOM 2988 N N . GLU A 1 385 ? -22.175 0.040 21.210 1.00 88.12 385 GLU A N 1
ATOM 2989 C CA . GLU A 1 385 ? -22.615 0.314 22.584 1.00 88.12 385 GLU A CA 1
ATOM 2990 C C . GLU A 1 385 ? -21.412 0.393 23.538 1.00 88.12 385 GLU A C 1
ATOM 2992 O O . GLU A 1 385 ? -21.322 1.291 24.373 1.00 88.12 385 GLU A O 1
ATOM 2997 N N . VAL A 1 386 ? -20.421 -0.493 23.363 1.00 89.31 386 VAL A N 1
ATOM 2998 C CA . VAL A 1 386 ? -19.163 -0.434 24.123 1.00 89.31 386 VAL A CA 1
ATOM 2999 C C . VAL A 1 386 ? -18.374 0.846 23.832 1.00 89.31 386 VAL A C 1
ATOM 3001 O O . VAL A 1 386 ? -17.779 1.404 24.752 1.00 89.31 386 VAL A O 1
ATOM 3004 N N . LEU A 1 387 ? -18.330 1.301 22.578 1.00 86.81 387 LEU A N 1
ATOM 3005 C CA . LEU A 1 387 ? -17.658 2.547 22.207 1.00 86.81 387 LEU A CA 1
ATOM 3006 C C . LEU A 1 387 ? -18.310 3.750 22.896 1.00 86.81 387 LEU A C 1
ATOM 3008 O O . LEU A 1 387 ? -17.589 4.545 23.494 1.00 86.81 387 LEU A O 1
ATOM 3012 N N . GLU A 1 388 ? -19.640 3.841 22.864 1.00 86.38 388 GLU A N 1
ATOM 3013 C CA . GLU A 1 388 ? -20.414 4.921 23.495 1.00 86.38 388 GLU A CA 1
ATOM 3014 C C . GLU A 1 388 ? -20.306 4.914 25.029 1.00 86.38 388 GLU A C 1
ATOM 3016 O O . GLU A 1 388 ? -20.277 5.971 25.655 1.00 86.38 388 GLU A O 1
ATOM 3021 N N . GLU A 1 389 ? -20.208 3.732 25.647 1.00 90.69 389 GLU A N 1
ATOM 3022 C CA . GLU A 1 389 ? -20.012 3.597 27.096 1.00 90.69 389 GLU A CA 1
ATOM 3023 C C . GLU A 1 389 ? -18.613 4.063 27.536 1.00 90.69 389 GLU A C 1
ATOM 3025 O O . GLU A 1 389 ? -18.456 4.688 28.587 1.00 90.69 389 GLU A O 1
ATOM 3030 N N . VAL A 1 390 ? -17.578 3.724 26.761 1.00 89.88 390 VAL A N 1
ATOM 3031 C CA . VAL A 1 390 ? -16.174 3.875 27.178 1.00 89.88 390 VAL A CA 1
ATOM 3032 C C . VAL A 1 390 ? -15.575 5.213 26.747 1.00 89.88 390 VAL A C 1
ATOM 3034 O O . VAL A 1 390 ? -14.727 5.764 27.463 1.00 89.88 390 VAL A O 1
ATOM 3037 N N . LEU A 1 391 ? -15.965 5.716 25.575 1.00 87.75 391 LEU A N 1
ATOM 3038 C CA . LEU A 1 391 ? -15.394 6.910 24.964 1.00 87.75 391 LEU A CA 1
ATOM 3039 C C . LEU A 1 391 ? -16.388 8.068 25.045 1.00 87.75 391 LEU A C 1
ATOM 3041 O O . LEU A 1 391 ? -17.484 7.999 24.498 1.00 87.75 391 LEU A O 1
ATOM 3045 N N . HIS A 1 392 ? -15.996 9.153 25.709 1.00 85.12 392 HIS A N 1
ATOM 3046 C CA . HIS A 1 392 ? -16.818 10.358 25.732 1.00 85.12 392 HIS A CA 1
ATOM 3047 C C . HIS A 1 392 ? -16.663 11.155 24.426 1.00 85.12 392 HIS A C 1
ATOM 3049 O O . HIS A 1 392 ? -15.612 11.086 23.786 1.00 85.12 392 HIS A O 1
ATOM 3055 N N . PRO A 1 393 ? -17.666 11.964 24.039 1.00 79.12 393 PRO A N 1
ATOM 3056 C CA . PRO A 1 393 ? -17.659 12.658 22.749 1.00 79.12 393 PRO A CA 1
ATOM 3057 C C . PRO A 1 393 ? -16.633 13.799 22.649 1.00 79.12 393 PRO A C 1
ATOM 3059 O O . PRO A 1 393 ? -16.279 14.208 21.543 1.00 79.12 393 PRO A O 1
ATOM 3062 N N . GLU A 1 394 ? -16.158 14.331 23.779 1.00 81.50 394 GLU A N 1
ATOM 3063 C CA . GLU A 1 394 ? -15.200 15.439 23.786 1.00 81.50 394 GLU A CA 1
ATOM 3064 C C . GLU A 1 394 ? -13.776 14.998 23.389 1.00 81.50 394 GLU A C 1
ATOM 3066 O O . GLU A 1 394 ? -13.381 13.867 23.682 1.00 81.50 394 GLU A O 1
ATOM 3071 N N . PRO A 1 395 ? -12.978 15.892 22.770 1.00 77.94 395 PRO A N 1
ATOM 3072 C CA . PRO A 1 395 ? -11.560 15.678 22.497 1.00 77.94 395 PRO A CA 1
ATOM 3073 C C . PRO A 1 395 ? -10.751 15.193 23.705 1.00 77.94 395 PRO A C 1
ATOM 3075 O O . PRO A 1 395 ? -10.713 15.858 24.738 1.00 77.94 395 PRO A O 1
ATOM 3078 N N . TYR A 1 396 ? -10.030 14.086 23.537 1.00 83.00 396 TYR A N 1
ATOM 3079 C CA . TYR A 1 396 ? -9.115 13.561 24.554 1.00 83.00 396 TYR A CA 1
ATOM 3080 C C . TYR A 1 396 ? -7.761 14.274 24.527 1.00 83.00 396 TYR A C 1
ATOM 3082 O O . TYR A 1 396 ? -7.138 14.395 23.469 1.00 83.00 396 TYR A O 1
ATOM 3090 N N . SER A 1 397 ? -7.245 14.665 25.696 1.00 86.19 397 SER A N 1
ATOM 3091 C CA . SER A 1 397 ? -5.856 15.129 25.829 1.00 86.19 397 SER A CA 1
ATOM 3092 C C . SER A 1 397 ? -4.874 13.965 26.014 1.00 86.19 397 SER A C 1
ATOM 3094 O O . SER A 1 397 ? -5.250 12.866 26.432 1.00 86.19 397 SER A O 1
ATOM 3096 N N . LEU A 1 398 ? -3.582 14.192 25.742 1.00 85.44 398 LEU A N 1
ATOM 3097 C CA . LEU A 1 398 ? -2.550 13.179 26.008 1.00 85.44 398 LEU A CA 1
ATOM 3098 C C . LEU A 1 398 ? -2.426 12.869 27.503 1.00 85.44 398 LEU A C 1
ATOM 3100 O O . LEU A 1 398 ? -2.102 11.741 27.871 1.00 85.44 398 LEU A O 1
ATOM 3104 N N . GLU A 1 399 ? -2.682 13.850 28.363 1.00 88.56 399 GLU A N 1
ATOM 3105 C CA . GLU A 1 399 ? -2.687 13.699 29.815 1.00 88.56 399 GLU A CA 1
ATOM 3106 C C . GLU A 1 399 ? -3.815 12.769 30.255 1.00 88.56 399 GLU A C 1
ATOM 3108 O O . GLU A 1 399 ? -3.581 11.854 31.045 1.00 88.56 399 GLU A O 1
ATOM 3113 N N . GLU A 1 400 ? -5.015 12.955 29.704 1.00 89.94 400 GLU A N 1
ATOM 3114 C CA . GLU A 1 400 ? -6.162 12.106 30.004 1.00 89.94 400 GLU A CA 1
ATOM 3115 C C . GLU A 1 400 ? -5.936 10.670 29.519 1.00 89.94 400 GLU A C 1
ATOM 3117 O O . GLU A 1 400 ? -6.129 9.711 30.275 1.00 89.94 400 GLU A O 1
ATOM 3122 N N . ILE A 1 401 ? -5.480 10.505 28.274 1.00 90.69 401 ILE A N 1
ATOM 3123 C CA . ILE A 1 401 ? -5.140 9.190 27.718 1.00 90.69 401 ILE A CA 1
ATOM 3124 C C . ILE A 1 401 ? -4.060 8.530 28.579 1.00 90.69 401 ILE A C 1
ATOM 3126 O O . ILE A 1 401 ? -4.169 7.350 28.914 1.00 90.69 401 ILE A O 1
ATOM 3130 N N . GLY A 1 402 ? -3.041 9.293 28.977 1.00 92.44 402 GLY A N 1
ATOM 3131 C CA . GLY A 1 402 ? -1.957 8.830 29.835 1.00 92.44 402 GLY A CA 1
ATOM 3132 C C . GLY A 1 402 ? -2.473 8.347 31.184 1.00 92.44 402 GLY A C 1
ATOM 3133 O O . GLY A 1 402 ? -2.156 7.233 31.602 1.00 92.44 402 GLY A O 1
ATOM 3134 N N . GLN A 1 403 ? -3.354 9.116 31.825 1.00 94.00 403 GLN A N 1
ATOM 3135 C CA . GLN A 1 403 ? -4.005 8.728 33.073 1.00 94.00 403 GLN A CA 1
ATOM 3136 C C . GLN A 1 403 ? -4.813 7.436 32.905 1.00 94.00 403 GLN A C 1
ATOM 3138 O O . GLN A 1 403 ? -4.665 6.508 33.705 1.00 94.00 403 GLN A O 1
ATOM 3143 N N . LYS A 1 404 ? -5.626 7.338 31.846 1.00 93.75 404 LYS A N 1
ATOM 3144 C CA . LYS A 1 404 ? -6.437 6.146 31.572 1.00 93.75 404 LYS A CA 1
ATOM 3145 C C . LYS A 1 404 ? -5.568 4.930 31.295 1.00 93.75 404 LYS A C 1
ATOM 3147 O O . LYS A 1 404 ? -5.870 3.867 31.825 1.00 93.75 404 LYS A O 1
ATOM 3152 N N . LEU A 1 405 ? -4.467 5.055 30.552 1.00 94.25 405 LEU A N 1
ATOM 3153 C CA . LEU A 1 405 ? -3.567 3.944 30.207 1.00 94.25 405 LEU A CA 1
ATOM 3154 C C . LEU A 1 405 ? -2.495 3.650 31.267 1.00 94.25 405 LEU A C 1
ATOM 3156 O O . LEU A 1 405 ? -1.983 2.532 31.306 1.00 94.25 405 LEU A O 1
ATOM 3160 N N . GLY A 1 406 ? -2.274 4.541 32.233 1.00 94.31 406 GLY A N 1
ATOM 3161 C CA . GLY A 1 406 ? -1.203 4.407 33.226 1.00 94.31 406 GLY A CA 1
ATOM 3162 C C . GLY A 1 406 ? 0.176 4.697 32.626 1.00 94.31 406 GLY A C 1
ATOM 3163 O O . GLY A 1 406 ? 1.151 4.039 32.979 1.00 94.31 406 GLY A O 1
ATOM 3164 N N . MET A 1 407 ? 0.241 5.645 31.690 1.00 93.06 407 MET A N 1
ATOM 3165 C CA . MET A 1 407 ? 1.457 6.097 31.015 1.00 93.06 407 MET A CA 1
ATOM 3166 C C . MET A 1 407 ? 1.642 7.599 31.215 1.00 93.06 407 MET A C 1
ATOM 3168 O O . MET A 1 407 ? 0.677 8.358 31.273 1.00 93.06 407 MET A O 1
ATOM 3172 N N . SER A 1 408 ? 2.890 8.059 31.251 1.00 91.31 408 SER A N 1
ATOM 3173 C CA . SER A 1 408 ? 3.164 9.492 31.121 1.00 91.31 408 SER A CA 1
ATOM 3174 C C . SER A 1 408 ? 2.952 9.969 29.671 1.00 91.31 408 SER A C 1
ATOM 3176 O O . SER A 1 408 ? 3.157 9.186 28.737 1.00 91.31 408 SER A O 1
ATOM 3178 N N . PRO A 1 409 ? 2.650 11.262 29.438 1.00 86.75 409 PRO A N 1
ATOM 3179 C CA . PRO A 1 409 ? 2.582 11.823 28.084 1.00 86.75 409 PRO A CA 1
ATOM 3180 C C . PRO A 1 409 ? 3.865 11.605 27.270 1.00 86.75 409 PRO A C 1
ATOM 3182 O O . PRO A 1 409 ? 3.815 11.412 26.058 1.00 86.75 409 PRO A O 1
ATOM 3185 N N . LYS A 1 410 ? 5.028 11.579 27.938 1.00 88.00 410 LYS A N 1
ATOM 3186 C CA . LYS A 1 410 ? 6.313 11.279 27.298 1.00 88.00 410 LYS A CA 1
ATOM 3187 C C . LYS A 1 410 ? 6.345 9.852 26.749 1.00 88.00 410 LYS A C 1
ATOM 3189 O O . LYS A 1 410 ? 6.723 9.674 25.598 1.00 88.00 410 LYS A O 1
ATOM 3194 N N . GLN A 1 411 ? 5.914 8.870 27.542 1.00 89.62 411 GLN A N 1
ATOM 3195 C CA . GLN A 1 411 ? 5.854 7.475 27.100 1.00 89.62 411 GLN A CA 1
ATOM 3196 C C . GLN A 1 411 ? 4.847 7.285 25.966 1.00 89.62 411 GLN A C 1
ATOM 3198 O O . GLN A 1 411 ? 5.156 6.597 25.003 1.00 89.62 411 GLN A O 1
ATOM 3203 N N . LEU A 1 412 ? 3.682 7.945 26.015 1.00 87.38 412 LEU A N 1
ATOM 3204 C CA . LEU A 1 412 ? 2.723 7.903 24.903 1.00 87.38 412 LEU A CA 1
ATOM 3205 C C . LEU A 1 412 ? 3.347 8.387 23.589 1.00 87.38 412 LEU A C 1
ATOM 3207 O O . LEU A 1 412 ? 3.205 7.725 22.561 1.00 87.38 412 LEU A O 1
ATOM 3211 N N . ARG A 1 413 ? 4.085 9.504 23.623 1.00 86.56 413 ARG A N 1
ATOM 3212 C CA . ARG A 1 413 ? 4.760 10.042 22.432 1.00 86.56 413 ARG A CA 1
ATOM 3213 C C . ARG A 1 413 ? 5.816 9.095 21.875 1.00 86.56 413 ARG A C 1
ATOM 3215 O O . ARG A 1 413 ? 5.934 8.994 20.661 1.00 86.56 413 ARG A O 1
ATOM 3222 N N . THR A 1 414 ? 6.583 8.428 22.733 1.00 85.44 414 THR A N 1
ATOM 3223 C CA . THR A 1 414 ? 7.716 7.600 22.295 1.00 85.44 414 THR A CA 1
ATOM 3224 C C . THR A 1 414 ? 7.350 6.154 21.984 1.00 85.44 414 THR A C 1
ATOM 3226 O O . THR A 1 414 ? 8.019 5.541 21.163 1.00 85.44 414 THR A O 1
ATOM 3229 N N . GLU A 1 415 ? 6.335 5.599 22.648 1.00 87.50 415 GLU A N 1
ATOM 3230 C CA . GLU A 1 415 ? 6.006 4.166 22.584 1.00 87.50 415 GLU A CA 1
ATOM 3231 C C . GLU A 1 415 ? 4.732 3.871 21.780 1.00 87.50 415 GLU A C 1
ATOM 3233 O O . GLU A 1 415 ? 4.563 2.744 21.325 1.00 87.50 415 GLU A O 1
ATOM 3238 N N . VAL A 1 416 ? 3.829 4.847 21.604 1.00 85.75 416 VAL A N 1
ATOM 3239 C CA . VAL A 1 416 ? 2.519 4.621 20.958 1.00 85.75 416 VAL A CA 1
ATOM 3240 C C . VAL A 1 416 ? 2.338 5.459 19.696 1.00 85.75 416 VAL A C 1
ATOM 3242 O O . VAL A 1 416 ? 1.862 4.945 18.683 1.00 85.75 416 VAL A O 1
ATOM 3245 N N . LEU A 1 417 ? 2.694 6.746 19.744 1.00 86.31 417 LEU A N 1
ATOM 3246 C CA . LEU A 1 417 ? 2.512 7.655 18.613 1.00 86.31 417 LEU A CA 1
ATOM 3247 C C . LEU A 1 417 ? 3.582 7.460 17.534 1.00 86.31 417 LEU A C 1
ATOM 3249 O O . LEU A 1 417 ? 4.770 7.319 17.822 1.00 86.31 417 LEU A O 1
ATOM 3253 N N . SER A 1 418 ? 3.163 7.549 16.273 1.00 83.75 418 SER A N 1
ATOM 3254 C CA . SER A 1 418 ? 4.077 7.590 15.129 1.00 83.75 418 SER A CA 1
ATOM 3255 C C . SER A 1 418 ? 4.846 8.916 15.068 1.00 83.75 418 SER A C 1
ATOM 3257 O O . SER A 1 418 ? 4.347 9.954 15.517 1.00 83.75 418 SER A O 1
ATOM 3259 N N . GLN A 1 419 ? 6.045 8.904 14.480 1.00 81.25 419 GLN A N 1
ATOM 3260 C CA . GLN A 1 419 ? 6.968 10.047 14.484 1.00 81.25 419 GLN A CA 1
ATOM 3261 C C . GLN A 1 419 ? 6.328 11.351 13.976 1.00 81.25 419 GLN A C 1
ATOM 3263 O O . GLN A 1 419 ? 6.484 12.393 14.602 1.00 81.25 419 GLN A O 1
ATOM 3268 N N . ASN A 1 420 ? 5.540 11.295 12.898 1.00 80.38 420 ASN A N 1
ATOM 3269 C CA . ASN A 1 420 ? 4.867 12.464 12.317 1.00 80.38 420 ASN A CA 1
ATOM 3270 C C . ASN A 1 420 ? 3.522 12.821 12.984 1.00 80.38 420 ASN A C 1
ATOM 3272 O O . ASN A 1 420 ? 2.776 13.632 12.446 1.00 80.38 420 ASN A O 1
ATOM 3276 N N . THR A 1 421 ? 3.202 12.220 14.133 1.00 79.56 421 THR A N 1
ATOM 3277 C CA . THR A 1 421 ? 1.994 12.526 14.926 1.00 79.56 421 THR A CA 1
ATOM 3278 C C . THR A 1 421 ? 2.306 13.022 16.337 1.00 79.56 421 THR A C 1
ATOM 3280 O O . THR A 1 421 ? 1.401 13.458 17.046 1.00 79.56 421 THR A O 1
ATOM 3283 N N . GLN A 1 422 ? 3.579 12.981 16.751 1.00 77.12 422 GLN A N 1
ATOM 3284 C CA . GLN A 1 422 ? 4.009 13.348 18.105 1.00 77.12 422 GLN A CA 1
ATOM 3285 C C . GLN A 1 422 ? 3.749 14.823 18.443 1.00 77.12 422 GLN A C 1
ATOM 3287 O O . GLN A 1 422 ? 3.419 15.127 19.592 1.00 77.12 422 GLN A O 1
ATOM 3292 N N . ASP A 1 423 ? 3.883 15.719 17.463 1.00 63.88 423 ASP A N 1
ATOM 3293 C CA . ASP A 1 423 ? 3.711 17.164 17.655 1.00 63.88 423 ASP A CA 1
ATOM 3294 C C . ASP A 1 423 ? 2.262 17.612 17.413 1.00 63.88 423 ASP A C 1
ATOM 3296 O O . ASP A 1 423 ? 1.730 18.415 18.181 1.00 63.88 423 ASP A O 1
ATOM 3300 N N . ASP A 1 424 ? 1.586 17.018 16.425 1.00 63.56 424 ASP A N 1
ATOM 3301 C CA . ASP A 1 424 ? 0.211 17.375 16.046 1.00 63.56 424 ASP A CA 1
ATOM 3302 C C . ASP A 1 424 ? -0.837 16.931 17.077 1.00 63.56 424 ASP A C 1
ATOM 3304 O O . ASP A 1 424 ? -1.828 17.625 17.296 1.00 63.56 424 ASP A O 1
ATOM 3308 N N . LEU A 1 425 ? -0.613 15.801 17.755 1.00 56.31 425 LEU A N 1
ATOM 3309 C CA . LEU A 1 425 ? -1.459 15.353 18.871 1.00 56.31 425 LEU A CA 1
ATOM 3310 C C . LEU A 1 425 ? -1.018 15.953 20.218 1.00 56.31 425 LEU A C 1
ATOM 3312 O O . LEU A 1 425 ? -1.676 15.743 21.233 1.00 56.31 425 LEU A O 1
ATOM 3316 N N . GLY A 1 426 ? 0.111 16.669 20.242 1.00 38.69 426 GLY A N 1
ATOM 3317 C CA . GLY A 1 426 ? 0.824 17.049 21.457 1.00 38.69 426 GLY A CA 1
ATOM 3318 C C . GLY A 1 426 ? 0.737 18.516 21.875 1.00 38.69 426 GLY A C 1
ATOM 3319 O O . GLY A 1 426 ? 1.266 18.851 22.936 1.00 38.69 426 GLY A O 1
ATOM 3320 N N . HIS A 1 427 ? 0.126 19.396 21.083 1.00 38.91 427 HIS A N 1
ATOM 3321 C CA . HIS A 1 427 ? 0.012 20.816 21.415 1.00 38.91 427 HIS A CA 1
ATOM 3322 C C . HIS A 1 427 ? -1.393 21.188 21.916 1.00 38.91 427 HIS A C 1
ATOM 3324 O O . HIS A 1 427 ? -2.359 21.213 21.155 1.00 38.91 427 HIS A O 1
ATOM 3330 N N . GLU A 1 428 ? -1.487 21.605 23.185 1.00 39.53 428 GLU A N 1
ATOM 3331 C CA . GLU A 1 428 ? -2.525 22.543 23.622 1.00 39.53 428 GLU A CA 1
ATOM 3332 C C . GLU A 1 428 ? -2.295 23.876 22.888 1.00 39.53 428 GLU A C 1
ATOM 3334 O O . GLU A 1 428 ? -1.503 24.719 23.319 1.00 39.53 428 GLU A O 1
ATOM 3339 N N . ASN A 1 429 ? -2.943 24.080 21.740 1.00 32.84 429 ASN A N 1
ATOM 3340 C CA . ASN A 1 429 ? -2.849 25.341 21.005 1.00 32.84 429 ASN A CA 1
ATOM 3341 C C . ASN A 1 429 ? -3.564 26.475 21.767 1.00 32.84 429 ASN A C 1
ATOM 3343 O O . ASN A 1 429 ? -4.721 26.810 21.509 1.00 32.84 429 ASN A O 1
ATOM 3347 N N . LYS A 1 430 ? -2.849 27.121 22.698 1.00 32.34 430 LYS A N 1
ATOM 3348 C CA . LYS A 1 430 ? -3.177 28.455 23.224 1.00 32.34 430 LYS A CA 1
ATOM 3349 C C . LYS A 1 430 ? -2.711 29.520 22.229 1.00 32.34 430 LYS A C 1
ATOM 3351 O O . LYS A 1 430 ? -1.697 30.179 22.432 1.00 32.34 430 LYS A O 1
ATOM 3356 N N . GLY A 1 431 ? -3.472 29.707 21.154 1.00 30.91 431 GLY A N 1
ATOM 3357 C CA . GLY A 1 431 ? -3.301 30.835 20.235 1.00 30.91 431 GLY A CA 1
ATOM 3358 C C . GLY A 1 431 ? -3.247 30.412 18.772 1.00 30.91 431 GLY A C 1
ATOM 3359 O O . GLY A 1 431 ? -2.457 29.559 18.399 1.00 30.91 431 GLY A O 1
ATOM 3360 N N . SER A 1 432 ? -4.087 31.062 17.962 1.00 28.30 432 SER A N 1
ATOM 3361 C CA . SER A 1 432 ? -4.417 30.787 16.552 1.00 28.30 432 SER A CA 1
ATOM 3362 C C . SER A 1 432 ? -5.166 29.471 16.296 1.00 28.30 432 SER A C 1
ATOM 3364 O O . SER A 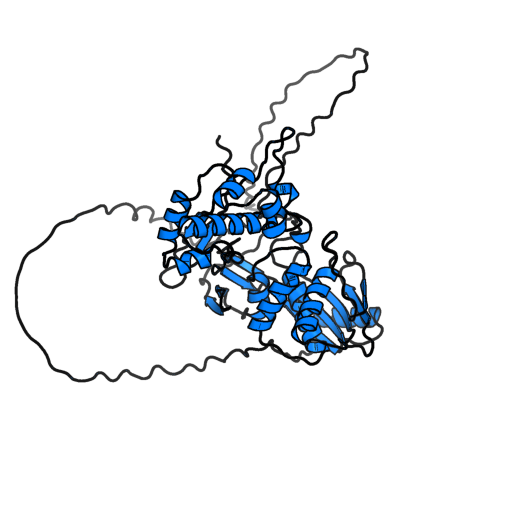1 432 ? -4.561 28.434 16.088 1.00 28.30 432 SER A O 1
ATOM 3366 N N . LEU A 1 433 ? -6.505 29.575 16.269 1.00 29.89 433 LEU A N 1
ATOM 3367 C CA . LEU A 1 433 ? -7.480 28.563 15.820 1.00 29.89 433 LEU A CA 1
ATOM 3368 C C . LEU A 1 433 ? -7.357 27.205 16.537 1.00 29.89 433 LEU A C 1
ATOM 3370 O O . LEU A 1 433 ? -6.682 26.288 16.086 1.00 29.89 433 LEU A O 1
ATOM 3374 N N . GLY A 1 434 ? -8.052 27.101 17.675 1.00 26.27 434 GLY A N 1
ATOM 3375 C CA . GLY A 1 434 ? -8.064 25.951 18.581 1.00 26.27 434 GLY A CA 1
ATOM 3376 C C . GLY A 1 434 ? -8.476 24.627 17.938 1.00 26.27 434 GLY A C 1
ATOM 3377 O O . GLY A 1 434 ? -9.644 24.250 17.961 1.00 26.27 434 GLY A O 1
ATOM 3378 N N . ASN A 1 435 ? -7.486 23.891 17.445 1.00 32.00 435 ASN A N 1
ATOM 3379 C CA . ASN A 1 435 ? -7.590 22.483 17.094 1.00 32.00 435 ASN A CA 1
ATOM 3380 C C . ASN A 1 435 ? -6.560 21.719 17.930 1.00 32.00 435 ASN A C 1
ATOM 3382 O O . ASN A 1 435 ? -5.440 21.499 17.481 1.00 32.00 435 ASN A O 1
ATOM 3386 N N . GLY A 1 436 ? -6.931 21.363 19.163 1.00 30.28 436 GLY A N 1
ATOM 3387 C CA . GLY A 1 436 ? -6.312 20.218 19.837 1.00 30.28 436 GLY A CA 1
ATOM 3388 C C . GLY A 1 436 ? -6.657 18.915 19.093 1.00 30.28 436 GLY A C 1
ATOM 3389 O O . GLY A 1 436 ? -7.412 18.970 18.114 1.00 30.28 436 GLY A O 1
ATOM 3390 N N . PRO A 1 437 ? -6.135 17.753 19.520 1.00 35.94 437 PRO A N 1
ATOM 3391 C CA . PRO A 1 437 ? -6.467 16.457 18.925 1.00 35.94 437 PRO A CA 1
ATOM 3392 C C . PRO A 1 437 ? -7.989 16.261 18.874 1.00 35.94 437 PRO A C 1
ATOM 3394 O O . PRO A 1 437 ? -8.627 15.988 19.881 1.00 35.94 437 PRO A O 1
ATOM 3397 N N . ARG A 1 438 ? -8.600 16.447 17.698 1.00 39.09 438 ARG A N 1
ATOM 3398 C CA . ARG A 1 438 ? -10.037 16.223 17.491 1.00 39.09 438 ARG A CA 1
ATOM 3399 C C . ARG A 1 438 ? -10.261 14.718 17.336 1.00 39.09 438 ARG A C 1
ATOM 3401 O O . ARG A 1 438 ? -10.163 14.200 16.229 1.00 39.09 438 ARG A O 1
ATOM 3408 N N . LEU A 1 439 ? -10.540 14.056 18.452 1.00 39.22 439 LEU A N 1
ATOM 3409 C CA . LEU A 1 439 ? -10.667 12.608 18.625 1.00 39.22 439 LEU A CA 1
ATOM 3410 C C . LEU A 1 439 ? -11.767 12.341 19.655 1.00 39.22 439 LEU A C 1
ATOM 3412 O O . LEU A 1 439 ? -11.659 12.890 20.738 1.00 39.22 439 LEU A O 1
ATOM 3416 N N . LEU A 1 440 ? -12.835 11.572 19.461 1.00 43.47 440 LEU A N 1
ATOM 3417 C CA . LEU A 1 440 ? -12.967 10.203 18.969 1.00 43.47 440 LEU A CA 1
ATOM 3418 C C . LEU A 1 440 ? -14.445 10.027 18.571 1.00 43.47 440 LEU A C 1
ATOM 3420 O O . LEU A 1 440 ? -15.270 9.746 19.431 1.00 43.47 440 LEU A O 1
ATOM 3424 N N . HIS A 1 441 ? -14.811 10.180 17.299 1.00 37.34 441 HIS A N 1
ATOM 3425 C CA . HIS A 1 441 ? -16.080 9.613 16.827 1.00 37.34 441 HIS A CA 1
ATOM 3426 C C . HIS A 1 441 ? -15.711 8.436 15.939 1.00 37.34 441 HIS A C 1
ATOM 3428 O O . HIS A 1 441 ? -15.164 8.629 14.861 1.00 37.34 441 HIS A O 1
ATOM 3434 N N . VAL A 1 442 ? -15.887 7.215 16.431 1.00 41.72 442 VAL A N 1
ATOM 3435 C CA . VAL A 1 442 ? -15.707 5.990 15.645 1.00 41.72 442 VAL A CA 1
ATOM 3436 C C . VAL A 1 442 ? -17.109 5.454 15.403 1.00 41.72 442 VAL A C 1
ATOM 3438 O O . VAL A 1 442 ? -17.592 4.621 16.161 1.00 41.72 442 VAL A O 1
ATOM 3441 N N . ASP A 1 443 ? -17.787 5.947 14.370 1.00 38.72 443 ASP A N 1
ATOM 3442 C CA . ASP A 1 443 ? -19.102 5.417 14.012 1.00 38.72 443 ASP A CA 1
ATOM 3443 C C . ASP A 1 443 ? -18.900 4.193 13.126 1.00 38.72 443 ASP A C 1
ATOM 3445 O O . ASP A 1 443 ? -18.742 4.341 11.921 1.00 38.72 443 ASP A O 1
ATOM 3449 N N . LEU A 1 444 ? -18.895 2.980 13.683 1.00 40.94 444 LEU A N 1
ATOM 3450 C CA . LEU A 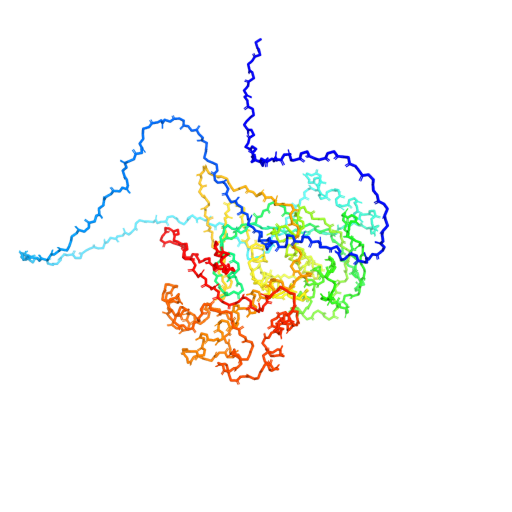1 444 ? -19.009 1.749 12.888 1.00 40.94 444 LEU A CA 1
ATOM 3451 C C . LEU A 1 444 ? -20.410 1.686 12.253 1.00 40.94 444 LEU A C 1
ATOM 3453 O O . LEU A 1 444 ? -21.320 1.044 12.765 1.00 40.94 444 LEU A O 1
ATOM 3457 N N . ILE A 1 445 ? -20.615 2.344 11.121 1.00 33.53 445 ILE A N 1
ATOM 3458 C CA . ILE A 1 445 ? -21.831 2.208 10.331 1.00 33.53 445 ILE A CA 1
ATOM 3459 C C . ILE A 1 445 ? -21.883 0.794 9.772 1.00 33.53 445 ILE A C 1
ATOM 3461 O O . ILE A 1 445 ? -21.029 0.350 9.004 1.00 33.53 445 ILE A O 1
ATOM 3465 N N . ARG A 1 446 ? -22.937 0.078 10.144 1.00 36.03 446 ARG A N 1
ATOM 3466 C CA . ARG A 1 446 ? -23.305 -1.172 9.502 1.00 36.03 446 ARG A CA 1
ATOM 3467 C C . ARG A 1 446 ? -23.825 -0.848 8.106 1.00 36.03 446 ARG A C 1
ATOM 3469 O O . ARG A 1 446 ? -24.879 -0.230 7.971 1.00 36.03 446 ARG A O 1
ATOM 3476 N N . CYS A 1 447 ? -23.137 -1.304 7.068 1.00 30.95 447 CYS A N 1
ATOM 3477 C CA . CYS A 1 447 ? -23.833 -1.560 5.822 1.00 30.95 447 CYS A CA 1
ATOM 3478 C C . CYS A 1 447 ? -24.413 -2.963 5.938 1.00 30.95 447 CYS A C 1
ATOM 3480 O O . CYS A 1 447 ? -23.683 -3.937 6.103 1.00 30.95 447 CYS A O 1
ATOM 3482 N N . GLU A 1 448 ? -25.738 -3.071 5.894 1.00 28.56 448 GLU A N 1
ATOM 3483 C CA . GLU A 1 448 ? -26.412 -4.336 5.613 1.00 28.56 448 GLU A CA 1
ATOM 3484 C C . GLU A 1 448 ? -26.730 -4.412 4.108 1.00 28.56 448 GLU A C 1
ATOM 3486 O O . GLU A 1 448 ? -27.819 -4.022 3.688 1.00 28.56 448 GLU A O 1
ATOM 3491 N N . PRO A 1 449 ? -25.839 -4.916 3.242 1.00 31.95 449 PRO A N 1
ATOM 3492 C CA . PRO A 1 449 ? -26.267 -5.584 2.031 1.00 31.95 449 PRO A CA 1
ATOM 3493 C C . PRO A 1 449 ? -26.737 -6.988 2.428 1.00 31.95 449 PRO A C 1
ATOM 3495 O O . PRO A 1 449 ? -25.957 -7.783 2.949 1.00 31.95 449 PRO A O 1
ATOM 3498 N N . SER A 1 450 ? -28.026 -7.259 2.213 1.00 32.94 450 SER A N 1
ATOM 3499 C CA . SER A 1 450 ? -28.651 -8.589 2.100 1.00 32.94 450 SER A CA 1
ATOM 3500 C C . SER A 1 450 ? -27.778 -9.786 2.527 1.00 32.94 450 SER A C 1
ATOM 3502 O O . SER A 1 450 ? -26.926 -10.210 1.753 1.00 32.94 450 SER A O 1
ATOM 3504 N N . SER A 1 451 ? -28.014 -10.307 3.738 1.00 34.91 451 SER A N 1
ATOM 3505 C CA . SER A 1 451 ? -27.614 -11.610 4.333 1.00 34.91 451 SER A CA 1
ATOM 3506 C C . SER A 1 451 ? -26.186 -12.183 4.178 1.00 34.91 451 SER A C 1
ATOM 3508 O O . SER A 1 451 ? -25.855 -13.098 4.925 1.00 34.91 451 SER A O 1
ATOM 3510 N N . GLU A 1 452 ? -25.317 -11.684 3.297 1.00 34.56 452 GLU A N 1
ATOM 3511 C CA . GLU A 1 452 ? -24.027 -12.314 2.958 1.00 34.56 452 GLU A CA 1
ATOM 3512 C C . GLU A 1 452 ? -22.823 -11.353 2.998 1.00 34.56 452 GLU A C 1
ATOM 3514 O O . GLU A 1 452 ? -21.675 -11.801 2.987 1.00 34.56 452 GLU A O 1
ATOM 3519 N N . LEU A 1 453 ? -23.038 -10.037 3.109 1.00 38.34 453 LEU A N 1
ATOM 3520 C CA . LEU A 1 453 ? -21.970 -9.034 3.041 1.00 38.34 453 LEU A CA 1
ATOM 3521 C C . LEU A 1 453 ? -21.887 -8.215 4.336 1.00 38.34 453 LEU A C 1
ATOM 3523 O O . LEU A 1 453 ? -22.341 -7.085 4.399 1.00 38.34 453 LEU A O 1
ATOM 3527 N N . ASN A 1 454 ? -21.259 -8.745 5.385 1.00 35.12 454 ASN A N 1
ATOM 3528 C CA . ASN A 1 454 ? -20.909 -7.920 6.548 1.00 35.12 454 ASN A CA 1
ATOM 3529 C C . ASN A 1 454 ? -19.774 -6.946 6.170 1.00 35.12 454 ASN A C 1
ATOM 3531 O O . ASN A 1 454 ? -18.598 -7.276 6.334 1.00 35.12 454 ASN A O 1
ATOM 3535 N N . ALA A 1 455 ? -20.122 -5.768 5.651 1.00 37.12 455 ALA A N 1
ATOM 3536 C CA . ALA A 1 455 ? -19.215 -4.637 5.489 1.00 37.12 455 ALA A CA 1
ATOM 3537 C C . ALA A 1 455 ? -19.584 -3.564 6.524 1.00 37.12 455 ALA A C 1
ATOM 3539 O O . ALA A 1 455 ? -20.734 -3.135 6.612 1.00 37.12 455 ALA A O 1
ATOM 3540 N N . ALA A 1 456 ? -18.612 -3.158 7.334 1.00 38.91 456 ALA A N 1
ATOM 3541 C CA . ALA A 1 456 ? -18.736 -1.989 8.197 1.00 38.91 456 ALA A CA 1
ATOM 3542 C C . ALA A 1 456 ? -18.103 -0.790 7.478 1.00 38.91 456 ALA A C 1
ATOM 3544 O O . ALA A 1 456 ? -17.210 -0.971 6.660 1.00 38.91 456 ALA A O 1
ATOM 3545 N N . GLU A 1 457 ? -18.529 0.426 7.775 1.00 36.59 457 GLU A N 1
ATOM 3546 C CA . GLU A 1 457 ? -17.854 1.673 7.414 1.00 36.59 457 GLU A CA 1
ATOM 3547 C C . GLU A 1 457 ? -17.609 2.408 8.729 1.00 36.59 457 GLU A C 1
ATOM 3549 O O . GLU A 1 457 ? -18.567 2.670 9.439 1.00 36.59 457 GLU A O 1
ATOM 3554 N N . ILE A 1 458 ? -16.366 2.729 9.101 1.00 39.66 458 ILE A N 1
ATOM 3555 C CA . ILE A 1 458 ? -16.150 3.630 10.239 1.00 39.66 458 ILE A CA 1
ATOM 3556 C C . ILE A 1 458 ? -16.261 5.054 9.705 1.00 39.66 458 ILE A C 1
ATOM 3558 O O . ILE A 1 458 ? -15.371 5.514 8.989 1.00 39.66 458 ILE A O 1
ATOM 3562 N N . ARG A 1 459 ? -17.309 5.791 10.072 1.00 37.59 459 ARG A N 1
ATOM 3563 C CA . ARG A 1 459 ? -17.297 7.244 9.925 1.00 37.59 459 ARG A CA 1
ATOM 3564 C C . ARG A 1 459 ? -16.584 7.862 11.111 1.00 37.59 459 ARG A C 1
ATOM 3566 O O . ARG A 1 459 ? -17.069 7.848 12.235 1.00 37.59 459 ARG A O 1
ATOM 3573 N N . ILE A 1 460 ? -15.430 8.449 10.820 1.00 37.56 460 ILE A N 1
ATOM 3574 C CA . ILE A 1 460 ? -14.758 9.366 11.734 1.00 37.56 460 ILE A CA 1
ATOM 3575 C C . ILE A 1 460 ? -15.183 10.777 11.359 1.00 37.56 460 ILE A C 1
ATOM 3577 O O . ILE A 1 460 ? -14.557 11.440 10.530 1.00 37.56 460 ILE A O 1
ATOM 3581 N N . SER A 1 461 ? -16.314 11.212 11.909 1.00 29.53 461 SER A N 1
ATOM 3582 C CA . SER A 1 461 ? -16.827 12.561 11.684 1.00 29.53 461 SER A CA 1
ATOM 3583 C C . SER A 1 461 ? -16.036 13.552 12.548 1.00 29.53 461 SER A C 1
ATOM 3585 O O . SER A 1 461 ? -16.006 13.387 13.768 1.00 29.53 461 SER A O 1
ATOM 3587 N N . PRO A 1 462 ? -15.422 14.618 11.996 1.00 28.12 462 PRO A N 1
ATOM 3588 C CA . PRO A 1 462 ? -15.204 15.802 12.814 1.00 28.12 462 PRO A CA 1
ATOM 3589 C C . PRO A 1 462 ? -16.593 16.302 13.213 1.00 28.12 462 PRO A C 1
ATOM 3591 O O . PRO A 1 462 ? -17.453 16.417 12.337 1.00 28.12 462 PRO A O 1
ATOM 3594 N N . LEU A 1 463 ? -16.817 16.548 14.508 1.00 30.06 463 LEU A N 1
ATOM 3595 C CA . LEU A 1 463 ? -18.059 17.140 15.009 1.00 30.06 463 LEU A CA 1
ATOM 3596 C C . LEU A 1 463 ? -18.536 18.218 14.034 1.00 30.06 463 LEU A C 1
ATOM 3598 O O . LEU A 1 463 ? -17.779 19.130 13.677 1.00 30.06 463 LEU A O 1
ATOM 3602 N N . GLY A 1 464 ? -19.765 18.030 13.546 1.00 26.14 464 GLY A N 1
ATOM 3603 C CA . GLY A 1 464 ? -20.418 18.970 12.657 1.00 26.14 464 GLY A CA 1
ATOM 3604 C C . GLY A 1 464 ? -20.326 20.361 13.262 1.00 26.14 464 GLY A C 1
ATOM 3605 O O . GLY A 1 464 ? -20.484 20.530 14.471 1.00 26.14 464 GLY A O 1
ATOM 3606 N N . TYR A 1 465 ? -20.045 21.353 12.422 1.00 25.91 465 TYR A N 1
ATOM 3607 C CA . TYR A 1 465 ? -20.269 22.736 12.803 1.00 25.91 465 TYR A CA 1
ATOM 3608 C C . TYR A 1 465 ? -21.755 22.858 13.142 1.00 25.91 465 TYR A C 1
ATOM 3610 O O . TYR A 1 465 ? -22.601 22.874 12.248 1.00 25.91 465 TYR A O 1
ATOM 3618 N N . GLY A 1 466 ? -22.061 22.843 14.441 1.00 24.56 466 GLY A N 1
ATOM 3619 C CA . GLY A 1 466 ? -23.344 23.285 14.950 1.00 24.56 466 GLY A CA 1
ATOM 3620 C C . GLY A 1 466 ? -23.568 24.700 14.435 1.00 24.56 466 GLY A C 1
ATOM 3621 O O . GLY A 1 466 ? -22.682 25.546 14.561 1.00 24.56 466 GLY A O 1
ATOM 3622 N N . SER A 1 467 ? -24.709 24.863 13.773 1.00 25.27 467 SER A N 1
ATOM 3623 C CA . SER A 1 467 ? -25.283 26.107 13.252 1.00 25.27 467 SER A CA 1
ATOM 3624 C C . SER A 1 467 ? -25.074 27.324 14.141 1.00 25.27 467 SER A C 1
ATOM 3626 O O . SER A 1 467 ? -25.312 27.166 15.362 1.00 25.27 467 SER A O 1
#

Sequence (467 aa):
MIRRGGWFWVTSSCKEEREKKEGGKKKGRRKRGKRCRLQEEGCCFQRYSFCLFSPLQSRKEEVDALQDLRFCKLCPPAGARKATPPTHGWHSPDCGQGAGSMASDFPPTISIQLVEEPRLLKLKKTFMTKFKSTPKFYARAPGRVNLIGEHIDYCGYAVLPMAIEQDILIAAEPLSTPDIHLANTNPLYSDFHTNADNIQINQAKPLWHNYFLCGFKGIEEHFDLQSPRGVNCLVEGTIPPSSGLSSSSALVCCAGLATLVANGKTLPKVELAELCSRSERYIGTEGGGMDQSICFLAEKGTAKLIKFNPLRATDVRLPKGAAFVIANSCVEMNKAATSHFNIRVMECRLATKLLAKSRGLDWKEAEKLQEVQLRLKLSLAEMLEVLEEVLHPEPYSLEEIGQKLGMSPKQLRTEVLSQNTQDDLGHENKGSLGNGPRLLHVDLIRCEPSSELNAAEIRISPLGYGS

Foldseek 3Di:
DDDDDDDDDPDPDDDDDDDDDDDDDDDDDDDDDDDPDPDPPDPDDPDDDWDWDFPDDDDDDDDDDPDDDDDDDDDDDDDDDDDDDDDDDDDDPDPDPPPDPPDDLFFDDDDDDVVVPVVSVVLQVVLCVVVVDGFPDKFKWFWKDWPFAPLAQQLQFKTWMATDPWIKMKRKDWDPAQKAWEAEPDVVQDIDIDGNVDQDQDLQDHHLCSLLSLLLVLLCVVVVPPRQTYMYMYMYTPPDAQQNRPRSLRNSLRSNVRSCVSRVHIDGLQVSLVSSQVSSCSSVFSDGRPGSSNRSPHDPQFIWTFGVPPTDTDTDHDDPSTDTDGDGPPDGDDRSNDCVRLLSQLQQQLLQLQLCVVVVHDSLPGRHNVVSCVVVVHDPVVSVVSSPVRDDQDDDALPNSCVSNVHDSVCCLVPRGGPNCSVQQHDCPPDDDDDHSQDDQFPQDFDDDPPPDGHTHGDPDRPPPDD

Radius of gyration: 28.61 Å; chains: 1; bounding box: 81×107×72 Å

pLDDT: mean 73.51, std 30.22, range [21.11, 98.88]

Secondary structure (DSSP, 8-state):
---PPPP------------------------PPP-------------------------------S------------------------PPP-----------SSPPP----GGG-HHHHHHHHHHHHHHSS--SEEEEEEEEEEEE-TT-TTTT--BEEEEEEEEEEEEEEE-SSSEEEEEESSTTS--EEEETTS----SSS--HHHHHHHHHHHHHHHHT-SSPPPEEEEEEE-SPTTSSS-HHHHHHHHHHHHHHHHTT----HHHHHHHHHHHHGGGS----SHHHHHHHH--TT-EEEEETTTTEEEEEPPPTT--------S----GGG-SHHHHHHHHHHHHHHHHHHHTTS-SSS---HHHHHHHHT--HHHHHHHHHHHS-SSPPPHHHHHHHHT--HHHHHHHTS-GGGTTTTT----SSS---------EEEEE--TTT--EEEEE--------